Protein AF-A0A956DFW3-F1 (afdb_monomer_lite)

Radius of gyration: 22.95 Å; chains: 1; bounding box: 63×63×54 Å

Foldseek 3Di:
DDDDQDWDADPNDTDRDPFPQDPQFAFWDWADAFQWIKTRQTPQAQWIWIDHVDIDIDGHPFGFQEKYAYNVGFIWTATPQAIDTPPDGDNDHANYWYDQHQWIWGADFQKIWIAHVVRDTQDIAGHPGGFSAWDYYNFWIWTFFWQKIKIAGRNCNPHDMAIDGAPTTFQYWEDDQWIKTFGLAHDDDPDLFFFSLQGGWIFTAHNPNRHTDDIGGQWDDDPPPPAPLQGDGRGRFQEWYDDVFIWTFHFLQQWIATGVGSVDIDHDDVQQAGFNYWDAHNLRWIWTHHQQKIWIDDPDIDIDGDSHQLQSSQQRHHFSSSDHVCNLCVSLAKGFTSPDGSVCSVPDRDIDHRLAQVLPAAQDDFQRPRRAPVSVVVVVCVRNVHGPDDNPRNRVVSNPRHGGFAPVDVVLLVQLVVLCVVLVQCVAQPPDQGGPQDWDAVCQAPNDDGRTTGRHGLPPQQRACADDPVRPARGLLSCQVPQDGSRPGDPVSSVSNRVNSNRD

Secondary structure (DSSP, 8-state):
----PPEEEETTEEEE-----PPP-PPPEEEEETTEEEEESSSSEEEEEEESSSEEEEEEEEEEEEEEE-TT--EEEEETTEEEETTEEES---SEEEEETTEEEEEETTEEEEE-TTS-EEEEEE-SS--SEEEE-SSEEEEEETTEEEEEEGGGTTT-EEEEE-SS-EEEEEESSSEEEEES----TT-----GGGT-EEEEE-TTT--EEEEEE-----TT--STT---S--SEEEEEESSSEEEEETBTTEEEETT-TT-EEEPPGGG-S-SEEEE-TT--EEEEETTEEEEESSSEEEES----HHHHHHHB-BTTS--HHHHSGGGS-EEE--S-GGGTTS--EEEPP-TTGGG-PSBSTT--BSSHHHHHHHHHHHTT-BSS--TTHHHHHHT-------SSHHHHHHHHHHHHHTTGGGTS-TTTT-----EEHHHHHS----EE-----TT-TT-SSBSTTS-BSSHHHHHHH--GGG---GGGHHHHHHHHHH-

pLDDT: mean 82.79, std 15.44, range [29.0, 97.62]

Sequence (504 aa):
LGTQRPRLFVDGAERTVVLDAAPGPRPAEICHGGNVARVLTNPPSRQTWRYERGWASDVRDEVVLACAIDAQGNEAWATSAGVRFGDRRLEVLADQLVFVRNVLVTVAGREVRAWAADGRELGRHTLDFEPAHVVADEQAVFVARGRRLLRLVVSELATESVAVELAGDVVALGVGPTLAVATNAVERPGARLGNHYVEDAVLVLDRETLAPLEVHRTARRSRRQDHPGAVDSGLLPRALVWRGGWRVAFAGSGELGELGGLGRTTRLPRALGAPTAFAILDDGTRLVVSAGQAGAWSEGWSLVGEEGDPGERAFFAATRSGLACASCHVEGGQARHRLGPAEDEARAAHVAPPIANLRETPPYFRDGAYPTLDALVEEGVHLFGGHRTPNGALVPWLRNQTRGASLDDVDATREGWRVFSEEGCPRCHAPPAFTDGVMRTRAELEDEGAVLRDTPSLVGLRERSELGHDLRASDVPEFLRRASGAHRVRSASRPALRRFLEAL

Structure (mmCIF, N/CA/C/O backbone):
data_AF-A0A956DFW3-F1
#
_entry.id   AF-A0A956DFW3-F1
#
loop_
_atom_site.group_PDB
_atom_site.id
_atom_site.type_symbol
_atom_site.label_atom_id
_atom_site.label_alt_id
_atom_site.label_comp_id
_atom_site.label_asym_id
_atom_site.label_entity_id
_atom_site.label_seq_id
_atom_site.pdbx_PDB_ins_code
_atom_site.Cartn_x
_atom_site.Cartn_y
_atom_site.Cartn_z
_atom_site.occupancy
_atom_site.B_iso_or_equiv
_atom_site.auth_seq_id
_atom_site.auth_comp_id
_atom_site.auth_asym_id
_atom_site.auth_atom_id
_atom_site.pdbx_PDB_model_num
ATOM 1 N N . LEU A 1 1 ? 10.704 33.841 -1.839 1.00 33.78 1 LEU A N 1
ATOM 2 C CA . LEU A 1 1 ? 11.602 33.107 -2.758 1.00 33.78 1 LEU A CA 1
ATOM 3 C C . LEU A 1 1 ? 10.711 32.231 -3.625 1.00 33.78 1 LEU A C 1
ATOM 5 O O . LEU A 1 1 ? 10.122 31.294 -3.108 1.00 33.78 1 LEU A O 1
ATOM 9 N N . GLY A 1 2 ? 10.457 32.661 -4.863 1.00 29.00 2 GLY A N 1
ATOM 10 C CA . GLY A 1 2 ? 9.490 32.017 -5.755 1.00 29.00 2 GLY A CA 1
ATOM 11 C C . GLY A 1 2 ? 9.973 30.640 -6.205 1.00 29.00 2 GLY A C 1
ATOM 12 O O . GLY A 1 2 ? 11.153 30.463 -6.495 1.00 29.00 2 GLY A O 1
ATOM 13 N N . THR A 1 3 ? 9.059 29.678 -6.251 1.00 30.08 3 THR A N 1
ATOM 14 C CA . THR A 1 3 ? 9.273 28.300 -6.698 1.00 30.08 3 THR A CA 1
ATOM 15 C C . THR A 1 3 ? 9.576 28.264 -8.200 1.00 30.08 3 THR A C 1
ATOM 17 O O . THR A 1 3 ? 8.691 28.091 -9.036 1.00 30.08 3 THR A O 1
ATOM 20 N N . GLN A 1 4 ? 10.839 28.469 -8.584 1.00 32.06 4 GLN A N 1
ATOM 21 C CA . GLN A 1 4 ? 11.270 28.207 -9.957 1.00 32.06 4 GLN A CA 1
ATOM 22 C C . GLN A 1 4 ? 11.363 26.694 -10.171 1.00 32.06 4 GLN A C 1
ATOM 24 O O . GLN A 1 4 ? 12.168 26.015 -9.538 1.00 32.06 4 GLN A O 1
ATOM 29 N N . ARG A 1 5 ? 10.518 26.169 -11.065 1.00 38.28 5 ARG A N 1
ATOM 30 C CA . ARG A 1 5 ? 10.586 24.777 -11.524 1.00 38.28 5 ARG A CA 1
ATOM 31 C C . ARG A 1 5 ? 11.940 24.533 -12.215 1.00 38.28 5 ARG A C 1
ATOM 33 O O . ARG A 1 5 ? 12.342 25.381 -13.019 1.00 38.28 5 ARG A O 1
ATOM 40 N N . PRO A 1 6 ? 12.640 23.419 -11.939 1.00 39.97 6 PRO A N 1
ATOM 41 C CA . PRO A 1 6 ? 13.898 23.105 -12.608 1.00 39.97 6 PRO A CA 1
ATOM 42 C C . PRO A 1 6 ? 13.686 22.971 -14.125 1.00 39.97 6 PRO A C 1
ATOM 44 O O . PRO A 1 6 ? 12.744 22.328 -14.588 1.00 39.97 6 PRO A O 1
ATOM 47 N N . ARG A 1 7 ? 14.562 23.613 -14.904 1.00 44.00 7 ARG A N 1
ATOM 48 C CA . ARG A 1 7 ? 14.593 23.557 -16.374 1.00 44.00 7 ARG A CA 1
ATOM 49 C C . ARG A 1 7 ? 15.701 22.593 -16.790 1.00 44.00 7 ARG A C 1
ATOM 51 O O . ARG A 1 7 ? 16.842 22.775 -16.369 1.00 44.00 7 ARG A O 1
ATOM 58 N N . LEU A 1 8 ? 15.374 21.580 -17.592 1.00 46.38 8 LEU A N 1
ATOM 59 C CA . LEU A 1 8 ? 16.354 20.648 -18.153 1.00 46.38 8 LEU A CA 1
ATOM 60 C C . LEU A 1 8 ? 16.532 20.961 -19.644 1.00 46.38 8 LEU A C 1
ATOM 62 O O . LEU A 1 8 ? 15.548 21.114 -20.369 1.00 46.38 8 LEU A O 1
ATOM 66 N N . PHE A 1 9 ? 17.779 21.041 -20.104 1.00 45.03 9 PHE A N 1
ATOM 67 C CA . PHE A 1 9 ? 18.102 21.166 -21.524 1.00 45.03 9 PHE A CA 1
ATOM 68 C C . PHE A 1 9 ? 18.541 19.800 -22.049 1.00 45.03 9 PHE A C 1
ATOM 70 O O . PHE A 1 9 ? 19.523 19.241 -21.564 1.00 45.03 9 PHE A O 1
ATOM 77 N N . VAL A 1 10 ? 17.812 19.271 -23.031 1.00 43.44 10 VAL A N 1
ATOM 78 C CA . VAL A 1 10 ? 18.160 18.037 -23.756 1.00 43.44 10 VAL A CA 1
ATOM 79 C C . VAL A 1 10 ? 18.283 18.420 -25.228 1.00 43.44 10 VAL A C 1
ATOM 81 O O . VAL A 1 10 ? 17.366 19.031 -25.776 1.00 43.44 10 VAL A O 1
ATOM 84 N N . ASP A 1 11 ? 19.441 18.149 -25.836 1.00 49.41 11 ASP A N 1
ATOM 85 C CA . ASP A 1 11 ? 19.773 18.497 -27.230 1.00 49.41 11 ASP A CA 1
ATOM 86 C C . ASP A 1 11 ? 19.600 19.986 -27.590 1.00 49.41 11 ASP A C 1
ATOM 88 O O . ASP A 1 11 ? 19.185 20.347 -28.689 1.00 49.41 11 ASP A O 1
ATOM 92 N N . GLY A 1 12 ? 19.898 20.884 -26.646 1.00 61.28 12 GLY A N 1
ATOM 93 C CA . GLY A 1 12 ? 19.798 22.335 -26.851 1.00 61.28 12 GLY A CA 1
ATOM 94 C C . GLY A 1 12 ? 18.372 22.897 -26.814 1.00 61.28 12 GLY A C 1
ATOM 95 O O . GLY A 1 12 ? 18.205 24.113 -26.888 1.00 61.28 12 GLY A O 1
ATOM 96 N N . ALA A 1 13 ? 17.351 22.053 -26.639 1.00 43.59 13 ALA A N 1
ATOM 97 C CA . ALA A 1 13 ? 15.973 22.481 -26.433 1.00 43.59 13 ALA A CA 1
ATOM 98 C C . ALA A 1 13 ? 15.634 22.555 -24.935 1.00 43.59 13 ALA A C 1
ATOM 100 O O . ALA A 1 13 ? 15.894 21.623 -24.169 1.00 43.59 13 ALA A O 1
ATOM 101 N N . GLU A 1 14 ? 15.023 23.666 -24.521 1.00 44.84 14 GLU A N 1
ATOM 102 C CA . GLU A 1 14 ? 14.509 23.850 -23.164 1.00 44.84 14 GLU A CA 1
ATOM 103 C C . GLU A 1 14 ? 13.261 22.981 -22.960 1.00 44.84 14 GLU A C 1
ATOM 105 O O . GLU A 1 14 ? 12.246 23.170 -23.635 1.00 44.84 14 GLU A O 1
ATOM 110 N N . ARG A 1 15 ? 13.311 22.026 -22.024 1.00 51.41 15 ARG A N 1
ATOM 111 C CA . ARG A 1 15 ? 12.139 21.244 -21.615 1.00 51.41 15 ARG A CA 1
ATOM 112 C C . ARG A 1 15 ? 11.793 21.546 -20.161 1.00 51.41 15 ARG A C 1
ATOM 114 O O . ARG A 1 15 ? 12.605 21.386 -19.249 1.00 51.41 15 ARG A O 1
ATOM 121 N N . THR A 1 16 ? 10.552 21.980 -19.942 1.00 37.31 16 THR A N 1
ATOM 122 C CA . THR A 1 16 ? 9.983 22.084 -18.594 1.00 37.31 16 THR A CA 1
ATOM 123 C C . THR A 1 16 ? 9.577 20.684 -18.163 1.00 37.31 16 THR A C 1
ATOM 125 O O . THR A 1 16 ? 8.570 20.161 -18.635 1.00 37.31 16 THR A O 1
ATOM 128 N N . VAL A 1 17 ? 10.369 20.061 -17.295 1.00 42.00 17 VAL A N 1
ATOM 129 C CA . VAL A 1 17 ? 9.983 18.792 -16.682 1.00 42.00 17 VAL A CA 1
ATOM 130 C C . VAL A 1 17 ? 9.111 19.138 -15.479 1.00 42.00 17 VAL A C 1
ATOM 132 O O . VAL A 1 17 ? 9.598 19.638 -14.467 1.00 42.00 17 VAL A O 1
ATOM 135 N N . VAL A 1 18 ? 7.795 18.965 -15.613 1.00 32.78 18 VAL A N 1
ATOM 136 C CA . VAL A 1 18 ? 6.878 19.072 -14.472 1.00 32.78 18 VAL A CA 1
ATOM 137 C C . VAL A 1 18 ? 7.003 17.767 -13.692 1.00 32.78 18 VAL A C 1
ATOM 139 O O . VAL A 1 18 ? 6.414 16.759 -14.063 1.00 32.78 18 VAL A O 1
ATOM 142 N N . LEU A 1 19 ? 7.851 17.780 -12.666 1.00 39.81 19 LEU A N 1
ATOM 143 C CA . LEU A 1 19 ? 8.066 16.662 -11.751 1.00 39.81 19 LEU A CA 1
ATOM 144 C C . LEU A 1 19 ? 7.209 16.870 -10.506 1.00 39.81 19 LEU A C 1
ATOM 146 O O . LEU A 1 19 ? 7.723 17.169 -9.433 1.00 39.81 19 LEU A O 1
ATOM 150 N N . ASP A 1 20 ? 5.894 16.744 -10.656 1.00 32.31 20 ASP A N 1
ATOM 151 C CA . ASP A 1 20 ? 5.067 16.446 -9.493 1.00 32.31 20 ASP A CA 1
ATOM 152 C C . ASP A 1 20 ? 5.152 14.928 -9.318 1.00 32.31 20 ASP A C 1
ATOM 154 O O . ASP A 1 20 ? 4.532 14.161 -10.058 1.00 32.31 20 ASP A O 1
ATOM 158 N N . ALA A 1 21 ? 5.996 14.470 -8.391 1.00 33.56 21 ALA A N 1
ATOM 159 C CA . ALA A 1 21 ? 5.938 13.093 -7.929 1.00 33.56 21 ALA A CA 1
ATOM 160 C C . ALA A 1 21 ? 4.610 12.936 -7.182 1.00 33.56 21 ALA A C 1
ATOM 162 O O . ALA A 1 21 ? 4.531 13.148 -5.973 1.00 33.56 21 ALA A O 1
ATOM 163 N N . ALA A 1 22 ? 3.537 12.628 -7.912 1.00 35.69 22 ALA A N 1
ATOM 164 C CA . ALA A 1 22 ? 2.336 12.132 -7.275 1.00 35.69 22 ALA A CA 1
ATOM 165 C C . ALA A 1 22 ? 2.762 10.867 -6.510 1.00 35.69 22 ALA A C 1
ATOM 167 O O . ALA A 1 22 ? 3.321 9.952 -7.135 1.00 35.69 22 ALA A O 1
ATOM 168 N N . PRO A 1 23 ? 2.584 10.800 -5.176 1.00 46.03 23 PRO A N 1
ATOM 169 C CA . PRO A 1 23 ? 2.707 9.526 -4.489 1.00 46.03 23 PRO A CA 1
ATOM 170 C C . PRO A 1 23 ? 1.816 8.533 -5.239 1.00 46.03 23 PRO A C 1
ATOM 172 O O . PRO A 1 23 ? 0.726 8.895 -5.687 1.00 46.03 23 PRO A O 1
ATOM 175 N N . GLY A 1 24 ? 2.309 7.307 -5.445 1.00 47.47 24 GLY A N 1
ATOM 176 C CA . GLY A 1 24 ? 1.485 6.264 -6.060 1.00 47.47 24 GLY A CA 1
ATOM 177 C C . GLY A 1 24 ? 0.143 6.156 -5.321 1.00 47.47 24 GLY A C 1
ATOM 178 O O . GLY A 1 24 ? 0.089 6.527 -4.143 1.00 47.47 24 GLY A O 1
ATOM 179 N N . PRO A 1 25 ? -0.929 5.695 -5.986 1.00 54.44 25 PRO A N 1
ATOM 180 C CA . PRO A 1 25 ? -2.246 5.604 -5.367 1.00 54.44 25 PRO A CA 1
ATOM 181 C C . PRO A 1 25 ? -2.133 4.835 -4.049 1.00 54.44 25 PRO A C 1
ATOM 183 O O . PRO A 1 25 ? -1.800 3.647 -4.035 1.00 54.44 25 PRO A O 1
ATOM 186 N N . ARG A 1 26 ? -2.345 5.533 -2.929 1.00 68.12 26 ARG A N 1
ATOM 187 C CA . ARG A 1 26 ? -2.349 4.899 -1.614 1.00 68.12 26 ARG A CA 1
ATOM 188 C C . ARG A 1 26 ? -3.642 4.110 -1.462 1.00 68.12 26 ARG A C 1
ATOM 190 O O . ARG A 1 26 ? -4.685 4.549 -1.956 1.00 68.12 26 ARG A O 1
ATOM 197 N N . PRO A 1 27 ? -3.607 2.953 -0.782 1.00 71.38 27 PRO A N 1
ATOM 198 C CA . PRO A 1 27 ? -4.839 2.284 -0.426 1.00 71.38 27 PRO A CA 1
ATOM 199 C C . PRO A 1 27 ? -5.696 3.239 0.406 1.00 71.38 27 PRO A C 1
ATOM 201 O O . PRO A 1 27 ? -5.193 4.035 1.198 1.00 71.38 27 PRO A O 1
ATOM 204 N N . ALA A 1 28 ? -7.004 3.151 0.200 1.00 83.62 28 ALA A N 1
ATOM 205 C CA . ALA A 1 28 ? -7.956 3.832 1.050 1.00 83.62 28 ALA A CA 1
ATOM 206 C C . ALA A 1 28 ? -7.718 3.489 2.527 1.00 83.62 28 ALA A C 1
ATOM 208 O O . ALA A 1 28 ? -7.289 2.382 2.854 1.00 83.62 28 ALA A O 1
ATOM 209 N N . GLU A 1 29 ? -8.051 4.415 3.416 1.00 89.50 29 GLU A N 1
ATOM 210 C CA . GLU A 1 29 ? -7.790 4.282 4.846 1.00 89.50 29 GLU A CA 1
ATOM 211 C C . GLU A 1 29 ? -9.095 4.395 5.635 1.00 89.50 29 GLU A C 1
ATOM 213 O O . GLU A 1 29 ? -9.943 5.249 5.354 1.00 89.50 29 GLU A O 1
ATOM 218 N N . ILE A 1 30 ? -9.255 3.520 6.630 1.00 93.06 30 ILE A N 1
ATOM 219 C CA . ILE A 1 30 ? -10.301 3.630 7.646 1.00 93.06 30 ILE A CA 1
ATOM 220 C C . ILE A 1 30 ? -9.607 3.709 8.999 1.00 93.06 30 ILE A C 1
ATOM 222 O O . ILE A 1 30 ? -9.034 2.719 9.450 1.00 93.06 30 ILE A O 1
ATOM 226 N N . CYS A 1 31 ? -9.707 4.850 9.669 1.00 94.50 31 CYS A N 1
ATOM 227 C CA . CYS A 1 31 ? -9.328 4.959 11.072 1.00 94.50 31 CYS A CA 1
ATOM 228 C C . CYS A 1 31 ? -10.598 4.930 11.926 1.00 94.50 31 CYS A C 1
ATOM 230 O O . CYS A 1 31 ? -11.596 5.572 11.592 1.00 94.50 31 CYS A O 1
ATOM 232 N N . HIS A 1 32 ? -10.603 4.147 13.004 1.00 94.94 32 HIS A N 1
ATOM 233 C CA . HIS A 1 32 ? -11.800 3.960 13.820 1.00 94.94 32 HIS A CA 1
ATOM 234 C C . HIS A 1 32 ? -11.478 3.794 15.303 1.00 94.94 32 HIS A C 1
ATOM 236 O O . HIS A 1 32 ? -10.439 3.256 15.670 1.00 94.94 32 HIS A O 1
ATOM 242 N N . GLY A 1 33 ? -12.417 4.235 16.136 1.00 92.50 33 GLY A N 1
ATOM 243 C CA . GLY A 1 33 ? -12.370 4.156 17.589 1.00 92.50 33 GLY A CA 1
ATOM 244 C C . GLY A 1 33 ? -13.792 4.067 18.133 1.00 92.50 33 GLY A C 1
ATOM 245 O O . GLY A 1 33 ? -14.631 4.930 17.867 1.00 92.50 33 GLY A O 1
ATOM 246 N N . GLY A 1 34 ? -14.098 2.978 18.837 1.00 92.69 34 GLY A N 1
ATOM 247 C CA . GLY A 1 34 ? -15.450 2.690 19.312 1.00 92.69 34 GLY A CA 1
ATOM 248 C C . GLY A 1 34 ? -16.489 2.603 18.183 1.00 92.69 34 GLY A C 1
ATOM 249 O O . GLY A 1 34 ? -16.419 1.728 17.319 1.00 92.69 34 GLY A O 1
ATOM 250 N N . ASN A 1 35 ? -17.462 3.523 18.191 1.00 93.81 35 ASN A N 1
ATOM 251 C CA . ASN A 1 35 ? -18.541 3.629 17.191 1.00 93.81 35 ASN A CA 1
ATOM 252 C C . ASN A 1 35 ? -18.328 4.745 16.156 1.00 93.81 35 ASN A C 1
ATOM 254 O O . ASN A 1 35 ? -19.255 5.094 15.423 1.00 93.81 35 ASN A O 1
ATOM 258 N N . VAL A 1 36 ? -17.128 5.325 16.114 1.00 94.31 36 VAL A N 1
ATOM 259 C CA . VAL A 1 36 ? -16.774 6.394 15.182 1.00 94.31 36 VAL A CA 1
ATOM 260 C C . VAL A 1 36 ? -15.698 5.894 14.234 1.00 94.31 36 VAL A C 1
ATOM 262 O O . VAL A 1 36 ? -14.738 5.243 14.648 1.00 94.31 36 VAL A O 1
ATOM 265 N N . ALA A 1 37 ? -15.838 6.237 12.959 1.00 95.88 37 ALA A N 1
ATOM 266 C CA . ALA A 1 37 ? -14.782 6.057 11.978 1.00 95.88 37 ALA A CA 1
ATOM 267 C C . ALA A 1 37 ? -14.641 7.265 11.065 1.00 95.88 37 ALA A C 1
ATOM 269 O O . ALA A 1 37 ? -15.609 7.986 10.800 1.00 95.88 37 ALA A O 1
ATOM 270 N N . ARG A 1 38 ? -13.436 7.437 10.527 1.00 95.44 38 ARG A N 1
ATOM 271 C CA . ARG A 1 38 ? -13.176 8.287 9.373 1.00 95.44 38 ARG A CA 1
ATOM 272 C C . ARG A 1 38 ? -12.694 7.434 8.219 1.00 95.44 38 ARG A C 1
ATOM 274 O O . ARG A 1 38 ? -11.952 6.474 8.404 1.00 95.44 38 ARG A O 1
ATOM 281 N N . VAL A 1 39 ? -13.129 7.819 7.031 1.00 92.81 39 VAL A N 1
ATOM 282 C CA . VAL A 1 39 ? -12.791 7.162 5.782 1.00 92.81 39 VAL A CA 1
ATOM 283 C C . VAL A 1 39 ? -12.140 8.163 4.841 1.00 92.81 39 VAL A C 1
ATOM 285 O O . VAL A 1 39 ? -12.711 9.217 4.536 1.00 92.81 39 VAL A O 1
ATOM 288 N N . LEU A 1 40 ? -10.956 7.788 4.366 1.00 90.94 40 LEU A N 1
ATOM 289 C CA . LEU A 1 40 ? -10.210 8.445 3.302 1.00 90.94 40 LEU A CA 1
ATOM 290 C C . LEU A 1 40 ? -10.279 7.530 2.081 1.00 90.94 40 LEU A C 1
ATOM 292 O O . LEU A 1 40 ? -9.586 6.518 2.026 1.00 90.94 40 LEU A O 1
ATOM 296 N N . THR A 1 41 ? -11.154 7.840 1.122 1.00 83.44 41 THR A N 1
ATOM 297 C CA . THR A 1 41 ? -11.381 6.943 -0.020 1.00 83.44 41 THR A CA 1
ATOM 298 C C . THR A 1 41 ? -10.206 6.916 -0.991 1.00 83.44 41 THR A C 1
ATOM 300 O O . THR A 1 41 ? -9.927 5.845 -1.511 1.00 83.44 41 THR A O 1
ATOM 303 N N . ASN A 1 42 ? -9.512 8.048 -1.169 1.00 78.06 42 ASN A N 1
ATOM 304 C CA . ASN A 1 42 ? -8.347 8.216 -2.046 1.00 78.06 42 ASN A CA 1
ATOM 305 C C . ASN A 1 42 ? -7.323 9.188 -1.411 1.00 78.06 42 ASN A C 1
ATOM 307 O O . ASN A 1 42 ? -7.300 10.365 -1.774 1.00 78.06 42 ASN A O 1
ATOM 311 N N . PRO A 1 43 ? -6.515 8.777 -0.418 1.00 74.38 43 PRO A N 1
ATOM 312 C CA . PRO A 1 43 ? -5.474 9.647 0.120 1.00 74.38 43 PRO A CA 1
ATOM 313 C C . PRO A 1 43 ? -4.376 9.892 -0.936 1.00 74.38 43 PRO A C 1
ATOM 315 O O . PRO A 1 43 ? -3.951 8.950 -1.606 1.00 74.38 43 PRO A O 1
ATOM 318 N N . PRO A 1 44 ? -3.874 11.130 -1.091 1.00 81.06 44 PRO A N 1
ATOM 319 C CA . PRO A 1 44 ? -4.220 12.331 -0.330 1.00 81.06 44 PRO A CA 1
ATOM 320 C C . PRO A 1 44 ? -5.558 12.973 -0.775 1.00 81.06 44 PRO A C 1
ATOM 322 O O . PRO A 1 44 ? -5.785 13.175 -1.964 1.00 81.06 44 PRO A O 1
ATOM 325 N N . SER A 1 45 ? -6.434 13.352 0.170 1.00 83.06 45 SER A N 1
ATOM 326 C CA . SER A 1 45 ? -7.778 13.900 -0.128 1.00 83.06 45 SER A CA 1
ATOM 327 C C . SER A 1 45 ? -8.157 15.085 0.765 1.00 83.06 45 SER A C 1
ATOM 329 O O . SER A 1 45 ? -7.829 15.116 1.947 1.00 83.06 45 SER A O 1
ATOM 331 N N . ARG A 1 46 ? -8.905 16.057 0.225 1.00 85.88 46 ARG A N 1
ATOM 332 C CA . ARG A 1 46 ? -9.570 17.113 1.025 1.00 85.88 46 ARG A CA 1
ATOM 333 C C . ARG A 1 46 ? -10.926 16.682 1.572 1.00 85.88 46 ARG A C 1
ATOM 335 O O . ARG A 1 46 ? -11.409 17.251 2.546 1.00 85.88 46 ARG A O 1
ATOM 342 N N . GLN A 1 47 ? -11.557 15.706 0.930 1.00 88.19 47 GLN A N 1
ATOM 343 C CA . GLN A 1 47 ? -12.847 15.185 1.347 1.00 88.19 47 GLN A CA 1
ATOM 344 C C . GLN A 1 47 ? -12.639 13.956 2.221 1.00 88.19 47 GLN A C 1
ATOM 346 O O . GLN A 1 47 ? -11.964 13.000 1.831 1.00 88.19 47 GLN A O 1
ATOM 351 N N . THR A 1 48 ? -13.252 13.983 3.397 1.00 91.19 48 THR A N 1
ATOM 352 C CA . THR A 1 48 ? -13.256 12.868 4.341 1.00 91.19 48 THR A CA 1
ATOM 353 C C . THR A 1 48 ? -14.692 12.527 4.704 1.00 91.19 48 THR A C 1
ATOM 355 O O . THR A 1 48 ? -15.575 13.388 4.683 1.00 91.19 48 THR A O 1
ATOM 358 N N . TRP A 1 49 ? -14.940 11.271 5.052 1.00 92.75 49 TRP A N 1
ATOM 359 C CA . TRP A 1 49 ? -16.259 10.825 5.489 1.00 92.75 49 TRP A CA 1
ATOM 360 C C . TRP A 1 49 ? -16.174 10.354 6.930 1.00 92.75 49 TRP A C 1
ATOM 362 O O . TRP A 1 49 ? -15.327 9.533 7.264 1.00 92.75 49 TRP A O 1
ATOM 372 N N . ARG A 1 50 ? -17.038 10.878 7.793 1.00 94.44 50 ARG A N 1
ATOM 373 C CA . ARG A 1 50 ? -17.252 10.384 9.151 1.00 94.44 50 ARG A CA 1
ATOM 374 C C . ARG A 1 50 ? -18.430 9.430 9.138 1.00 94.44 50 ARG A C 1
ATOM 376 O O . ARG A 1 50 ? -19.478 9.765 8.590 1.00 94.44 50 ARG A O 1
ATOM 383 N N . TYR A 1 51 ? -18.268 8.280 9.774 1.00 93.75 51 TYR A N 1
ATOM 384 C CA . TYR A 1 51 ? -19.388 7.421 10.115 1.00 93.75 51 TYR A CA 1
ATOM 385 C C . TYR A 1 51 ? -19.610 7.440 11.625 1.00 93.75 51 TYR A C 1
ATOM 387 O O . TYR A 1 51 ? -18.715 7.081 12.388 1.00 93.75 51 TYR A O 1
ATOM 395 N N . GLU A 1 52 ? -20.805 7.851 12.036 1.00 93.19 52 GLU A N 1
ATOM 396 C CA . GLU A 1 52 ? -21.286 7.802 13.417 1.00 93.19 52 GLU A CA 1
ATOM 397 C C . GLU A 1 52 ? -22.816 7.689 13.374 1.00 93.19 52 GLU A C 1
ATOM 399 O O . GLU A 1 52 ? -23.522 8.685 13.236 1.00 93.19 52 GLU A O 1
ATOM 404 N N . ARG A 1 53 ? -23.337 6.452 13.413 1.00 89.56 53 ARG A N 1
ATOM 405 C CA . ARG A 1 53 ? -24.770 6.143 13.184 1.00 89.56 53 ARG A CA 1
ATOM 406 C C . ARG A 1 53 ? -25.311 6.648 11.837 1.00 89.56 53 ARG A C 1
ATOM 408 O O . ARG A 1 53 ? -26.480 7.007 11.715 1.00 89.56 53 ARG A O 1
ATOM 415 N N . GLY A 1 54 ? -24.451 6.677 10.827 1.00 90.69 54 GLY A N 1
ATOM 416 C CA . GLY A 1 54 ? -24.737 7.242 9.516 1.00 90.69 54 GLY A CA 1
ATOM 417 C C . GLY A 1 54 ? -23.541 8.020 8.989 1.00 90.69 54 GLY A C 1
ATOM 418 O O . GLY A 1 54 ? -22.580 8.275 9.715 1.00 90.69 54 GLY A O 1
ATOM 419 N N . TRP A 1 55 ? -23.596 8.373 7.710 1.00 91.19 55 TRP A N 1
ATOM 420 C CA . TRP A 1 55 ? -22.514 9.086 7.049 1.00 91.19 55 TRP A CA 1
ATOM 421 C C . TRP A 1 55 ? -22.681 10.600 7.136 1.00 91.19 55 TRP A C 1
ATOM 423 O O . TRP A 1 55 ? -23.752 11.134 6.852 1.00 91.19 55 TRP A O 1
ATOM 433 N N . ALA A 1 56 ? -21.584 11.286 7.432 1.00 90.25 56 ALA A N 1
ATOM 434 C CA . ALA A 1 56 ? -21.440 12.726 7.299 1.00 90.25 56 ALA A CA 1
ATOM 435 C C . ALA A 1 56 ? -20.132 13.034 6.560 1.00 90.25 56 ALA A C 1
ATOM 437 O O . ALA A 1 56 ? -19.073 12.530 6.929 1.00 90.25 56 ALA A O 1
ATOM 438 N N . SER A 1 57 ? -20.184 13.853 5.512 1.00 88.38 57 SER A N 1
ATOM 439 C CA . SER A 1 57 ? -18.974 14.344 4.844 1.00 88.38 57 SER A CA 1
ATOM 440 C C . SER A 1 57 ? -18.407 15.560 5.568 1.00 88.38 57 SER A C 1
ATOM 442 O O . SER A 1 57 ? -19.165 16.430 5.993 1.00 88.38 57 SER A O 1
ATOM 444 N N . ASP A 1 58 ? -17.084 15.661 5.617 1.00 87.81 58 ASP A N 1
ATOM 445 C CA . ASP A 1 58 ? -16.355 16.863 6.021 1.00 87.81 58 ASP A CA 1
ATOM 446 C C . ASP A 1 58 ? -15.351 17.218 4.914 1.00 87.81 58 ASP A C 1
ATOM 448 O O . ASP A 1 58 ? -14.560 16.367 4.486 1.00 87.81 58 ASP A O 1
ATOM 452 N N . VAL A 1 59 ? -15.412 18.459 4.427 1.00 85.19 59 VAL A N 1
ATOM 453 C CA . VAL A 1 59 ? -14.448 19.006 3.467 1.00 85.19 59 VAL A CA 1
ATOM 454 C C . VAL A 1 59 ? -13.460 19.839 4.256 1.00 85.19 59 VAL A C 1
ATOM 456 O O . VAL A 1 59 ? -13.832 20.824 4.888 1.00 85.19 59 VAL A O 1
ATOM 459 N N . ARG A 1 60 ? -12.192 19.445 4.210 1.00 84.62 60 ARG A N 1
ATOM 460 C CA . ARG A 1 60 ? -11.131 20.123 4.945 1.00 84.62 60 ARG A CA 1
ATOM 461 C C . ARG A 1 60 ? -10.436 21.132 4.039 1.00 84.62 60 ARG A C 1
ATOM 463 O O . ARG A 1 60 ? -10.250 20.891 2.844 1.00 84.62 60 ARG A O 1
ATOM 470 N N . ASP A 1 61 ? -9.996 22.237 4.632 1.00 84.94 61 ASP A N 1
ATOM 471 C CA . ASP A 1 61 ? -9.193 23.248 3.934 1.00 84.94 61 ASP A CA 1
ATOM 472 C C . ASP A 1 61 ? -7.829 22.688 3.494 1.00 84.94 61 ASP A C 1
ATOM 474 O O . ASP A 1 61 ? -7.260 23.095 2.478 1.00 84.94 61 ASP A O 1
ATOM 478 N N . GLU A 1 62 ? -7.319 21.718 4.254 1.00 87.81 62 GLU A N 1
ATOM 479 C CA . GLU A 1 62 ? -6.037 21.062 4.034 1.00 87.81 62 GLU A CA 1
ATOM 480 C C . GLU A 1 62 ? -6.227 19.648 3.480 1.00 87.81 62 GLU A C 1
ATOM 482 O O . GLU A 1 62 ? -7.204 18.954 3.764 1.00 87.81 62 GLU A O 1
ATOM 487 N N . VAL A 1 63 ? -5.259 19.209 2.680 1.00 89.25 63 VAL A N 1
ATOM 488 C CA . VAL A 1 63 ? -5.229 17.850 2.144 1.00 89.25 63 VAL A CA 1
ATOM 489 C C . VAL A 1 63 ? -4.821 16.890 3.260 1.00 89.25 63 VAL A C 1
ATOM 491 O O . VAL A 1 63 ? -3.741 17.034 3.836 1.00 89.25 63 VAL A O 1
ATOM 494 N N . VAL A 1 64 ? -5.679 15.915 3.549 1.00 92.12 64 VAL A N 1
ATOM 495 C CA . VAL A 1 64 ? -5.439 14.856 4.528 1.00 92.12 64 VAL A CA 1
ATOM 496 C C . VAL A 1 64 ? -4.652 13.722 3.879 1.00 92.12 64 VAL A C 1
ATOM 498 O O . VAL A 1 64 ? -5.015 13.233 2.807 1.00 92.12 64 VAL A O 1
ATOM 501 N N . LEU A 1 65 ? -3.579 13.312 4.551 1.00 92.00 65 LEU A N 1
ATOM 502 C CA . LEU A 1 65 ? -2.666 12.247 4.138 1.00 92.00 65 LEU A CA 1
ATOM 503 C C . LEU A 1 65 ? -2.933 10.928 4.871 1.00 92.00 65 LEU A C 1
ATOM 505 O O . LEU A 1 65 ? -2.785 9.879 4.256 1.00 92.00 65 LEU A O 1
ATOM 509 N N . ALA A 1 66 ? -3.303 11.004 6.154 1.00 94.31 66 ALA A N 1
ATOM 510 C CA . ALA A 1 66 ? -3.601 9.864 7.024 1.00 94.31 66 ALA A CA 1
ATOM 511 C C . ALA A 1 66 ? -4.462 10.293 8.219 1.00 94.31 66 ALA A C 1
ATOM 513 O O . ALA A 1 66 ? -4.525 11.489 8.548 1.00 94.31 66 ALA A O 1
ATOM 514 N N . CYS A 1 67 ? -5.096 9.336 8.898 1.00 96.44 67 CYS A N 1
ATOM 515 C CA . CYS A 1 67 ? -5.873 9.602 10.103 1.00 96.44 67 CYS A CA 1
ATOM 516 C C . CYS A 1 67 ? -5.704 8.515 11.170 1.00 96.44 67 CYS A C 1
ATOM 518 O O . CYS A 1 67 ? -5.413 7.364 10.887 1.00 96.44 67 CYS A O 1
ATOM 520 N N . ALA A 1 68 ? -5.911 8.869 12.435 1.00 96.88 68 ALA A N 1
ATOM 521 C CA . ALA A 1 68 ? -5.992 7.895 13.518 1.00 96.88 68 ALA A CA 1
ATOM 522 C C . ALA A 1 68 ? -7.100 8.292 14.491 1.00 96.88 68 ALA A C 1
ATOM 524 O O . ALA A 1 68 ? -7.353 9.481 14.692 1.00 96.88 68 ALA A O 1
ATOM 525 N N . ILE A 1 69 ? -7.749 7.299 15.098 1.00 95.94 69 ILE A N 1
ATOM 526 C CA . ILE A 1 69 ? -8.723 7.497 16.175 1.00 95.94 69 ILE A CA 1
ATOM 527 C C . ILE A 1 69 ? -8.376 6.512 17.286 1.00 95.94 69 ILE A C 1
ATOM 529 O O . ILE A 1 69 ? -8.187 5.330 17.004 1.00 95.94 69 ILE A O 1
ATOM 533 N N . ASP A 1 70 ? -8.249 6.983 18.524 1.00 94.38 70 ASP A N 1
ATOM 534 C CA . ASP A 1 70 ? -8.029 6.094 19.668 1.00 94.38 70 ASP A CA 1
ATOM 535 C C . ASP A 1 70 ? -9.345 5.508 20.215 1.00 94.38 70 ASP A C 1
ATOM 537 O O . ASP A 1 70 ? -10.448 5.825 19.763 1.00 94.38 70 ASP A O 1
ATOM 541 N N . ALA A 1 71 ? -9.246 4.637 21.221 1.00 90.31 71 ALA A N 1
ATOM 542 C CA . ALA A 1 71 ? -10.410 4.007 21.847 1.00 90.31 71 ALA A CA 1
ATOM 543 C C . ALA A 1 71 ? -11.346 5.006 22.557 1.00 90.31 71 ALA A C 1
ATOM 545 O O . ALA A 1 71 ? -12.505 4.683 22.817 1.00 90.31 71 ALA A O 1
ATOM 546 N N . GLN A 1 72 ? -10.858 6.204 22.883 1.00 90.50 72 GLN A N 1
ATOM 547 C CA . GLN A 1 72 ? -11.619 7.283 23.507 1.00 90.50 72 GLN A CA 1
ATOM 548 C C . GLN A 1 72 ? -12.248 8.229 22.471 1.00 90.50 72 GLN A C 1
ATOM 550 O O . GLN A 1 72 ? -12.989 9.135 22.850 1.00 90.50 72 GLN A O 1
ATOM 555 N N . GLY A 1 73 ? -11.992 8.015 21.177 1.00 90.88 73 GLY A N 1
ATOM 556 C CA . GLY A 1 73 ? -12.495 8.851 20.092 1.00 90.88 73 GLY A CA 1
ATOM 557 C C . GLY A 1 73 ? -11.643 10.093 19.814 1.00 90.88 73 GLY A C 1
ATOM 558 O O . GLY A 1 73 ? -12.096 10.973 19.081 1.00 90.88 73 GLY A O 1
ATOM 559 N N . ASN A 1 74 ? -10.432 10.194 20.373 1.00 93.12 74 ASN A N 1
ATOM 560 C CA . ASN A 1 74 ? -9.520 11.284 20.039 1.00 93.12 74 ASN A CA 1
ATOM 561 C C . ASN A 1 74 ? -8.998 11.090 18.616 1.00 93.12 74 ASN A C 1
ATOM 563 O O . ASN A 1 74 ? -8.465 10.035 18.279 1.00 93.12 74 ASN A O 1
ATOM 567 N N . GLU A 1 75 ? -9.132 12.124 17.788 1.00 95.25 75 GLU A N 1
ATOM 568 C CA . GLU A 1 75 ? -8.716 12.091 16.388 1.00 95.25 75 GLU A CA 1
ATOM 569 C C . GLU A 1 75 ? -7.332 12.732 16.198 1.00 95.25 75 GLU A C 1
ATOM 571 O O . GLU A 1 75 ? -7.021 13.782 16.775 1.00 95.25 75 GLU A O 1
ATOM 576 N N . ALA A 1 76 ? -6.529 12.137 15.318 1.00 96.81 76 ALA A N 1
ATOM 577 C CA . ALA A 1 76 ? -5.328 12.739 14.757 1.00 96.81 76 ALA A CA 1
ATOM 578 C C . ALA A 1 76 ? -5.393 12.746 13.224 1.00 96.81 76 ALA A C 1
ATOM 580 O O . ALA A 1 76 ? -5.937 11.832 12.604 1.00 96.81 76 ALA A O 1
ATOM 581 N N . TRP A 1 77 ? -4.824 13.786 12.621 1.00 96.25 77 TRP A N 1
ATOM 582 C CA . TRP A 1 77 ? -4.860 14.042 11.184 1.00 96.25 77 TRP A CA 1
ATOM 583 C C . TRP A 1 77 ? -3.469 14.402 10.685 1.00 96.25 77 TRP A C 1
ATOM 585 O O . TRP A 1 77 ? -2.876 15.362 11.174 1.00 96.25 77 TRP A O 1
ATOM 595 N N . ALA A 1 78 ? -2.962 13.685 9.690 1.00 96.19 78 ALA A N 1
ATOM 596 C CA . ALA A 1 78 ? -1.758 14.089 8.980 1.00 96.19 78 ALA A CA 1
ATOM 597 C C . ALA A 1 78 ? -2.149 14.908 7.751 1.00 96.19 78 ALA A C 1
ATOM 599 O O . ALA A 1 78 ? -3.052 14.528 7.008 1.00 96.19 78 ALA A O 1
ATOM 600 N N . THR A 1 79 ? -1.473 16.031 7.533 1.00 94.56 79 THR A N 1
ATOM 601 C CA . THR A 1 79 ? -1.687 16.921 6.386 1.00 94.56 79 THR A CA 1
ATOM 602 C C . THR A 1 79 ? -0.348 17.316 5.773 1.00 94.56 79 THR A C 1
ATOM 604 O O . THR A 1 79 ? 0.709 17.097 6.368 1.00 94.56 79 THR A O 1
ATOM 607 N N . SER A 1 80 ? -0.375 17.997 4.626 1.00 89.12 80 SER A N 1
ATOM 608 C CA . SER A 1 80 ? 0.827 18.631 4.059 1.00 89.12 80 SER A CA 1
ATOM 609 C C . SER A 1 80 ? 1.446 19.704 4.967 1.00 89.12 80 SER A C 1
ATOM 611 O O . SER A 1 80 ? 2.563 20.147 4.724 1.00 89.12 80 SER A O 1
ATOM 613 N N . ALA A 1 81 ? 0.711 20.163 5.981 1.00 91.38 81 ALA A N 1
ATOM 614 C CA . ALA A 1 81 ? 1.111 21.231 6.885 1.00 91.38 81 ALA A CA 1
ATOM 615 C C . ALA A 1 81 ? 1.631 20.701 8.241 1.00 91.38 81 ALA A C 1
ATOM 617 O O . ALA A 1 81 ? 2.060 21.490 9.089 1.00 91.38 81 ALA A O 1
ATOM 618 N N . GLY A 1 82 ? 1.580 19.384 8.456 1.00 94.19 82 GLY A N 1
ATOM 619 C CA . GLY A 1 82 ? 1.971 18.715 9.693 1.00 94.19 82 GLY A CA 1
ATOM 620 C C . GLY A 1 82 ? 0.883 17.785 10.234 1.00 94.19 82 GLY A C 1
ATOM 621 O O . GLY A 1 82 ? -0.140 17.551 9.583 1.00 94.19 82 GLY A O 1
ATOM 622 N N . VAL A 1 83 ? 1.086 17.282 11.451 1.00 96.69 83 VAL A N 1
ATOM 623 C CA . VAL A 1 83 ? 0.123 16.419 12.149 1.00 96.69 83 VAL A CA 1
ATOM 624 C C . VAL A 1 83 ? -0.675 17.234 13.162 1.00 96.69 83 VAL A C 1
ATOM 626 O O . VAL A 1 83 ? -0.105 17.940 13.990 1.00 96.69 83 VAL A O 1
ATOM 629 N N . ARG A 1 84 ? -2.003 17.134 13.124 1.00 95.69 84 ARG A N 1
ATOM 630 C CA . ARG A 1 84 ? -2.913 17.712 14.118 1.00 95.69 84 ARG A CA 1
ATOM 631 C C . ARG A 1 84 ? -3.404 16.620 15.054 1.00 95.69 84 ARG A C 1
ATOM 633 O O . ARG A 1 84 ? -3.822 15.567 14.587 1.00 95.69 84 ARG A O 1
ATOM 640 N N . PHE A 1 85 ? -3.380 16.881 16.354 1.00 92.69 85 PHE A N 1
ATOM 641 C CA . PHE A 1 85 ? -3.830 15.945 17.382 1.00 92.69 85 PHE A CA 1
ATOM 642 C C . PHE A 1 85 ? -4.424 16.726 18.557 1.00 92.69 85 PHE A C 1
ATOM 644 O O . PHE A 1 85 ? -3.721 17.486 19.228 1.00 92.69 85 PHE A O 1
ATOM 651 N N . GLY A 1 86 ? -5.739 16.595 18.757 1.00 88.00 86 GLY A N 1
ATOM 652 C CA . GLY A 1 86 ? -6.499 17.524 19.599 1.00 88.00 86 GLY A CA 1
ATOM 653 C C . GLY A 1 86 ? -6.325 18.975 19.125 1.00 88.00 86 GLY A C 1
ATOM 654 O O . GLY A 1 86 ? -6.354 19.253 17.925 1.00 88.00 86 GLY A O 1
ATOM 655 N N . ASP A 1 87 ? -6.065 19.888 20.061 1.00 89.31 87 ASP A N 1
ATOM 656 C CA . ASP A 1 87 ? -5.785 21.303 19.763 1.00 89.31 87 ASP A CA 1
ATOM 657 C C . ASP A 1 87 ? -4.333 21.563 19.327 1.00 89.31 87 ASP A C 1
ATOM 659 O O . ASP A 1 87 ? -3.941 22.705 19.074 1.00 89.31 87 ASP A O 1
ATOM 663 N N . ARG A 1 88 ? -3.501 20.518 19.252 1.00 92.31 88 ARG A N 1
ATOM 664 C CA . ARG A 1 88 ? -2.077 20.652 18.945 1.00 92.31 88 ARG A CA 1
ATOM 665 C C . ARG A 1 88 ? -1.780 20.435 17.475 1.00 92.31 88 ARG A C 1
ATOM 667 O O . ARG A 1 88 ? -2.437 19.662 16.777 1.00 92.31 88 ARG A O 1
ATOM 674 N N . ARG A 1 89 ? -0.702 21.083 17.043 1.00 95.19 89 ARG A N 1
ATOM 675 C CA . ARG A 1 89 ? -0.058 20.878 15.752 1.00 95.19 89 ARG A CA 1
ATOM 676 C C . ARG A 1 89 ? 1.394 20.485 15.987 1.00 95.19 89 ARG A C 1
ATOM 678 O O . ARG A 1 89 ? 2.121 21.194 16.675 1.00 95.19 89 ARG A O 1
ATOM 685 N N . LEU A 1 90 ? 1.788 19.356 15.423 1.00 95.50 90 LEU A N 1
ATOM 686 C CA . LEU A 1 90 ? 3.156 18.872 15.382 1.00 95.50 90 LEU A CA 1
ATOM 687 C C . LEU A 1 90 ? 3.732 19.242 14.012 1.00 95.50 90 LEU A C 1
ATOM 689 O O . LEU A 1 90 ? 3.122 18.953 12.979 1.00 95.50 90 LEU A O 1
ATOM 693 N N . GLU A 1 91 ? 4.906 19.870 13.992 1.00 94.75 91 GLU A N 1
ATOM 694 C CA . GLU A 1 91 ? 5.623 20.246 12.762 1.00 94.75 91 GLU A CA 1
ATOM 695 C C . GLU A 1 91 ? 6.357 19.040 12.160 1.00 94.75 91 GLU A C 1
ATOM 697 O O . GLU A 1 91 ? 7.567 19.037 11.944 1.00 94.75 91 GLU A O 1
ATOM 702 N N . VAL A 1 92 ? 5.608 17.962 11.943 1.00 92.88 92 VAL A N 1
ATOM 703 C CA . VAL A 1 92 ? 6.103 16.696 11.409 1.00 92.88 92 VAL A CA 1
ATOM 704 C C . VAL A 1 92 ? 5.144 16.268 10.324 1.00 92.88 92 VAL A C 1
ATOM 706 O O . VAL A 1 92 ? 3.930 16.322 10.509 1.00 92.88 92 VAL A O 1
ATOM 709 N N . LEU A 1 93 ? 5.686 15.856 9.187 1.00 93.69 93 LEU A N 1
ATOM 710 C CA . LEU A 1 93 ? 4.897 15.165 8.183 1.00 93.69 93 LEU A CA 1
ATOM 711 C C . LEU A 1 93 ? 4.731 13.714 8.626 1.00 93.69 93 LEU A C 1
ATOM 713 O O . LEU A 1 93 ? 5.612 13.165 9.288 1.00 93.69 93 LEU A O 1
ATOM 717 N N . ALA A 1 94 ? 3.593 13.122 8.293 1.00 93.19 94 ALA A N 1
ATOM 718 C CA . ALA A 1 94 ? 3.319 11.719 8.539 1.00 93.19 94 ALA A CA 1
ATOM 719 C C . ALA A 1 94 ? 2.531 11.152 7.364 1.00 93.19 94 ALA A C 1
ATOM 721 O O . ALA A 1 94 ? 1.585 11.765 6.872 1.00 93.19 94 ALA A O 1
ATOM 722 N N . ASP A 1 95 ? 2.944 9.971 6.938 1.00 90.56 95 ASP A N 1
ATOM 723 C CA . ASP A 1 95 ? 2.311 9.191 5.892 1.00 90.56 95 ASP A CA 1
ATOM 724 C C . ASP A 1 95 ? 1.287 8.214 6.454 1.00 90.56 95 ASP A C 1
ATOM 726 O O . ASP A 1 95 ? 0.342 7.870 5.754 1.00 90.56 95 ASP A O 1
ATOM 730 N N . GLN A 1 96 ? 1.487 7.774 7.698 1.00 94.62 96 GLN A N 1
ATOM 731 C CA . GLN A 1 96 ? 0.576 6.908 8.441 1.00 94.62 96 GLN A CA 1
ATOM 732 C C . GLN A 1 96 ? 0.540 7.349 9.907 1.00 94.62 96 GLN A C 1
ATOM 734 O O . GLN A 1 96 ? 1.548 7.819 10.453 1.00 94.62 96 GLN A O 1
ATOM 739 N N . LEU A 1 97 ? -0.619 7.193 10.543 1.00 96.94 97 LEU A N 1
ATOM 740 C CA . LEU A 1 97 ? -0.844 7.500 11.953 1.00 96.94 97 LEU A CA 1
ATOM 741 C C . LEU A 1 97 ? -1.463 6.289 12.647 1.00 96.94 97 LEU A C 1
ATOM 743 O O . LEU A 1 97 ? -2.381 5.676 12.117 1.00 96.94 97 LEU A O 1
ATOM 747 N N . VAL A 1 98 ? -1.010 5.981 13.860 1.00 97.19 98 VAL A N 1
ATOM 748 C CA . VAL A 1 98 ? -1.658 4.989 14.732 1.00 97.19 98 VAL A CA 1
ATOM 749 C C . VAL A 1 98 ? -1.598 5.439 16.187 1.00 97.19 98 VAL A C 1
ATOM 751 O O . VAL A 1 98 ? -0.742 6.240 16.562 1.00 97.19 98 VAL A O 1
ATOM 754 N N . PHE A 1 99 ? -2.492 4.912 17.020 1.00 97.00 99 PHE A N 1
ATOM 755 C CA . PHE A 1 99 ? -2.449 5.112 18.466 1.00 97.00 99 PHE A CA 1
ATOM 756 C C . PHE A 1 99 ? -1.995 3.846 19.183 1.00 97.00 99 PHE A C 1
ATOM 758 O O . PHE A 1 99 ? -2.481 2.755 18.897 1.00 97.00 99 PHE A O 1
ATOM 765 N N . VAL A 1 100 ? -1.112 4.020 20.166 1.00 96.38 100 VAL A N 1
ATOM 766 C CA . VAL A 1 100 ? -0.788 3.016 21.185 1.00 96.38 100 VAL A CA 1
ATOM 767 C C . VAL A 1 100 ? -1.243 3.584 22.519 1.00 96.38 100 VAL A C 1
ATOM 769 O O . VAL A 1 100 ? -0.585 4.447 23.105 1.00 96.38 100 VAL A O 1
ATOM 772 N N . ARG A 1 101 ? -2.420 3.150 22.983 1.00 93.75 101 ARG A N 1
ATOM 773 C CA . ARG A 1 101 ? -3.143 3.792 24.096 1.00 93.75 101 ARG A CA 1
ATOM 774 C C . ARG A 1 101 ? -3.349 5.287 23.806 1.00 93.75 101 ARG A C 1
ATOM 776 O O . ARG A 1 101 ? -4.024 5.630 22.848 1.00 93.75 101 ARG A O 1
ATOM 783 N N . ASN A 1 102 ? -2.752 6.159 24.615 1.00 93.25 102 ASN A N 1
ATOM 784 C CA . ASN A 1 102 ? -2.796 7.616 24.503 1.00 93.25 102 ASN A CA 1
ATOM 785 C C . ASN A 1 102 ? -1.533 8.215 23.852 1.00 93.25 102 ASN A C 1
ATOM 787 O O . ASN A 1 102 ? -1.311 9.425 23.940 1.00 93.25 102 ASN A O 1
ATOM 791 N N . VAL A 1 103 ? -0.675 7.377 23.266 1.00 96.06 103 VAL A N 1
ATOM 792 C CA . VAL A 1 103 ? 0.519 7.796 22.533 1.00 96.06 103 VAL A CA 1
ATOM 793 C C . VAL A 1 103 ? 0.203 7.789 21.047 1.00 96.06 103 VAL A C 1
ATOM 795 O O . VAL A 1 103 ? -0.150 6.751 20.485 1.00 96.06 103 VAL A O 1
ATOM 798 N N . LEU A 1 104 ? 0.351 8.947 20.409 1.00 97.56 104 LEU A N 1
ATOM 799 C CA . LEU A 1 104 ? 0.255 9.060 18.961 1.00 97.56 104 LEU A CA 1
ATOM 800 C C . LEU A 1 104 ? 1.577 8.611 18.346 1.00 97.56 104 LEU A C 1
ATOM 802 O O . LEU A 1 104 ? 2.637 9.105 18.725 1.00 97.56 104 LEU A O 1
ATOM 806 N N . VAL A 1 105 ? 1.521 7.720 17.367 1.00 97.56 105 VAL A N 1
ATOM 807 C CA . VAL A 1 105 ? 2.684 7.313 16.583 1.00 97.56 105 VAL A CA 1
ATOM 808 C C . VAL A 1 105 ? 2.529 7.826 15.160 1.00 97.56 105 VAL A C 1
ATOM 810 O O . VAL A 1 105 ? 1.508 7.608 14.511 1.00 97.56 105 VAL A O 1
ATOM 813 N N . THR A 1 106 ? 3.565 8.505 14.678 1.00 97.31 106 THR A N 1
ATOM 814 C CA . THR A 1 106 ? 3.662 9.021 13.311 1.00 97.31 106 THR A CA 1
ATOM 815 C C . THR A 1 106 ? 4.706 8.232 12.542 1.00 97.31 106 THR A C 1
ATOM 817 O O . THR A 1 106 ? 5.812 8.030 13.054 1.00 97.31 106 THR A O 1
ATOM 820 N N . VAL A 1 107 ? 4.396 7.864 11.305 1.00 96.12 107 VAL A N 1
ATOM 821 C CA . VAL A 1 107 ? 5.342 7.214 10.395 1.00 96.12 107 VAL A CA 1
ATOM 822 C C . VAL A 1 107 ? 5.526 8.086 9.162 1.00 96.12 107 VAL A C 1
ATOM 824 O O . VAL A 1 107 ? 4.538 8.409 8.511 1.00 96.12 107 VAL A O 1
ATOM 827 N N . ALA A 1 108 ? 6.760 8.486 8.855 1.00 93.69 108 ALA A N 1
ATOM 828 C CA . ALA A 1 108 ? 7.104 9.282 7.674 1.00 93.69 108 ALA A CA 1
ATOM 829 C C . ALA A 1 108 ? 8.369 8.751 7.007 1.00 93.69 108 ALA A C 1
ATOM 831 O O . ALA A 1 108 ? 9.447 8.756 7.610 1.00 93.69 108 ALA A O 1
ATOM 832 N N . GLY A 1 109 ? 8.250 8.294 5.761 1.00 89.75 109 GLY A N 1
ATOM 833 C CA . GLY A 1 109 ? 9.333 7.575 5.096 1.00 89.75 109 GLY A CA 1
ATOM 834 C C . GLY A 1 109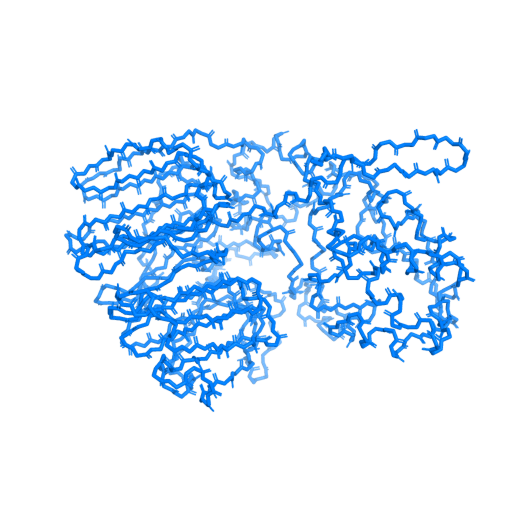 ? 9.840 6.417 5.966 1.00 89.75 109 GLY A C 1
ATOM 835 O O . GLY A 1 109 ? 9.125 5.460 6.225 1.00 89.75 109 GLY A O 1
ATOM 836 N N . ARG A 1 110 ? 11.080 6.501 6.456 1.00 93.19 110 ARG A N 1
ATOM 837 C CA . ARG A 1 110 ? 11.701 5.468 7.314 1.00 93.19 110 ARG A CA 1
ATOM 838 C C . ARG A 1 110 ? 11.630 5.789 8.807 1.00 93.19 110 ARG A C 1
ATOM 840 O O . ARG A 1 110 ? 12.141 5.030 9.618 1.00 93.19 110 ARG A O 1
ATOM 847 N N . GLU A 1 111 ? 11.046 6.913 9.183 1.00 95.94 111 GLU A N 1
ATOM 848 C CA . GLU A 1 111 ? 11.039 7.394 10.560 1.00 95.94 111 GLU A CA 1
ATOM 849 C C . GLU A 1 111 ? 9.731 7.015 11.251 1.00 95.94 111 GLU A C 1
ATOM 851 O O . GLU A 1 111 ? 8.652 7.373 10.782 1.00 95.94 111 GLU A O 1
ATOM 856 N N . VAL A 1 112 ? 9.827 6.351 12.400 1.00 96.69 112 VAL A N 1
ATOM 857 C CA . VAL A 1 112 ? 8.714 6.111 13.325 1.00 96.69 112 VAL A CA 1
ATOM 858 C C . VAL A 1 112 ? 8.954 6.954 14.569 1.00 96.69 112 VAL A C 1
ATOM 860 O O . VAL A 1 112 ? 10.010 6.849 15.189 1.00 96.69 112 VAL A O 1
ATOM 863 N N . ARG A 1 113 ? 8.000 7.805 14.947 1.00 96.62 113 ARG A N 1
ATOM 864 C CA . ARG A 1 113 ? 8.107 8.680 16.129 1.00 96.62 113 ARG A CA 1
ATOM 865 C C . ARG A 1 113 ? 6.880 8.546 17.009 1.00 96.62 113 ARG A C 1
ATOM 867 O O . ARG A 1 113 ? 5.770 8.472 16.491 1.00 96.62 113 ARG A O 1
ATOM 874 N N . ALA A 1 114 ? 7.080 8.549 18.321 1.00 96.75 114 ALA A N 1
ATOM 875 C CA . ALA A 1 114 ? 6.007 8.538 19.308 1.00 96.75 114 ALA A CA 1
ATOM 876 C C . ALA A 1 114 ? 5.873 9.893 19.994 1.00 96.75 114 ALA A C 1
ATOM 878 O O . ALA A 1 114 ? 6.867 10.522 20.358 1.00 96.75 114 ALA A O 1
ATOM 879 N N . TRP A 1 115 ? 4.632 10.294 20.234 1.00 96.31 115 TRP A N 1
ATOM 880 C CA . TRP A 1 115 ? 4.259 11.586 20.784 1.00 96.31 115 TRP A CA 1
ATOM 881 C C . TRP A 1 115 ? 3.300 11.381 21.942 1.00 96.31 115 TRP A C 1
ATOM 883 O O . TRP A 1 115 ? 2.273 10.710 21.820 1.00 96.31 115 TRP A O 1
ATOM 893 N N . ALA A 1 116 ? 3.626 11.976 23.081 1.00 94.88 116 ALA A N 1
ATOM 894 C CA . ALA A 1 116 ? 2.708 12.019 24.200 1.00 94.88 116 ALA A CA 1
ATOM 895 C C . ALA A 1 116 ? 1.470 12.857 23.856 1.00 94.88 116 ALA A C 1
ATOM 897 O O . ALA A 1 116 ? 1.498 13.716 22.971 1.00 94.88 116 ALA A O 1
ATOM 898 N N . ALA A 1 117 ? 0.407 12.664 24.642 1.00 92.25 117 ALA A N 1
ATOM 899 C CA . ALA A 1 117 ? -0.788 13.503 24.617 1.00 92.25 117 ALA A CA 1
ATOM 900 C C . ALA A 1 117 ? -0.450 15.001 24.634 1.00 92.25 117 ALA A C 1
ATOM 902 O O . ALA A 1 117 ? -1.148 15.781 23.997 1.00 92.25 117 ALA A O 1
ATOM 903 N N . ASP A 1 118 ? 0.626 15.394 25.335 1.00 92.94 118 ASP A N 1
ATOM 904 C CA . ASP A 1 118 ? 1.089 16.775 25.479 1.00 92.94 118 ASP A CA 1
ATOM 905 C C . ASP A 1 118 ? 1.893 17.334 24.278 1.00 92.94 118 ASP A C 1
ATOM 907 O O . ASP A 1 118 ? 2.275 18.506 24.291 1.00 92.94 118 ASP A O 1
ATOM 911 N N . GLY A 1 119 ? 2.114 16.530 23.233 1.00 93.62 119 GLY A N 1
ATOM 912 C CA . GLY A 1 119 ? 2.900 16.875 22.046 1.00 93.62 119 GLY A CA 1
ATOM 913 C C . GLY A 1 119 ? 4.411 16.664 22.189 1.00 93.62 119 GLY A C 1
ATOM 914 O O . GLY A 1 119 ? 5.144 16.894 21.230 1.00 93.62 119 GLY A O 1
ATOM 915 N N . ARG A 1 120 ? 4.902 16.216 23.349 1.00 95.19 120 ARG A N 1
ATOM 916 C CA . ARG A 1 120 ? 6.322 15.898 23.549 1.00 95.19 120 ARG A CA 1
ATOM 917 C C . ARG A 1 120 ? 6.708 14.612 22.814 1.00 95.19 120 ARG A C 1
ATOM 919 O O . ARG A 1 120 ? 6.030 13.595 22.962 1.00 95.19 120 ARG A O 1
ATOM 926 N N . GLU A 1 121 ? 7.824 14.636 22.080 1.00 95.75 121 GLU A N 1
ATOM 927 C CA . GLU A 1 121 ? 8.410 13.430 21.473 1.00 95.75 121 GLU A CA 1
ATOM 928 C C . GLU A 1 121 ? 8.881 12.484 22.592 1.00 95.75 121 GLU A C 1
ATOM 930 O O . GLU A 1 121 ? 9.652 12.871 23.474 1.00 95.75 121 GLU A O 1
ATOM 935 N N . LEU A 1 122 ? 8.367 11.255 22.589 1.00 95.00 122 LEU A N 1
ATOM 936 C CA . LEU A 1 122 ? 8.718 10.201 23.542 1.00 95.00 122 LEU A CA 1
ATOM 937 C C . LEU A 1 122 ? 9.882 9.345 23.046 1.00 95.00 122 LEU A C 1
ATOM 939 O O . LEU A 1 122 ? 10.651 8.830 23.851 1.00 95.00 122 LEU A O 1
ATOM 943 N N . GLY A 1 123 ? 10.005 9.192 21.730 1.00 94.75 123 GLY A N 1
ATOM 944 C CA . GLY A 1 123 ? 11.029 8.364 21.118 1.00 94.75 123 GLY A CA 1
ATOM 945 C C . GLY A 1 123 ? 10.922 8.338 19.601 1.00 94.75 123 GLY A C 1
ATOM 946 O O . GLY A 1 123 ? 9.914 8.746 19.018 1.00 94.75 123 GLY A O 1
ATOM 947 N N . ARG A 1 124 ? 11.985 7.833 18.979 1.00 95.81 124 ARG A N 1
ATOM 948 C CA . ARG A 1 124 ? 12.147 7.741 17.531 1.00 95.81 124 ARG A CA 1
ATOM 949 C C . ARG A 1 124 ? 12.908 6.480 17.162 1.00 95.81 124 ARG A C 1
ATOM 951 O O . ARG A 1 124 ? 13.859 6.117 17.848 1.00 95.81 124 ARG A O 1
ATOM 958 N N . HIS A 1 125 ? 12.512 5.882 16.049 1.00 95.56 125 HIS A N 1
ATOM 959 C CA . HIS A 1 125 ? 13.177 4.752 15.426 1.00 95.56 125 HIS A CA 1
ATOM 960 C C . HIS A 1 125 ? 13.328 4.999 13.922 1.00 95.56 125 HIS A C 1
ATOM 962 O O . HIS A 1 125 ? 12.358 5.366 13.257 1.00 95.56 125 HIS A O 1
ATOM 968 N N . THR A 1 126 ? 14.525 4.774 13.379 1.00 94.62 126 THR A N 1
ATOM 969 C CA . THR A 1 126 ? 14.779 4.837 11.934 1.00 94.62 126 THR A CA 1
ATOM 970 C C . THR A 1 126 ? 14.816 3.422 11.374 1.00 94.62 126 THR A C 1
ATOM 972 O O . THR A 1 126 ? 15.744 2.660 11.635 1.00 94.62 126 THR A O 1
ATOM 975 N N . LEU A 1 127 ? 13.807 3.075 10.587 1.00 92.25 127 LEU A N 1
ATOM 976 C CA . LEU A 1 127 ? 13.659 1.784 9.937 1.00 92.25 127 LEU A CA 1
ATOM 977 C C . LEU A 1 127 ? 14.705 1.578 8.843 1.00 92.25 127 LEU A C 1
ATOM 979 O O . LEU A 1 127 ? 15.169 2.519 8.182 1.00 92.25 127 LEU A O 1
ATOM 983 N N . ASP A 1 128 ? 15.021 0.314 8.572 1.00 88.19 128 ASP A N 1
ATOM 984 C CA . ASP A 1 128 ? 15.861 -0.032 7.435 1.00 88.19 128 ASP A CA 1
ATOM 985 C C . ASP A 1 128 ? 15.098 -0.096 6.086 1.00 88.19 128 ASP A C 1
ATOM 987 O O . ASP A 1 128 ? 15.723 -0.170 5.026 1.00 88.19 128 ASP A O 1
ATOM 991 N N . PHE A 1 129 ? 13.767 0.065 6.121 1.00 86.12 129 PHE A N 1
ATOM 992 C CA . PHE A 1 129 ? 12.847 0.185 4.982 1.00 86.12 129 PHE A CA 1
ATOM 993 C C . PHE A 1 129 ? 11.740 1.223 5.251 1.00 86.12 129 PHE A C 1
ATOM 995 O O . PHE A 1 129 ? 11.454 1.562 6.392 1.00 86.12 129 PHE A O 1
ATOM 1002 N N . GLU A 1 130 ? 11.102 1.740 4.203 1.00 88.12 130 GLU A N 1
ATOM 1003 C CA . GLU A 1 130 ? 9.930 2.628 4.310 1.00 88.12 130 GLU A CA 1
ATOM 1004 C C . GLU A 1 130 ? 8.661 1.764 4.381 1.00 88.12 130 GLU A C 1
ATOM 1006 O O . GLU A 1 130 ? 8.406 1.059 3.410 1.00 88.12 130 GLU A O 1
ATOM 1011 N N . PRO A 1 131 ? 7.892 1.724 5.480 1.00 91.00 131 PRO A N 1
ATOM 1012 C CA . PRO A 1 131 ? 6.820 0.754 5.664 1.00 91.00 131 PRO A CA 1
ATOM 1013 C C . PRO A 1 131 ? 5.604 1.071 4.785 1.00 91.00 131 PRO A C 1
ATOM 1015 O O . PRO A 1 131 ? 5.271 2.230 4.552 1.00 91.00 131 PRO A O 1
ATOM 1018 N N . ALA A 1 132 ? 4.931 0.020 4.318 1.00 86.62 132 ALA A N 1
ATOM 1019 C CA . ALA A 1 132 ? 3.676 0.114 3.570 1.00 86.62 132 ALA A CA 1
ATOM 1020 C C . ALA A 1 132 ? 2.463 -0.113 4.483 1.00 86.62 132 ALA A C 1
ATOM 1022 O O . ALA A 1 132 ? 1.421 0.510 4.305 1.00 86.62 132 ALA A O 1
ATOM 1023 N N . HIS A 1 133 ? 2.617 -0.945 5.515 1.00 91.81 133 HIS A N 1
ATOM 1024 C CA . HIS A 1 133 ? 1.549 -1.279 6.453 1.00 91.81 133 HIS A CA 1
ATOM 1025 C C . HIS A 1 133 ? 1.966 -0.953 7.881 1.00 91.81 133 HIS A C 1
ATOM 1027 O O . HIS A 1 133 ? 3.049 -1.360 8.310 1.00 91.81 133 HIS A O 1
ATOM 1033 N N . VAL A 1 134 ? 1.093 -0.265 8.614 1.00 95.19 134 VAL A N 1
ATOM 1034 C CA . VAL A 1 134 ? 1.281 0.070 10.026 1.00 95.19 134 VAL A CA 1
ATOM 1035 C C . VAL A 1 134 ? -0.002 -0.258 10.787 1.00 95.19 134 VAL A C 1
ATOM 1037 O O . VAL A 1 134 ? -1.083 0.199 10.426 1.00 95.19 134 VAL A O 1
ATOM 1040 N N . VAL A 1 135 ? 0.112 -1.055 11.847 1.00 96.69 135 VAL A N 1
ATOM 1041 C CA . VAL A 1 135 ? -0.967 -1.300 12.821 1.00 96.69 135 VAL A CA 1
ATOM 1042 C C . VAL A 1 135 ? -0.400 -1.221 14.233 1.00 96.69 135 VAL A C 1
ATOM 1044 O O . VAL A 1 135 ? 0.811 -1.316 14.425 1.00 96.69 135 VAL A O 1
ATOM 1047 N N . ALA A 1 136 ? -1.253 -1.045 15.235 1.00 96.75 136 ALA A N 1
ATOM 1048 C CA . ALA A 1 136 ? -0.821 -0.874 16.617 1.00 96.75 136 ALA A CA 1
ATOM 1049 C C . ALA A 1 136 ? -1.754 -1.580 17.598 1.00 96.75 136 ALA A C 1
ATOM 1051 O O . ALA A 1 136 ? -2.964 -1.622 17.385 1.00 96.75 136 ALA A O 1
ATOM 1052 N N . ASP A 1 137 ? -1.186 -2.102 18.683 1.00 95.50 137 ASP A N 1
ATOM 1053 C CA . ASP A 1 137 ? -1.952 -2.544 19.847 1.00 95.50 137 ASP A CA 1
ATOM 1054 C C . ASP A 1 137 ? -1.696 -1.643 21.063 1.00 95.50 137 ASP A C 1
ATOM 1056 O O . ASP A 1 137 ? -1.289 -0.489 20.947 1.00 95.50 137 ASP A O 1
ATOM 1060 N N . GLU A 1 138 ? -1.972 -2.150 22.262 1.00 95.00 138 GLU A N 1
ATOM 1061 C CA . GLU A 1 138 ? -1.789 -1.403 23.503 1.00 95.00 138 GLU A CA 1
ATOM 1062 C C . GLU A 1 138 ? -0.326 -1.148 23.896 1.00 95.00 138 GLU A C 1
ATOM 1064 O O . GLU A 1 138 ? -0.086 -0.372 24.823 1.00 95.00 138 GLU A O 1
ATOM 1069 N N . GLN A 1 139 ? 0.646 -1.814 23.273 1.00 95.69 139 GLN A N 1
ATOM 1070 C CA . GLN A 1 139 ? 2.053 -1.766 23.684 1.00 95.69 139 GLN A CA 1
ATOM 1071 C C . GLN A 1 139 ? 3.009 -1.464 22.532 1.00 95.69 139 GLN A C 1
ATOM 1073 O O . GLN A 1 139 ? 4.056 -0.844 22.747 1.00 95.69 139 GLN A O 1
ATOM 1078 N N . ALA A 1 140 ? 2.679 -1.920 21.328 1.00 96.94 140 ALA A N 1
ATOM 1079 C CA . ALA A 1 140 ? 3.599 -1.945 20.212 1.00 96.94 140 ALA A CA 1
ATOM 1080 C C . ALA A 1 140 ? 2.964 -1.455 18.912 1.00 96.94 140 ALA A C 1
ATOM 1082 O O . ALA A 1 140 ? 1.751 -1.492 18.702 1.00 96.94 140 ALA A O 1
ATOM 1083 N N . VAL A 1 141 ? 3.849 -1.029 18.020 1.00 97.12 141 VAL A N 1
ATOM 1084 C CA . VAL A 1 141 ? 3.561 -0.723 16.624 1.00 97.12 141 VAL A CA 1
ATOM 1085 C C . VAL A 1 141 ? 4.163 -1.835 15.781 1.00 97.12 141 VAL A C 1
ATOM 1087 O O . VAL A 1 141 ? 5.319 -2.216 15.972 1.00 97.12 141 VAL A O 1
ATOM 1090 N N . PHE A 1 142 ? 3.386 -2.343 14.838 1.00 97.62 142 PHE A N 1
ATOM 1091 C CA . PHE A 1 142 ? 3.818 -3.329 13.862 1.00 97.62 142 PHE A CA 1
ATOM 1092 C C . PHE A 1 142 ? 3.915 -2.640 12.512 1.00 97.62 142 PHE A C 1
ATOM 1094 O O . PHE A 1 142 ? 2.934 -2.067 12.037 1.00 97.62 142 PHE A O 1
ATOM 1101 N N . VAL A 1 143 ? 5.095 -2.695 11.904 1.00 96.56 143 VAL A N 1
ATOM 1102 C CA . VAL A 1 143 ? 5.358 -2.102 10.595 1.00 96.56 143 VAL A CA 1
ATOM 1103 C C . VAL A 1 143 ? 5.835 -3.173 9.627 1.00 96.56 143 VAL A C 1
ATOM 1105 O O . VAL A 1 143 ? 6.621 -4.048 9.997 1.00 96.56 143 VAL A O 1
ATOM 1108 N N . ALA A 1 144 ? 5.368 -3.122 8.383 1.00 93.69 144 ALA A N 1
ATOM 1109 C CA . ALA A 1 144 ? 5.762 -4.092 7.371 1.00 93.69 144 ALA A CA 1
ATOM 1110 C C . ALA A 1 144 ? 5.887 -3.493 5.971 1.00 93.69 144 ALA A C 1
ATOM 1112 O O . ALA A 1 144 ? 5.194 -2.536 5.615 1.00 93.69 144 ALA A O 1
ATOM 1113 N N . ARG A 1 145 ? 6.758 -4.103 5.163 1.00 88.38 145 ARG A N 1
ATOM 1114 C CA . ARG A 1 145 ? 6.839 -3.917 3.708 1.00 88.38 145 ARG A CA 1
ATOM 1115 C C . ARG A 1 145 ? 7.523 -5.109 3.062 1.00 88.38 145 ARG A C 1
ATOM 1117 O O . ARG A 1 145 ? 8.556 -5.573 3.550 1.00 88.38 145 ARG A O 1
ATOM 1124 N N . GLY A 1 146 ? 6.985 -5.555 1.927 1.00 84.00 146 GLY A N 1
ATOM 1125 C CA . GLY A 1 146 ? 7.467 -6.770 1.277 1.00 84.00 146 GLY A CA 1
ATOM 1126 C C . GLY A 1 146 ? 7.495 -7.900 2.302 1.00 84.00 146 GLY A C 1
ATOM 1127 O O . GLY A 1 146 ? 6.557 -8.052 3.074 1.00 84.00 146 GLY A O 1
ATOM 1128 N N . ARG A 1 147 ? 8.600 -8.632 2.397 1.00 87.12 147 ARG A N 1
ATOM 1129 C CA . ARG A 1 147 ? 8.747 -9.766 3.324 1.00 87.12 147 ARG A CA 1
ATOM 1130 C C . ARG A 1 147 ? 9.108 -9.375 4.759 1.00 87.12 147 ARG A C 1
ATOM 1132 O O . ARG A 1 147 ? 9.236 -10.251 5.608 1.00 87.12 147 ARG A O 1
ATOM 1139 N N . ARG A 1 148 ? 9.333 -8.091 5.041 1.00 90.50 148 ARG A N 1
ATOM 1140 C CA . ARG A 1 148 ? 9.823 -7.638 6.346 1.00 90.50 148 ARG A CA 1
ATOM 1141 C C . ARG A 1 148 ? 8.667 -7.247 7.246 1.00 90.50 148 ARG A C 1
ATOM 1143 O O . ARG A 1 148 ? 7.816 -6.454 6.846 1.00 90.50 148 ARG A O 1
ATOM 1150 N N . LEU A 1 149 ? 8.692 -7.763 8.468 1.00 95.44 149 LEU A N 1
ATOM 1151 C CA . LEU A 1 149 ? 7.788 -7.400 9.548 1.00 95.44 149 LEU A CA 1
ATOM 1152 C C . LEU A 1 149 ? 8.618 -7.055 10.783 1.00 95.44 149 LEU A C 1
ATOM 1154 O O . LEU A 1 149 ? 9.487 -7.827 11.189 1.00 95.44 149 LEU A O 1
ATOM 1158 N N . LEU A 1 150 ? 8.333 -5.901 11.376 1.00 96.38 150 LEU A N 1
ATOM 1159 C CA . LEU A 1 150 ? 9.013 -5.397 12.558 1.00 96.38 150 LEU A CA 1
ATOM 1160 C C . LEU A 1 150 ? 7.991 -5.013 13.624 1.00 96.38 150 LEU A C 1
ATOM 1162 O O . LEU A 1 150 ? 7.000 -4.340 13.337 1.00 96.38 150 LEU A O 1
ATOM 1166 N N . ARG A 1 151 ? 8.265 -5.407 14.864 1.00 96.69 151 ARG A N 1
ATOM 1167 C CA . ARG A 1 151 ? 7.563 -4.960 16.066 1.00 96.69 151 ARG A CA 1
ATOM 1168 C C . ARG A 1 151 ? 8.420 -3.940 16.805 1.00 96.69 151 ARG A C 1
ATOM 1170 O O . ARG A 1 151 ? 9.577 -4.227 17.105 1.00 96.69 151 ARG A O 1
ATOM 1177 N N . LEU A 1 152 ? 7.827 -2.801 17.146 1.00 96.06 152 LEU A N 1
ATOM 1178 C CA . LEU A 1 152 ? 8.442 -1.709 17.897 1.00 96.06 152 LEU A CA 1
ATOM 1179 C C . LEU A 1 152 ? 7.659 -1.456 19.189 1.00 96.06 152 LEU A C 1
ATOM 1181 O O . LEU A 1 152 ? 6.488 -1.078 19.133 1.00 96.06 152 LEU A O 1
ATOM 1185 N N . VAL A 1 153 ? 8.285 -1.640 20.351 1.00 95.75 153 VAL A N 1
ATOM 1186 C CA . VAL A 1 153 ? 7.653 -1.346 21.649 1.00 95.75 153 VAL A CA 1
ATOM 1187 C C . VAL A 1 153 ? 7.693 0.159 21.894 1.00 95.75 153 VAL A C 1
ATOM 1189 O O . VAL A 1 153 ? 8.762 0.762 21.879 1.00 95.75 153 VAL A O 1
ATOM 1192 N N . VAL A 1 154 ? 6.543 0.793 22.137 1.00 91.69 154 VAL A N 1
ATOM 1193 C CA . VAL A 1 154 ? 6.464 2.267 22.171 1.00 91.69 154 VAL A CA 1
ATOM 1194 C C . VAL A 1 154 ? 7.257 2.891 23.318 1.00 91.69 154 VAL A C 1
ATOM 1196 O O . VAL A 1 154 ? 7.887 3.930 23.125 1.00 91.69 154 VAL A O 1
ATOM 1199 N N . SER A 1 155 ? 7.281 2.255 24.491 1.00 88.38 155 SER A N 1
ATOM 1200 C CA . SER A 1 155 ? 8.094 2.711 25.628 1.00 88.38 155 SER A CA 1
ATOM 1201 C C . SER A 1 155 ? 9.602 2.628 25.376 1.00 88.38 155 SER A C 1
ATOM 1203 O O . SER A 1 155 ? 10.375 3.220 26.123 1.00 88.38 155 SER A O 1
ATOM 1205 N N . GLU A 1 156 ? 10.016 1.912 24.330 1.00 85.38 156 GLU A N 1
ATOM 1206 C CA . GLU A 1 156 ? 11.394 1.490 24.071 1.00 85.38 156 GLU A CA 1
ATOM 1207 C C . GLU A 1 156 ? 11.769 1.664 22.593 1.00 85.38 156 GLU A C 1
ATOM 1209 O O . GLU A 1 156 ? 12.656 0.979 22.088 1.00 85.38 156 GLU A O 1
ATOM 1214 N N . LEU A 1 157 ? 11.114 2.589 21.879 1.00 77.06 157 LEU A N 1
ATOM 1215 C CA . LEU A 1 157 ? 11.289 2.784 20.429 1.00 77.06 157 LEU A CA 1
ATOM 1216 C C . LEU A 1 157 ? 12.757 2.915 19.990 1.00 77.06 157 LEU A C 1
ATOM 1218 O O . LEU A 1 157 ? 13.094 2.596 18.853 1.00 77.06 157 LEU A O 1
ATOM 1222 N N . ALA A 1 158 ? 13.638 3.363 20.885 1.00 73.62 158 ALA A N 1
ATOM 1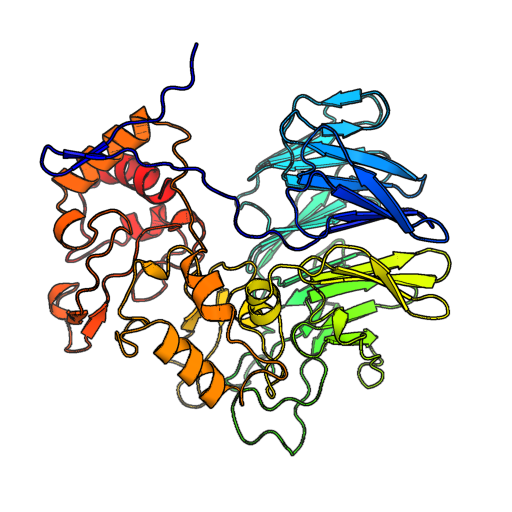223 C CA . ALA A 1 158 ? 15.060 3.521 20.614 1.00 73.62 158 ALA A CA 1
ATOM 1224 C C . ALA A 1 158 ? 15.904 2.242 20.792 1.00 73.62 158 ALA A C 1
ATOM 1226 O O . ALA A 1 158 ? 17.053 2.232 20.354 1.00 73.62 158 ALA A O 1
ATOM 1227 N N . THR A 1 159 ? 15.400 1.196 21.453 1.00 73.50 159 THR A N 1
ATOM 1228 C CA . THR A 1 159 ? 16.247 0.111 21.983 1.00 73.50 159 THR A CA 1
ATOM 1229 C C . THR A 1 159 ? 15.783 -1.294 21.639 1.00 73.50 159 THR A C 1
ATOM 1231 O O . THR A 1 159 ? 16.638 -2.157 21.450 1.00 73.50 159 THR A O 1
ATOM 1234 N N . GLU A 1 160 ? 14.477 -1.542 21.529 1.00 80.25 160 GLU A N 1
ATOM 1235 C CA . GLU A 1 160 ? 13.961 -2.897 21.320 1.00 80.25 160 GLU A CA 1
ATOM 1236 C C . GLU A 1 160 ? 13.137 -3.016 20.041 1.00 80.25 160 GLU A C 1
ATOM 1238 O O . GLU A 1 160 ? 12.211 -2.245 19.777 1.00 80.25 160 GLU A O 1
ATOM 1243 N N . SER A 1 161 ? 13.473 -4.027 19.240 1.00 87.56 161 SER A N 1
ATOM 1244 C CA . SER A 1 161 ? 12.670 -4.411 18.088 1.00 87.56 161 SER A CA 1
ATOM 1245 C C . SER A 1 161 ? 12.787 -5.906 17.819 1.00 87.56 161 SER A C 1
ATOM 1247 O O . SER A 1 161 ? 13.857 -6.494 17.989 1.00 87.56 161 SER A O 1
ATOM 1249 N N . VAL A 1 162 ? 11.682 -6.520 17.399 1.00 91.31 162 VAL A N 1
ATOM 1250 C CA . VAL A 1 162 ? 11.659 -7.914 16.935 1.00 91.31 162 VAL A CA 1
ATOM 1251 C C . VAL A 1 162 ? 11.368 -7.887 15.445 1.00 91.31 162 VAL A C 1
ATOM 1253 O O . VAL A 1 162 ? 10.322 -7.389 15.033 1.00 91.31 162 VAL A O 1
ATOM 1256 N N . ALA A 1 163 ? 12.304 -8.392 14.646 1.00 92.62 163 ALA A N 1
ATOM 1257 C CA . ALA A 1 163 ? 12.197 -8.446 13.195 1.00 92.62 163 ALA A CA 1
ATOM 1258 C C . ALA A 1 163 ? 12.076 -9.896 12.730 1.00 92.62 163 ALA A C 1
ATOM 1260 O O . ALA A 1 163 ? 12.811 -10.764 13.203 1.00 92.62 163 ALA A O 1
ATOM 1261 N N . VAL A 1 164 ? 11.197 -10.146 11.764 1.00 93.00 164 VAL A N 1
ATOM 1262 C CA . VAL A 1 164 ? 11.120 -11.427 11.056 1.00 93.00 164 VAL A CA 1
ATOM 1263 C C . VAL A 1 164 ? 11.042 -11.193 9.552 1.00 93.00 164 VAL A C 1
ATOM 1265 O O . VAL A 1 164 ? 10.465 -10.208 9.081 1.00 93.00 164 VAL A O 1
ATOM 1268 N N . GLU A 1 165 ? 11.628 -12.116 8.795 1.00 90.62 165 GLU A N 1
ATOM 1269 C CA . GLU A 1 165 ? 11.464 -12.190 7.347 1.00 90.62 165 GLU A CA 1
ATOM 1270 C C . GLU A 1 165 ? 10.464 -13.302 7.024 1.00 90.62 165 GLU A C 1
ATOM 1272 O O . GLU A 1 165 ? 10.656 -14.461 7.390 1.00 90.62 165 GLU A O 1
ATOM 1277 N N . LEU A 1 166 ? 9.372 -12.942 6.360 1.00 88.25 166 LEU A N 1
ATOM 1278 C CA . LEU A 1 166 ? 8.303 -13.857 5.988 1.00 88.25 166 LEU A CA 1
ATOM 1279 C C . LEU A 1 166 ? 8.609 -14.559 4.663 1.00 88.25 166 LEU A C 1
ATOM 1281 O O . LEU A 1 166 ? 9.453 -14.136 3.871 1.00 88.25 166 LEU A O 1
ATOM 1285 N N . ALA A 1 167 ? 7.886 -15.641 4.389 1.00 84.19 167 ALA A N 1
ATOM 1286 C CA . ALA A 1 167 ? 7.991 -16.361 3.122 1.00 84.19 167 ALA A CA 1
ATOM 1287 C C . ALA A 1 167 ? 7.513 -15.525 1.920 1.00 84.19 167 ALA A C 1
ATOM 1289 O O . ALA A 1 167 ? 8.091 -15.624 0.838 1.00 84.19 167 ALA A O 1
ATOM 1290 N N . GLY A 1 168 ? 6.478 -14.704 2.117 1.00 82.06 168 GLY A N 1
ATOM 1291 C CA . GLY A 1 168 ? 5.867 -13.858 1.095 1.00 82.06 168 GLY A CA 1
ATOM 1292 C C . GLY A 1 168 ? 5.801 -12.394 1.492 1.00 82.06 168 GLY A C 1
ATOM 1293 O O . GLY A 1 168 ? 6.105 -12.021 2.627 1.00 82.06 168 GLY A O 1
ATOM 1294 N N . ASP A 1 169 ? 5.396 -11.567 0.535 1.00 83.62 169 ASP A N 1
ATOM 1295 C CA . ASP A 1 169 ? 5.151 -10.154 0.769 1.00 83.62 169 ASP A CA 1
ATOM 1296 C C . ASP A 1 169 ? 3.945 -9.992 1.704 1.00 83.62 169 ASP A C 1
ATOM 1298 O O . ASP A 1 169 ? 2.956 -10.726 1.611 1.00 83.62 169 ASP A O 1
ATOM 1302 N N . VAL A 1 170 ? 4.034 -9.042 2.631 1.00 88.06 170 VAL A N 1
ATOM 1303 C CA . VAL A 1 170 ? 2.914 -8.585 3.445 1.00 88.06 170 VAL A CA 1
ATOM 1304 C C . VAL A 1 170 ? 1.998 -7.763 2.558 1.00 88.06 170 VAL A C 1
ATOM 1306 O O . VAL A 1 170 ? 2.430 -6.815 1.911 1.00 88.06 170 VAL A O 1
ATOM 1309 N N . VAL A 1 171 ? 0.729 -8.152 2.544 1.00 87.25 171 VAL A N 1
ATOM 1310 C CA . VAL A 1 171 ? -0.333 -7.537 1.743 1.00 87.25 171 VAL A CA 1
ATOM 1311 C C . VAL A 1 171 ? -1.256 -6.689 2.616 1.00 87.25 171 VAL A C 1
ATOM 1313 O O . VAL A 1 171 ? -1.828 -5.708 2.138 1.00 87.25 171 VAL A O 1
ATOM 1316 N N . ALA A 1 172 ? -1.437 -7.100 3.874 1.00 92.06 172 ALA A N 1
ATOM 1317 C CA . ALA A 1 172 ? -2.184 -6.381 4.897 1.00 92.06 172 ALA A CA 1
ATOM 1318 C C . ALA A 1 172 ? -1.794 -6.872 6.296 1.00 92.06 172 ALA A C 1
ATOM 1320 O O . ALA A 1 172 ? -1.395 -8.026 6.481 1.00 92.06 172 ALA A O 1
ATOM 1321 N N . LEU A 1 173 ? -1.985 -6.007 7.288 1.00 95.88 173 LEU A N 1
ATOM 1322 C CA . LEU A 1 173 ? -1.846 -6.330 8.703 1.00 95.88 173 LEU A CA 1
ATOM 1323 C C . LEU A 1 173 ? -3.184 -6.127 9.412 1.00 95.88 173 LEU A C 1
ATOM 1325 O O . LEU A 1 173 ? -3.968 -5.255 9.045 1.00 95.88 173 LEU A O 1
ATOM 1329 N N . GLY A 1 174 ? -3.426 -6.926 10.442 1.00 96.50 174 GLY A N 1
ATOM 1330 C CA . GLY A 1 174 ? -4.511 -6.723 11.390 1.00 96.50 174 GLY A CA 1
ATOM 1331 C C . GLY A 1 174 ? -4.042 -7.104 12.783 1.00 96.50 174 GLY A C 1
ATOM 1332 O O . GLY A 1 174 ? -3.222 -8.009 12.941 1.00 96.50 174 GLY A O 1
ATOM 1333 N N . VAL A 1 175 ? -4.566 -6.431 13.802 1.00 96.75 175 VAL A N 1
ATOM 1334 C CA . VAL A 1 175 ? -4.147 -6.634 15.191 1.00 96.75 175 VAL A CA 1
ATOM 1335 C C . VAL A 1 175 ? -5.346 -6.899 16.102 1.00 96.75 175 VAL A C 1
ATOM 1337 O O . VAL A 1 175 ? -6.409 -6.300 15.957 1.00 96.75 175 VAL A O 1
ATOM 1340 N N . GLY A 1 176 ? -5.181 -7.869 16.997 1.00 95.56 176 GLY A N 1
ATOM 1341 C CA . GLY A 1 176 ? -6.156 -8.317 17.987 1.00 95.56 176 GLY A CA 1
ATOM 1342 C C . GLY A 1 176 ? -5.417 -8.983 19.155 1.00 95.56 176 GLY A C 1
ATOM 1343 O O . GLY A 1 176 ? -4.321 -8.546 19.499 1.00 95.56 176 GLY A O 1
ATOM 1344 N N . PRO A 1 177 ? -5.946 -10.067 19.755 1.00 97.12 177 PRO A N 1
ATOM 1345 C CA . PRO A 1 177 ? -5.200 -10.875 20.725 1.00 97.12 177 PRO A CA 1
ATOM 1346 C C . PRO A 1 177 ? -3.920 -11.482 20.137 1.00 97.12 177 PRO A C 1
ATOM 1348 O O . PRO A 1 177 ? -2.958 -11.734 20.854 1.00 97.12 177 PRO A O 1
ATOM 1351 N N . THR A 1 178 ? -3.918 -11.700 18.823 1.00 97.56 178 THR A N 1
ATOM 1352 C CA . THR A 1 178 ? -2.773 -12.119 18.013 1.00 97.56 178 THR A CA 1
ATOM 1353 C C . THR A 1 178 ? -2.502 -11.068 16.936 1.00 97.56 178 THR A C 1
ATOM 1355 O O . THR A 1 178 ? -3.327 -10.181 16.696 1.00 97.56 178 THR A O 1
ATOM 1358 N N . LEU A 1 179 ? -1.380 -11.190 16.234 1.00 97.56 179 LEU A N 1
ATOM 1359 C CA . LEU A 1 179 ? -1.135 -10.444 15.002 1.00 97.56 179 LEU A CA 1
ATOM 1360 C C . LEU A 1 179 ? -1.586 -11.300 13.813 1.00 97.56 179 LEU A C 1
ATOM 1362 O O . LEU A 1 179 ? -1.276 -12.486 13.766 1.00 97.56 179 LEU A O 1
ATOM 1366 N N . ALA A 1 180 ? -2.314 -10.732 12.856 1.00 97.19 180 ALA A N 1
ATOM 1367 C CA . ALA A 1 180 ? -2.617 -11.407 11.598 1.00 97.19 180 ALA A CA 1
ATOM 1368 C C . ALA A 1 180 ? -1.931 -10.705 10.430 1.00 97.19 180 ALA A C 1
ATOM 1370 O O . ALA A 1 180 ? -1.981 -9.481 10.301 1.00 97.19 180 ALA A O 1
ATOM 1371 N N . VAL A 1 181 ? -1.317 -11.505 9.562 1.00 95.69 181 VAL A N 1
ATOM 1372 C CA . VAL A 1 181 ? -0.570 -11.044 8.395 1.00 95.69 181 VAL A CA 1
ATOM 1373 C C . VAL A 1 181 ? -1.132 -11.711 7.153 1.00 95.69 181 VAL A C 1
ATOM 1375 O O . VAL A 1 181 ? -1.028 -12.924 6.984 1.00 95.69 181 VAL A O 1
ATOM 1378 N N . ALA A 1 182 ? -1.725 -10.914 6.274 1.00 92.56 182 ALA A N 1
ATOM 1379 C CA . ALA A 1 182 ? -2.104 -11.341 4.939 1.00 92.56 182 ALA A CA 1
ATOM 1380 C C . ALA A 1 182 ? -0.839 -11.395 4.083 1.00 92.56 182 ALA A C 1
ATOM 1382 O O . ALA A 1 182 ? -0.104 -10.409 4.018 1.00 92.56 182 ALA A O 1
ATOM 1383 N N . THR A 1 183 ? -0.581 -12.525 3.433 1.00 89.12 183 THR A N 1
ATOM 1384 C CA . THR A 1 183 ? 0.611 -12.711 2.604 1.00 89.12 183 THR A CA 1
ATOM 1385 C C . THR A 1 183 ? 0.303 -13.498 1.339 1.00 89.12 183 THR A C 1
ATOM 1387 O O . THR A 1 183 ? -0.614 -14.318 1.322 1.00 89.12 183 THR A O 1
ATOM 1390 N N . ASN A 1 184 ? 1.076 -13.236 0.285 1.00 80.19 184 ASN A N 1
ATOM 1391 C CA . ASN A 1 184 ? 0.981 -13.912 -1.009 1.00 80.19 184 ASN A CA 1
ATOM 1392 C C . ASN A 1 184 ? 1.856 -15.176 -1.113 1.00 80.19 184 ASN A C 1
ATOM 1394 O O . ASN A 1 184 ? 1.868 -15.824 -2.160 1.00 80.19 184 ASN A O 1
ATOM 1398 N N . ALA A 1 185 ? 2.612 -15.525 -0.063 1.00 77.06 185 ALA A N 1
ATOM 1399 C CA . ALA A 1 185 ? 3.336 -16.787 -0.020 1.00 77.06 185 ALA A CA 1
ATOM 1400 C C . ALA A 1 185 ? 3.462 -17.351 1.396 1.00 77.06 185 ALA A C 1
ATOM 1402 O O . ALA A 1 185 ? 3.740 -16.641 2.361 1.00 77.06 185 ALA A O 1
ATOM 1403 N N . VAL A 1 186 ? 3.341 -18.673 1.504 1.00 73.38 186 VAL A N 1
ATOM 1404 C CA . VAL A 1 186 ? 3.645 -19.420 2.726 1.00 73.38 186 VAL A CA 1
ATOM 1405 C C . VAL A 1 186 ? 4.585 -20.562 2.396 1.00 73.38 186 VAL A C 1
ATOM 1407 O O . VAL A 1 186 ? 4.305 -21.370 1.507 1.00 73.38 186 VAL A O 1
ATOM 1410 N N . GLU A 1 187 ? 5.708 -20.641 3.109 1.00 65.19 187 GLU A N 1
ATOM 1411 C CA . GLU A 1 187 ? 6.649 -21.739 2.929 1.00 65.19 187 GLU A CA 1
ATOM 1412 C C . GLU A 1 187 ? 5.954 -23.073 3.216 1.00 65.19 187 GLU A C 1
ATOM 1414 O O . GLU A 1 187 ? 5.328 -23.283 4.257 1.00 65.19 187 GLU A O 1
ATOM 1419 N N . ARG A 1 188 ? 6.071 -24.000 2.265 1.00 54.25 188 ARG A N 1
ATOM 1420 C CA . ARG A 1 188 ? 5.883 -25.422 2.527 1.00 54.25 188 ARG A CA 1
ATOM 1421 C C . ARG A 1 188 ? 7.251 -26.087 2.495 1.00 54.25 188 ARG A C 1
ATOM 1423 O O . ARG A 1 188 ? 7.904 -26.036 1.453 1.00 54.25 188 ARG A O 1
ATOM 1430 N N . PRO A 1 189 ? 7.643 -26.820 3.543 1.00 42.38 189 PRO A N 1
ATOM 1431 C CA . PRO A 1 189 ? 8.651 -27.852 3.387 1.00 42.38 189 PRO A CA 1
ATOM 1432 C C . PRO A 1 189 ? 8.162 -28.855 2.323 1.00 42.38 189 PRO A C 1
ATOM 1434 O O . PRO A 1 189 ? 7.200 -29.589 2.542 1.00 42.38 189 PRO A O 1
ATOM 1437 N N . GLY A 1 190 ? 8.780 -28.847 1.138 1.00 45.66 190 GLY A N 1
ATOM 1438 C CA . GLY A 1 190 ? 8.659 -29.920 0.143 1.00 45.66 190 GLY A CA 1
ATOM 1439 C C . GLY A 1 190 ? 7.476 -29.896 -0.836 1.00 45.66 190 GLY A C 1
ATOM 1440 O O . GLY A 1 190 ? 7.322 -30.870 -1.570 1.00 45.66 190 GLY A O 1
ATOM 1441 N N . ALA A 1 191 ? 6.656 -28.841 -0.918 1.00 44.31 191 ALA A N 1
ATOM 1442 C CA . ALA A 1 191 ? 5.561 -28.806 -1.899 1.00 44.31 191 ALA A CA 1
ATOM 1443 C C . ALA A 1 191 ? 5.849 -27.888 -3.092 1.00 44.31 191 ALA A C 1
ATOM 1445 O O . ALA A 1 191 ? 5.913 -26.672 -2.951 1.00 44.31 191 ALA A O 1
ATOM 1446 N N . ARG A 1 192 ? 5.939 -28.518 -4.265 1.00 45.12 192 ARG A N 1
ATOM 1447 C CA . ARG A 1 192 ? 6.098 -27.927 -5.601 1.00 45.12 192 ARG A CA 1
ATOM 1448 C C . ARG A 1 192 ? 4.728 -27.653 -6.222 1.00 45.12 192 ARG A C 1
ATOM 1450 O O . ARG A 1 192 ? 4.250 -28.434 -7.042 1.00 45.12 192 ARG A O 1
ATOM 1457 N N . LEU A 1 193 ? 4.001 -26.661 -5.717 1.00 43.59 193 LEU A N 1
ATOM 1458 C CA . LEU A 1 193 ? 2.698 -26.300 -6.283 1.00 43.59 193 LEU A CA 1
ATOM 1459 C C . LEU A 1 193 ? 2.745 -24.866 -6.800 1.00 43.59 193 LEU A C 1
ATOM 1461 O O . LEU A 1 193 ? 2.259 -23.941 -6.162 1.00 43.59 193 LEU A O 1
ATOM 1465 N N . GLY A 1 194 ? 3.326 -24.731 -7.987 1.00 43.41 194 GLY A N 1
ATOM 1466 C CA . GLY A 1 194 ? 3.592 -23.496 -8.713 1.00 43.41 194 GLY A CA 1
ATOM 1467 C C . GLY A 1 194 ? 2.351 -22.813 -9.230 1.00 43.41 194 GLY A C 1
ATOM 1468 O O . GLY A 1 194 ? 2.023 -22.867 -10.405 1.00 43.41 194 GLY A O 1
ATOM 1469 N N . ASN A 1 195 ? 1.656 -22.135 -8.335 1.00 51.56 195 ASN A N 1
ATOM 1470 C CA . ASN A 1 195 ? 1.218 -20.777 -8.600 1.00 51.56 195 ASN A CA 1
ATOM 1471 C C . ASN A 1 195 ? 0.983 -20.078 -7.259 1.00 51.56 195 ASN A C 1
ATOM 1473 O O . ASN A 1 195 ? 0.558 -20.693 -6.285 1.00 51.56 195 ASN A O 1
ATOM 1477 N N . HIS A 1 196 ? 1.229 -18.774 -7.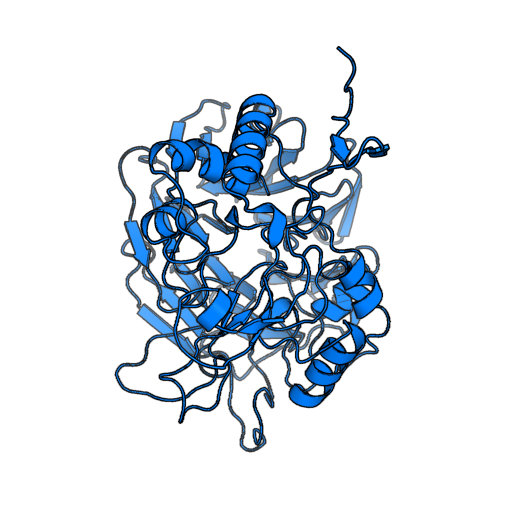209 1.00 53.84 196 HIS A N 1
ATOM 1478 C CA . HIS A 1 196 ? 0.880 -17.943 -6.053 1.00 53.84 196 HIS A CA 1
ATOM 1479 C C . HIS A 1 196 ? -0.622 -18.037 -5.669 1.00 53.84 196 HIS A C 1
ATOM 1481 O O . HIS A 1 196 ? -0.965 -17.834 -4.509 1.00 53.84 196 HIS A O 1
ATOM 1487 N N . TYR A 1 197 ? -1.515 -18.497 -6.566 1.00 56.66 197 TYR A N 1
ATOM 1488 C CA . TYR A 1 197 ? -2.947 -18.714 -6.273 1.00 56.66 197 TYR A CA 1
ATOM 1489 C C . TYR A 1 197 ? -3.254 -19.824 -5.249 1.00 56.66 197 TYR A C 1
ATOM 1491 O O . TYR A 1 197 ? -4.421 -20.036 -4.935 1.00 56.66 197 TYR A O 1
ATOM 1499 N N . VAL A 1 198 ? -2.271 -20.580 -4.743 1.00 58.03 198 VAL A N 1
ATOM 1500 C CA . VAL A 1 198 ? -2.451 -21.535 -3.615 1.00 58.03 198 VAL A CA 1
ATOM 1501 C C . VAL A 1 198 ? -1.682 -21.150 -2.360 1.00 58.03 198 VAL A C 1
ATOM 1503 O O . VAL A 1 198 ? -1.756 -21.872 -1.352 1.00 58.03 198 VAL A O 1
ATOM 1506 N N . GLU A 1 199 ? -0.917 -20.066 -2.431 1.00 70.44 199 GLU A N 1
ATOM 1507 C CA . GLU A 1 199 ? -0.032 -19.625 -1.358 1.00 70.44 199 GLU A CA 1
ATOM 1508 C C . GLU A 1 199 ? -0.551 -18.373 -0.639 1.00 70.44 199 GLU A C 1
ATOM 1510 O O . GLU A 1 199 ? -0.072 -18.108 0.462 1.00 70.44 199 GLU A O 1
ATOM 1515 N N . ASP A 1 200 ? -1.582 -17.699 -1.176 1.00 82.56 200 ASP A N 1
ATOM 1516 C CA . ASP A 1 200 ? -2.330 -16.670 -0.448 1.00 82.56 200 ASP A CA 1
ATOM 1517 C C . ASP A 1 200 ? -2.838 -17.225 0.888 1.00 82.56 200 ASP A C 1
ATOM 1519 O O . ASP A 1 200 ? -3.560 -18.236 0.964 1.00 82.56 200 ASP A O 1
ATOM 1523 N N . ALA A 1 201 ? -2.444 -16.556 1.963 1.00 88.88 201 ALA A N 1
ATOM 1524 C CA . ALA A 1 201 ? -2.769 -16.979 3.306 1.00 88.88 201 ALA A CA 1
ATOM 1525 C C . ALA A 1 201 ? -2.896 -15.800 4.260 1.00 88.88 201 ALA A C 1
ATOM 1527 O O . ALA A 1 201 ? -2.415 -14.694 4.017 1.00 88.88 201 ALA A O 1
ATOM 1528 N N . VAL A 1 202 ? -3.502 -16.091 5.404 1.00 93.19 202 VAL A N 1
ATOM 1529 C CA . VAL A 1 202 ? -3.351 -15.292 6.608 1.00 93.19 202 VAL A CA 1
ATOM 1530 C C . VAL A 1 202 ? -2.529 -16.089 7.612 1.00 93.19 202 VAL A C 1
ATOM 1532 O O . VAL A 1 202 ? -2.935 -17.171 8.043 1.00 93.19 202 VAL A O 1
ATOM 1535 N N . LEU A 1 203 ? -1.367 -15.553 7.969 1.00 94.31 203 LEU A N 1
ATOM 1536 C CA . LEU A 1 203 ? -0.559 -16.030 9.082 1.00 94.31 203 LEU A CA 1
ATOM 1537 C C . LEU A 1 203 ? -1.103 -15.409 10.362 1.00 94.31 203 LEU A C 1
ATOM 1539 O O . LEU A 1 203 ? -1.227 -14.189 10.445 1.00 94.31 203 LEU A O 1
ATOM 1543 N N . VAL A 1 204 ? -1.415 -16.232 11.355 1.00 96.12 204 VAL A N 1
ATOM 1544 C CA . VAL A 1 204 ? -1.691 -15.760 12.711 1.00 96.12 204 VAL A CA 1
ATOM 1545 C C . VAL A 1 204 ? -0.412 -15.949 13.505 1.00 96.12 204 VAL A C 1
ATOM 1547 O O . VAL A 1 204 ? 0.085 -17.069 13.616 1.00 96.12 204 VAL A O 1
ATOM 1550 N N . LEU A 1 205 ? 0.139 -14.853 14.006 1.00 96.75 205 LEU A N 1
ATOM 1551 C CA . LEU A 1 205 ? 1.409 -14.795 14.710 1.00 96.75 205 LEU A CA 1
ATOM 1552 C C . LEU A 1 205 ? 1.181 -14.412 16.172 1.00 96.75 205 LEU A C 1
ATOM 1554 O O . LEU A 1 205 ? 0.279 -13.635 16.505 1.00 96.75 205 LEU A O 1
ATOM 1558 N N . ASP A 1 206 ? 2.046 -14.922 17.036 1.00 97.31 206 ASP A N 1
ATOM 1559 C CA . ASP A 1 206 ? 2.204 -14.399 18.381 1.00 97.31 206 ASP A CA 1
ATOM 1560 C C . ASP A 1 206 ? 2.718 -12.960 18.293 1.00 97.31 206 ASP A C 1
ATOM 1562 O O . ASP A 1 206 ? 3.690 -12.668 17.601 1.00 97.31 206 ASP A O 1
ATOM 1566 N N . ARG A 1 207 ? 2.042 -12.029 18.960 1.00 96.06 207 ARG A N 1
ATOM 1567 C CA . ARG A 1 207 ? 2.320 -10.598 18.788 1.00 96.06 207 ARG A CA 1
ATOM 1568 C C . ARG A 1 207 ? 3.583 -10.126 19.506 1.00 96.06 207 ARG A C 1
ATOM 1570 O O . ARG A 1 207 ? 4.023 -9.014 19.244 1.00 96.06 207 ARG A O 1
ATOM 1577 N N . GLU A 1 208 ? 4.133 -10.909 20.432 1.00 95.62 208 GLU A N 1
ATOM 1578 C CA . GLU A 1 208 ? 5.337 -10.538 21.183 1.00 95.62 208 GLU A CA 1
ATOM 1579 C C . GLU A 1 208 ? 6.587 -11.070 20.486 1.00 95.62 208 GLU A C 1
ATOM 1581 O O . GLU A 1 208 ? 7.537 -10.326 20.246 1.00 95.62 208 GLU A O 1
ATOM 1586 N N . THR A 1 209 ? 6.549 -12.344 20.104 1.00 96.19 209 THR A N 1
ATOM 1587 C CA . THR A 1 209 ? 7.670 -13.077 19.503 1.00 96.19 209 THR A CA 1
ATOM 1588 C C . THR A 1 209 ? 7.653 -13.088 17.976 1.00 96.19 209 THR A C 1
ATOM 1590 O O . THR A 1 209 ? 8.651 -13.457 17.362 1.00 96.19 209 THR A O 1
ATOM 1593 N N . LEU A 1 210 ? 6.526 -12.712 17.356 1.00 95.69 210 LEU A N 1
ATOM 1594 C CA . LEU A 1 210 ? 6.246 -12.863 15.921 1.00 95.69 210 LEU A CA 1
ATOM 1595 C C . LEU A 1 210 ? 6.301 -14.320 15.426 1.00 95.69 210 LEU A C 1
ATOM 1597 O O . LEU A 1 210 ? 6.342 -14.566 14.218 1.00 95.69 210 LEU A O 1
ATOM 1601 N N . ALA A 1 211 ? 6.271 -15.297 16.337 1.00 94.88 211 ALA A N 1
ATOM 1602 C CA . ALA A 1 211 ? 6.277 -16.709 15.987 1.00 94.88 211 ALA A CA 1
ATOM 1603 C C . ALA A 1 211 ? 4.940 -17.124 15.343 1.00 94.88 211 ALA A C 1
ATOM 1605 O O . ALA A 1 211 ? 3.876 -16.707 15.811 1.00 94.88 211 ALA A O 1
ATOM 1606 N N . PRO A 1 212 ? 4.950 -17.960 14.290 1.00 93.94 212 PRO A N 1
ATOM 1607 C CA . PRO A 1 212 ? 3.721 -18.430 13.667 1.00 93.94 212 PRO A CA 1
ATOM 1608 C C . PRO A 1 212 ? 2.941 -19.356 14.603 1.00 93.94 212 PRO A C 1
ATOM 1610 O O . PRO A 1 212 ? 3.468 -20.357 15.084 1.00 93.94 212 PRO A O 1
ATOM 1613 N N . LEU A 1 213 ? 1.667 -19.032 14.816 1.00 94.81 213 LEU A N 1
ATOM 1614 C CA . LEU A 1 213 ? 0.708 -19.839 15.573 1.00 94.81 213 LEU A CA 1
ATOM 1615 C C . LEU A 1 213 ? -0.165 -20.668 14.631 1.00 94.81 213 LEU A C 1
ATOM 1617 O O . LEU A 1 213 ? -0.337 -21.868 14.828 1.00 94.81 213 LEU A O 1
ATOM 1621 N N . GLU A 1 214 ? -0.703 -20.035 13.585 1.00 93.94 214 GLU A N 1
ATOM 1622 C CA . GLU A 1 214 ? -1.596 -20.683 12.624 1.00 93.94 214 GLU A CA 1
ATOM 1623 C C . GLU A 1 214 ? -1.355 -20.171 11.201 1.00 93.94 214 GLU A C 1
ATOM 1625 O O . GLU A 1 214 ? -0.922 -19.038 10.983 1.00 93.94 214 GLU A O 1
ATOM 1630 N N . VAL A 1 215 ? -1.690 -21.003 10.212 1.00 91.50 215 VAL A N 1
ATOM 1631 C CA . VAL A 1 215 ? -1.633 -20.649 8.789 1.00 91.50 215 VAL A CA 1
ATOM 1632 C C . VAL A 1 215 ? -2.977 -20.958 8.142 1.00 91.50 215 VAL A C 1
ATOM 1634 O O . VAL A 1 215 ? -3.333 -22.121 7.942 1.00 91.50 215 VAL A O 1
ATOM 1637 N N . HIS A 1 216 ? -3.711 -19.914 7.764 1.00 90.19 216 HIS A N 1
ATOM 1638 C CA . HIS A 1 216 ? -5.004 -20.021 7.091 1.00 90.19 216 HIS A CA 1
ATOM 1639 C C . HIS A 1 216 ? -4.834 -19.748 5.605 1.00 90.19 216 HIS A C 1
ATOM 1641 O O . HIS A 1 216 ? -4.792 -18.596 5.187 1.00 90.19 216 HIS A O 1
ATOM 1647 N N . ARG A 1 217 ? -4.765 -20.798 4.786 1.00 86.62 217 ARG A N 1
ATOM 1648 C CA . ARG A 1 217 ? -4.801 -20.629 3.325 1.00 86.62 217 ARG A CA 1
ATOM 1649 C C . ARG A 1 217 ? -6.160 -20.095 2.921 1.00 86.62 217 ARG A C 1
ATOM 1651 O O . ARG A 1 217 ? -7.181 -20.714 3.232 1.00 86.62 217 ARG A O 1
ATOM 1658 N N . THR A 1 218 ? -6.168 -18.960 2.244 1.00 83.00 218 THR A N 1
ATOM 1659 C CA . THR A 1 218 ? -7.417 -18.315 1.859 1.00 83.00 218 THR A CA 1
ATOM 1660 C C . THR A 1 218 ? -7.882 -18.844 0.517 1.00 83.00 218 THR A C 1
ATOM 1662 O O . THR A 1 218 ? -9.048 -19.232 0.394 1.00 83.00 218 THR A O 1
ATOM 1665 N N . ALA A 1 219 ? -6.971 -18.944 -0.455 1.00 75.12 219 ALA A N 1
ATOM 1666 C CA . ALA A 1 219 ? -7.326 -19.314 -1.814 1.00 75.12 219 ALA A CA 1
ATOM 1667 C C . ALA A 1 219 ? -7.788 -20.775 -1.902 1.00 75.12 219 ALA A C 1
ATOM 1669 O O . ALA A 1 219 ? -7.095 -21.715 -1.496 1.00 75.12 219 ALA A O 1
ATOM 1670 N N . ARG A 1 220 ? -8.995 -20.976 -2.443 1.00 67.31 220 ARG A N 1
ATOM 1671 C CA . ARG A 1 220 ? -9.625 -22.297 -2.546 1.00 67.31 220 ARG A CA 1
ATOM 1672 C C . ARG A 1 220 ? -9.564 -22.824 -3.966 1.00 67.31 220 ARG A C 1
ATOM 1674 O O . ARG A 1 220 ? -10.138 -22.235 -4.881 1.00 67.31 220 ARG A O 1
ATOM 1681 N N . ARG A 1 221 ? -8.957 -24.003 -4.116 1.00 64.44 221 ARG A N 1
ATOM 1682 C CA . ARG A 1 221 ? -9.070 -24.786 -5.344 1.00 64.44 221 ARG A CA 1
ATOM 1683 C C . ARG A 1 221 ? -10.386 -25.553 -5.355 1.00 64.44 221 ARG A C 1
ATOM 1685 O O . ARG A 1 221 ? -10.625 -26.377 -4.474 1.00 64.44 221 ARG A O 1
ATOM 1692 N N . SER A 1 222 ? -11.232 -25.309 -6.348 1.00 59.66 222 SER A N 1
ATOM 1693 C CA . SER A 1 222 ? -12.359 -26.193 -6.644 1.00 59.66 222 SER A CA 1
ATOM 1694 C C . SER A 1 222 ? -12.011 -27.164 -7.771 1.00 59.66 222 SER A C 1
ATOM 1696 O O . SER A 1 222 ? -10.981 -27.050 -8.429 1.00 59.66 222 SER A O 1
ATOM 1698 N N . ARG A 1 223 ? -12.886 -28.135 -8.042 1.00 61.31 223 ARG A N 1
ATOM 1699 C CA . ARG A 1 223 ? -12.718 -29.039 -9.194 1.00 61.31 223 ARG A CA 1
ATOM 1700 C C . ARG A 1 223 ? -12.839 -28.329 -10.552 1.00 61.31 223 ARG A C 1
ATOM 1702 O O . ARG A 1 223 ? -12.611 -28.968 -11.567 1.00 61.31 223 ARG A O 1
ATOM 1709 N N . ARG A 1 224 ? -13.235 -27.050 -10.573 1.00 58.41 224 ARG A N 1
ATOM 1710 C CA . ARG A 1 224 ? -13.388 -26.242 -11.792 1.00 58.41 224 ARG A CA 1
ATOM 1711 C C . ARG A 1 224 ? -12.110 -25.499 -12.188 1.00 58.41 224 ARG A C 1
ATOM 1713 O O . ARG A 1 224 ? -12.128 -24.822 -13.206 1.00 58.41 224 ARG A O 1
ATOM 1720 N N . GLN A 1 225 ? -11.034 -25.593 -11.402 1.00 63.19 225 GLN A N 1
ATOM 1721 C CA . GLN A 1 225 ? -9.770 -24.956 -11.765 1.00 63.19 225 GLN A CA 1
ATOM 1722 C C . GLN A 1 225 ? -9.005 -25.813 -12.777 1.00 63.19 225 GLN A C 1
ATOM 1724 O O . GLN A 1 225 ? -8.325 -26.764 -12.394 1.00 63.19 225 GLN A O 1
ATOM 1729 N N . ASP A 1 226 ? -9.107 -25.481 -14.056 1.00 66.56 226 ASP A N 1
ATOM 1730 C CA . ASP A 1 226 ? -8.367 -26.132 -15.145 1.00 66.56 226 ASP A CA 1
ATOM 1731 C C . ASP A 1 226 ? -7.261 -25.242 -15.748 1.00 66.56 226 ASP A C 1
ATOM 1733 O O . ASP A 1 226 ? -6.469 -25.720 -16.555 1.00 66.56 226 ASP A O 1
ATOM 1737 N N . HIS A 1 227 ? -7.143 -23.981 -15.314 1.00 63.56 227 HIS A N 1
ATOM 1738 C CA . HIS A 1 227 ? -6.084 -23.048 -15.720 1.00 63.56 227 HIS A CA 1
ATOM 1739 C C . HIS A 1 227 ? -5.676 -22.089 -14.579 1.00 63.56 227 HIS A C 1
ATOM 1741 O O . HIS A 1 227 ? -6.408 -21.951 -13.588 1.00 63.56 227 HIS A O 1
ATOM 1747 N N . PRO A 1 228 ? -4.496 -21.435 -14.672 1.00 55.69 228 PRO A N 1
ATOM 1748 C CA . PRO A 1 228 ? -4.033 -20.463 -13.684 1.00 55.69 228 PRO A CA 1
ATOM 1749 C C . PRO A 1 228 ? -5.079 -19.366 -13.436 1.00 55.69 228 PRO A C 1
ATOM 1751 O O . PRO A 1 228 ? -5.540 -18.701 -14.354 1.00 55.69 228 PRO A O 1
ATOM 1754 N N . GLY A 1 229 ? -5.472 -19.202 -12.173 1.00 56.47 229 GLY A N 1
ATOM 1755 C CA . GLY A 1 229 ? -6.425 -18.186 -11.744 1.00 56.47 229 GLY A CA 1
ATOM 1756 C C . GLY A 1 229 ? -7.887 -18.631 -11.711 1.00 56.47 229 GLY A C 1
ATOM 1757 O O . GLY A 1 229 ? -8.666 -17.954 -11.066 1.00 56.47 229 GLY A O 1
ATOM 1758 N N . ALA A 1 230 ? -8.326 -19.726 -12.333 1.00 65.56 230 ALA A N 1
ATOM 1759 C CA . ALA A 1 230 ? -9.732 -20.137 -12.226 1.00 65.56 230 ALA A CA 1
ATOM 1760 C C . ALA A 1 230 ? -10.076 -20.459 -10.764 1.00 65.56 230 ALA A C 1
ATOM 1762 O O . ALA A 1 230 ? -9.761 -21.537 -10.313 1.00 65.56 230 ALA A O 1
ATOM 1763 N N . VAL A 1 231 ? -10.660 -19.555 -9.982 1.00 64.88 231 VAL A N 1
ATOM 1764 C CA . VAL A 1 231 ? -10.857 -19.660 -8.520 1.00 64.88 231 VAL A CA 1
ATOM 1765 C C . VAL A 1 231 ? -12.275 -19.222 -8.162 1.00 64.88 231 VAL A C 1
ATOM 1767 O O . VAL A 1 231 ? -12.792 -18.243 -8.698 1.00 64.88 231 VAL A O 1
ATOM 1770 N N . ASP A 1 232 ? -12.915 -19.940 -7.239 1.00 63.81 232 ASP A N 1
ATOM 1771 C CA . ASP A 1 232 ? -14.326 -19.689 -6.919 1.00 63.81 232 ASP A CA 1
ATOM 1772 C C . ASP A 1 232 ? -14.518 -18.644 -5.800 1.00 63.81 232 ASP A C 1
ATOM 1774 O O . ASP A 1 232 ? -15.510 -17.911 -5.819 1.00 63.81 232 ASP A O 1
ATOM 1778 N N . SER A 1 233 ? -13.595 -18.569 -4.828 1.00 66.19 233 SER A N 1
ATOM 1779 C CA . SER A 1 233 ? -13.703 -17.716 -3.626 1.00 66.19 233 SER A CA 1
ATOM 1780 C C . SER A 1 233 ? -12.399 -17.660 -2.812 1.00 66.19 233 SER A C 1
ATOM 1782 O O . SER A 1 233 ? -11.581 -18.580 -2.904 1.00 66.19 233 SER A O 1
ATOM 1784 N N . GLY A 1 234 ? -12.285 -16.668 -1.924 1.00 57.78 234 GLY A N 1
ATOM 1785 C CA . GLY A 1 234 ? -11.307 -16.595 -0.836 1.00 57.78 234 GLY A CA 1
ATOM 1786 C C . GLY A 1 234 ? -9.923 -16.139 -1.275 1.00 57.78 234 GLY A C 1
ATOM 1787 O O . GLY A 1 234 ? -8.939 -16.727 -0.869 1.00 57.78 234 GLY A O 1
ATOM 1788 N N . LEU A 1 235 ? -9.822 -15.152 -2.156 1.00 74.69 235 LEU A N 1
ATOM 1789 C CA . LEU A 1 235 ? -8.559 -14.850 -2.841 1.00 74.69 235 LEU A CA 1
ATOM 1790 C C . LEU A 1 235 ? -7.570 -14.060 -1.986 1.00 74.69 235 LEU A C 1
ATOM 1792 O O . LEU A 1 235 ? -7.468 -14.297 -0.785 1.00 74.69 235 LEU A O 1
ATOM 1796 N N . LEU A 1 236 ? -6.824 -13.152 -2.609 1.00 80.00 236 LEU A N 1
ATOM 1797 C CA . LEU A 1 236 ? -5.818 -12.328 -1.967 1.00 80.00 236 LEU A CA 1
ATOM 1798 C C . LEU A 1 236 ? -6.444 -11.542 -0.797 1.00 80.00 236 LEU A C 1
ATOM 1800 O O . LEU A 1 236 ? -7.267 -10.647 -1.037 1.00 80.00 236 LEU A O 1
ATOM 1804 N N . PRO A 1 237 ? -6.099 -11.857 0.464 1.00 87.62 237 PRO A N 1
ATOM 1805 C CA . PRO A 1 237 ? -6.582 -11.102 1.612 1.00 87.62 237 PRO A CA 1
ATOM 1806 C C . PRO A 1 237 ? -5.994 -9.682 1.574 1.00 87.62 237 PRO A C 1
ATOM 1808 O O . PRO A 1 237 ? -4.782 -9.519 1.495 1.00 87.62 237 PRO A O 1
ATOM 1811 N N . ARG A 1 238 ? -6.844 -8.646 1.602 1.00 87.62 238 ARG A N 1
ATOM 1812 C CA . ARG A 1 238 ? -6.433 -7.226 1.489 1.00 87.62 238 ARG A CA 1
ATOM 1813 C C . ARG A 1 238 ? -6.679 -6.385 2.721 1.00 87.62 238 ARG A C 1
ATOM 1815 O O . ARG A 1 238 ? -6.052 -5.348 2.869 1.00 87.62 238 ARG A O 1
ATOM 1822 N N . ALA A 1 239 ? -7.585 -6.812 3.585 1.00 92.19 239 ALA A N 1
ATOM 1823 C CA . ALA A 1 239 ? -7.801 -6.155 4.859 1.00 92.19 239 ALA A CA 1
ATOM 1824 C C . ALA A 1 239 ? -8.155 -7.200 5.909 1.00 92.19 239 ALA A C 1
ATOM 1826 O O . ALA A 1 239 ? -8.880 -8.159 5.623 1.00 92.19 239 ALA A O 1
ATOM 1827 N N . LEU A 1 240 ? -7.625 -7.006 7.112 1.00 95.12 240 LEU A N 1
ATOM 1828 C CA . LEU A 1 240 ? -7.775 -7.903 8.246 1.00 95.12 240 LEU A CA 1
ATOM 1829 C C . LEU A 1 240 ? -8.295 -7.104 9.432 1.00 95.12 240 LEU A C 1
ATOM 1831 O O . LEU A 1 240 ? -7.724 -6.080 9.789 1.00 95.12 240 LEU A O 1
ATOM 1835 N N . VAL A 1 241 ? -9.357 -7.591 10.064 1.00 96.06 241 VAL A N 1
ATOM 1836 C CA . VAL A 1 241 ? -9.922 -6.960 11.259 1.00 96.06 241 VAL A CA 1
ATOM 1837 C C . VAL A 1 241 ? -10.301 -8.020 12.279 1.00 96.06 241 VAL A C 1
ATOM 1839 O O . VAL A 1 241 ? -10.787 -9.099 11.928 1.00 96.06 241 VAL A O 1
ATOM 1842 N N . TRP A 1 242 ? -10.070 -7.721 13.553 1.00 96.06 242 TRP A N 1
ATOM 1843 C CA . TRP A 1 242 ? -10.450 -8.585 14.660 1.00 96.06 242 TRP A CA 1
ATOM 1844 C C . TRP A 1 242 ? -11.724 -8.075 15.342 1.00 96.06 242 TRP A C 1
ATOM 1846 O O . TRP A 1 242 ? -11.757 -6.962 15.862 1.00 96.06 242 TRP A O 1
ATOM 1856 N N . ARG A 1 243 ? -12.765 -8.914 15.412 1.00 93.88 243 ARG A N 1
ATOM 1857 C CA . ARG A 1 243 ? -13.955 -8.673 16.250 1.00 93.88 243 ARG A CA 1
ATOM 1858 C C . ARG A 1 243 ? -14.537 -10.000 16.730 1.00 93.88 243 ARG A C 1
ATOM 1860 O O . ARG A 1 243 ? -15.364 -10.605 16.056 1.00 93.88 243 ARG A O 1
ATOM 1867 N N . GLY A 1 244 ? -14.051 -10.486 17.874 1.00 93.69 244 GLY A N 1
ATOM 1868 C CA . GLY A 1 244 ? -14.404 -11.826 18.374 1.00 93.69 244 GLY A CA 1
ATOM 1869 C C . GLY A 1 244 ? -13.948 -12.961 17.444 1.00 93.69 244 GLY A C 1
ATOM 1870 O O . GLY A 1 244 ? -14.486 -14.063 17.492 1.00 93.69 244 GLY A O 1
ATOM 1871 N N . GLY A 1 245 ? -12.993 -12.670 16.561 1.00 94.88 245 GLY A N 1
ATOM 1872 C CA . GLY A 1 245 ? -12.518 -13.537 15.493 1.00 94.88 245 GLY A CA 1
ATOM 1873 C C . GLY A 1 245 ? -11.992 -12.708 14.325 1.00 94.88 245 GLY A C 1
ATOM 1874 O O . GLY A 1 245 ? -12.412 -11.565 14.119 1.00 94.88 245 GLY A O 1
ATOM 1875 N N . TRP A 1 246 ? -11.084 -13.284 13.543 1.00 95.75 246 TRP A N 1
ATOM 1876 C CA . TRP A 1 246 ? -10.558 -12.624 12.355 1.00 95.75 246 TRP A CA 1
ATOM 1877 C C . TRP A 1 246 ? -11.602 -12.583 11.246 1.00 95.75 246 TRP A C 1
ATOM 1879 O O . TRP A 1 246 ? -12.278 -13.575 10.941 1.00 95.75 246 TRP A O 1
ATOM 1889 N N . ARG A 1 247 ? -11.720 -11.416 10.629 1.00 95.25 247 ARG A N 1
ATOM 1890 C CA . ARG A 1 247 ? -12.500 -11.178 9.426 1.00 95.25 247 ARG A CA 1
ATOM 1891 C C . ARG A 1 247 ? -11.578 -10.635 8.349 1.00 95.25 247 ARG A C 1
ATOM 1893 O O . ARG A 1 247 ? -10.622 -9.920 8.642 1.00 95.25 247 ARG A O 1
ATOM 1900 N N . VAL A 1 248 ? -11.868 -11.010 7.114 1.00 93.50 248 VAL A N 1
ATOM 1901 C CA . VAL A 1 248 ? -10.992 -10.762 5.972 1.00 93.50 248 VAL A CA 1
ATOM 1902 C C . VAL A 1 248 ? -11.803 -10.170 4.842 1.00 93.50 248 VAL A C 1
ATOM 1904 O O . VAL A 1 248 ? -12.869 -10.692 4.523 1.00 93.50 248 VAL A O 1
ATOM 1907 N N . ALA A 1 249 ? -11.288 -9.117 4.223 1.00 91.06 249 ALA A N 1
ATOM 1908 C CA . ALA A 1 249 ? -11.789 -8.626 2.951 1.00 91.06 249 ALA A CA 1
ATOM 1909 C C . ALA A 1 249 ? -10.866 -9.110 1.828 1.00 91.06 249 ALA A C 1
ATOM 1911 O O . ALA A 1 249 ? -9.643 -8.985 1.931 1.00 91.06 249 ALA A O 1
ATOM 1912 N N . PHE A 1 250 ? -11.439 -9.680 0.773 1.00 86.12 250 PHE A N 1
ATOM 1913 C CA . PHE A 1 250 ? -10.677 -10.308 -0.304 1.00 86.12 250 PHE A CA 1
ATOM 1914 C C . PHE A 1 250 ? -10.670 -9.445 -1.565 1.00 86.12 250 PHE A C 1
ATOM 1916 O O . PHE A 1 250 ? -11.736 -9.130 -2.108 1.00 86.12 250 PHE A O 1
ATOM 1923 N N . ALA A 1 251 ? -9.475 -9.120 -2.075 1.00 74.81 251 ALA A N 1
ATOM 1924 C CA . ALA A 1 251 ? -9.342 -8.518 -3.400 1.00 74.81 251 ALA A CA 1
ATOM 1925 C C . ALA A 1 251 ? -9.938 -9.434 -4.469 1.00 74.81 251 ALA A C 1
ATOM 1927 O O . ALA A 1 251 ? -9.936 -10.663 -4.356 1.00 74.81 251 ALA A O 1
ATOM 1928 N N . GLY A 1 252 ? -10.449 -8.802 -5.523 1.00 69.69 252 GLY A N 1
ATOM 1929 C CA . GLY A 1 252 ? -11.029 -9.469 -6.674 1.00 69.69 252 GLY A CA 1
ATOM 1930 C C . GLY A 1 252 ? -12.399 -10.083 -6.387 1.00 69.69 252 GLY A C 1
ATOM 1931 O O . GLY A 1 252 ? -13.401 -9.650 -6.943 1.00 69.69 252 GLY A O 1
ATOM 1932 N N . SER A 1 253 ? -12.506 -11.066 -5.499 1.00 71.88 253 SER A N 1
ATOM 1933 C CA . SER A 1 253 ? -13.793 -11.738 -5.239 1.00 71.88 253 SER A CA 1
ATOM 1934 C C . SER A 1 253 ? -14.897 -10.814 -4.693 1.00 71.88 253 SER A C 1
ATOM 1936 O O . SER A 1 253 ? -16.077 -11.142 -4.853 1.00 71.88 253 SER A O 1
ATOM 1938 N N . GLY A 1 254 ? -14.532 -9.653 -4.130 1.00 80.00 254 GLY A N 1
ATOM 1939 C CA . GLY A 1 254 ? -15.484 -8.662 -3.629 1.00 80.00 254 GLY A CA 1
ATOM 1940 C C . GLY A 1 254 ? -16.296 -9.227 -2.471 1.00 80.00 254 GLY A C 1
ATOM 1941 O O . GLY A 1 254 ? -17.517 -9.091 -2.441 1.00 80.00 254 GLY A O 1
ATOM 1942 N N . GLU A 1 255 ? -15.644 -9.950 -1.560 1.00 87.06 255 GLU A N 1
ATOM 1943 C CA . GLU A 1 255 ? -16.309 -10.636 -0.458 1.00 87.06 255 GLU A CA 1
ATOM 1944 C C . GLU A 1 255 ? -15.601 -10.419 0.881 1.00 87.06 255 GLU A C 1
ATOM 1946 O O . GLU A 1 255 ? -14.399 -10.149 0.946 1.00 87.06 255 GLU A O 1
ATOM 1951 N N . LEU A 1 256 ? -16.381 -10.546 1.953 1.00 90.56 256 LEU A N 1
ATOM 1952 C CA . LEU A 1 256 ? -15.921 -10.577 3.337 1.00 90.56 256 LEU A CA 1
ATOM 1953 C C . LEU A 1 256 ? -16.027 -12.010 3.857 1.00 90.56 256 LEU A C 1
ATOM 1955 O O . LEU A 1 256 ? -17.066 -12.639 3.666 1.00 90.56 256 LEU A O 1
ATOM 1959 N N . GLY A 1 257 ? -15.012 -12.525 4.542 1.00 90.25 257 GLY A N 1
ATOM 1960 C CA . GLY A 1 257 ? -15.032 -13.857 5.154 1.00 90.25 257 GLY A CA 1
ATOM 1961 C C . GLY A 1 257 ? -14.557 -13.867 6.603 1.00 90.25 257 GLY A C 1
ATOM 1962 O O . GLY A 1 257 ? -14.084 -12.862 7.131 1.00 90.25 257 GLY A O 1
ATOM 1963 N N . GLU A 1 258 ? -14.681 -15.027 7.246 1.00 91.88 258 GLU A N 1
ATOM 1964 C CA . GLU A 1 258 ? -14.210 -15.281 8.613 1.00 91.88 258 GLU A CA 1
ATOM 1965 C C . GLU A 1 258 ? -13.073 -16.317 8.593 1.00 91.88 258 GLU A C 1
ATOM 1967 O O . GLU A 1 258 ? -13.226 -17.377 7.974 1.00 91.88 258 GLU A O 1
ATOM 1972 N N . LEU A 1 259 ? -11.944 -16.058 9.271 1.00 86.81 259 LEU A N 1
ATOM 1973 C CA . LEU A 1 259 ? -10.907 -17.093 9.433 1.00 86.81 259 LEU A CA 1
ATOM 1974 C C . LEU A 1 259 ? -11.417 -18.184 10.382 1.00 86.81 259 LEU A C 1
ATOM 1976 O O . LEU A 1 259 ? -12.136 -17.898 11.335 1.00 86.81 259 LEU A O 1
ATOM 1980 N N . GLY A 1 260 ? -11.112 -19.449 10.084 1.00 78.94 260 GLY A N 1
ATOM 1981 C CA . GLY A 1 260 ? -11.699 -20.617 10.764 1.00 78.94 260 GLY A CA 1
ATOM 1982 C C . GLY A 1 260 ? -13.107 -21.003 10.281 1.00 78.94 260 GLY A C 1
ATOM 1983 O O . GLY A 1 260 ? -13.550 -22.129 10.491 1.00 78.94 260 GLY A O 1
ATOM 1984 N N . GLY A 1 261 ? -13.783 -20.110 9.552 1.00 72.38 261 GLY A N 1
ATOM 1985 C CA . GLY A 1 261 ? -15.105 -20.317 8.960 1.00 72.38 261 GLY A CA 1
ATOM 1986 C C . GLY A 1 261 ? -15.138 -20.035 7.461 1.00 72.38 261 GLY A C 1
ATOM 1987 O O . GLY A 1 261 ? -16.209 -19.750 6.937 1.00 72.38 261 GLY A O 1
ATOM 1988 N N . LEU A 1 262 ? -13.992 -20.120 6.770 1.00 65.00 262 LEU A N 1
ATOM 1989 C CA . LEU A 1 262 ? -13.746 -19.651 5.392 1.00 65.00 262 LEU A CA 1
ATOM 1990 C C . LEU A 1 262 ? -14.732 -20.166 4.308 1.00 65.00 262 LEU A C 1
ATOM 1992 O O . LEU A 1 262 ? -14.612 -19.798 3.146 1.00 65.00 262 LEU A O 1
ATOM 1996 N N . GLY A 1 263 ? -15.687 -21.045 4.640 1.00 61.50 263 GLY A N 1
ATOM 1997 C CA . GLY A 1 263 ? -16.832 -21.386 3.783 1.00 61.50 263 GLY A CA 1
ATOM 1998 C C . GLY A 1 263 ? -18.011 -20.407 3.862 1.00 61.50 263 GLY A C 1
ATOM 1999 O O . GLY A 1 263 ? -18.960 -20.553 3.098 1.00 61.50 263 GLY A O 1
ATOM 2000 N N . ARG A 1 264 ? -17.979 -19.431 4.775 1.00 80.56 264 ARG A N 1
ATOM 2001 C CA . ARG A 1 264 ? -18.995 -18.389 4.936 1.00 80.56 264 ARG A CA 1
ATOM 2002 C C . ARG A 1 264 ? -18.412 -17.062 4.476 1.00 80.56 264 ARG A C 1
ATOM 2004 O O . ARG A 1 264 ? -17.707 -16.397 5.231 1.00 80.56 264 ARG A O 1
ATOM 2011 N N . THR A 1 265 ? -18.704 -16.694 3.236 1.00 85.56 265 THR A N 1
ATOM 2012 C CA . THR A 1 265 ? -18.384 -15.367 2.713 1.00 85.56 265 THR A CA 1
ATOM 2013 C C . THR A 1 265 ? -19.659 -14.563 2.482 1.00 85.56 265 THR A C 1
ATOM 2015 O O . THR A 1 265 ? -20.729 -15.109 2.212 1.00 85.56 265 THR A O 1
ATOM 2018 N N . THR A 1 266 ? -19.565 -13.245 2.634 1.00 87.62 266 THR A N 1
ATOM 2019 C CA . THR A 1 266 ? -20.616 -12.297 2.266 1.00 87.62 266 THR A CA 1
ATOM 2020 C C . THR A 1 266 ? -20.129 -11.489 1.080 1.00 87.62 266 THR A C 1
ATOM 2022 O O . THR A 1 266 ? -19.106 -10.815 1.179 1.00 87.62 266 THR A O 1
ATOM 2025 N N . ARG A 1 267 ? -20.859 -11.531 -0.036 1.00 87.56 267 ARG A N 1
ATOM 2026 C CA . ARG A 1 267 ? -20.535 -10.706 -1.203 1.00 87.56 267 ARG A CA 1
ATOM 2027 C C . ARG A 1 267 ? -20.880 -9.246 -0.941 1.00 87.56 267 ARG A C 1
ATOM 2029 O O . ARG A 1 267 ? -21.958 -8.937 -0.436 1.00 87.56 267 ARG A O 1
ATOM 2036 N N . LEU A 1 268 ? -19.969 -8.367 -1.327 1.00 87.94 268 LEU A N 1
ATOM 2037 C CA . LEU A 1 268 ? -20.168 -6.930 -1.325 1.00 87.94 268 LEU A CA 1
ATOM 2038 C C . LEU A 1 268 ? -21.101 -6.520 -2.480 1.00 87.94 268 LEU A C 1
ATOM 2040 O O . LEU A 1 268 ? -21.173 -7.208 -3.507 1.00 87.94 268 LEU A O 1
ATOM 2044 N N . PRO A 1 269 ? -21.817 -5.391 -2.346 1.00 85.62 269 PRO A N 1
ATOM 2045 C CA . PRO A 1 269 ? -22.478 -4.734 -3.461 1.00 85.62 269 PRO A CA 1
ATOM 2046 C C . PRO A 1 269 ? -21.502 -4.510 -4.610 1.00 85.62 269 PRO A C 1
ATOM 2048 O O . PRO A 1 269 ? -20.359 -4.121 -4.389 1.00 85.62 269 PRO A O 1
ATOM 2051 N N . ARG A 1 270 ? -21.978 -4.668 -5.850 1.00 78.50 270 ARG A N 1
ATOM 2052 C CA . ARG A 1 270 ? -21.150 -4.445 -7.049 1.00 78.50 270 ARG A CA 1
ATOM 2053 C C . ARG A 1 270 ? -20.506 -3.059 -7.089 1.00 78.50 270 ARG A C 1
ATOM 2055 O O . ARG A 1 270 ? -19.412 -2.941 -7.621 1.00 78.50 270 ARG A O 1
ATOM 2062 N N . ALA A 1 271 ? -21.182 -2.049 -6.539 1.00 76.56 271 ALA A N 1
ATOM 2063 C CA . ALA A 1 271 ? -20.673 -0.683 -6.463 1.00 76.56 271 ALA A CA 1
ATOM 2064 C C . ALA A 1 271 ? -19.326 -0.615 -5.719 1.00 76.56 271 ALA A C 1
ATOM 2066 O O . ALA A 1 271 ? -18.380 -0.036 -6.230 1.00 76.56 271 ALA A O 1
ATOM 2067 N N . LEU A 1 272 ? -19.192 -1.337 -4.600 1.00 80.12 272 LEU A N 1
ATOM 2068 C CA . LEU A 1 272 ? -17.967 -1.367 -3.798 1.00 80.12 272 LEU A CA 1
ATOM 2069 C C . LEU A 1 272 ? -16.828 -2.191 -4.406 1.00 80.12 272 LEU A C 1
ATOM 2071 O O . LEU A 1 272 ? -15.818 -2.338 -3.743 1.00 80.12 272 LEU A O 1
ATOM 2075 N N . GLY A 1 273 ? -16.960 -2.782 -5.596 1.00 79.50 273 GLY A N 1
ATOM 2076 C CA . GLY A 1 273 ? -15.836 -3.444 -6.269 1.00 79.50 273 GLY A CA 1
ATOM 2077 C C . GLY A 1 273 ? -15.002 -4.390 -5.381 1.00 79.50 273 GLY A C 1
ATOM 2078 O O . GLY A 1 273 ? -15.538 -5.272 -4.704 1.00 79.50 273 GLY A O 1
ATOM 2079 N N . ALA A 1 274 ? -13.674 -4.227 -5.424 1.00 80.88 274 ALA A N 1
ATOM 2080 C CA . ALA A 1 274 ? -12.729 -4.998 -4.617 1.00 80.88 274 ALA A CA 1
ATOM 2081 C C . ALA A 1 274 ? -12.249 -4.193 -3.397 1.00 80.88 274 ALA A C 1
ATOM 2083 O O . ALA A 1 274 ? -11.678 -3.113 -3.569 1.00 80.88 274 ALA A O 1
ATOM 2084 N N . PRO A 1 275 ? -12.425 -4.710 -2.174 1.00 87.50 275 PRO A N 1
ATOM 2085 C CA . PRO A 1 275 ? -12.113 -3.977 -0.959 1.00 87.50 275 PRO A CA 1
ATOM 2086 C C . PRO A 1 275 ? -10.607 -3.722 -0.820 1.00 87.50 275 PRO A C 1
ATOM 2088 O O . PRO A 1 275 ? -9.787 -4.619 -1.030 1.00 87.50 275 PRO A O 1
ATOM 2091 N N . THR A 1 276 ? -10.260 -2.503 -0.423 1.00 85.69 276 THR A N 1
ATOM 2092 C CA . THR A 1 276 ? -8.895 -2.067 -0.092 1.00 85.69 276 THR A CA 1
ATOM 2093 C C . THR A 1 276 ? -8.726 -1.761 1.394 1.00 85.69 276 THR A C 1
ATOM 2095 O O . THR A 1 276 ? -7.611 -1.864 1.891 1.00 85.69 276 THR A O 1
ATOM 2098 N N . ALA A 1 277 ? -9.817 -1.476 2.115 1.00 90.75 277 ALA A N 1
ATOM 2099 C CA . ALA A 1 277 ? -9.829 -1.327 3.569 1.00 90.75 277 ALA A CA 1
ATOM 2100 C C . ALA A 1 277 ? -11.117 -1.887 4.186 1.00 90.75 277 ALA A C 1
ATOM 2102 O O . ALA A 1 277 ? -12.168 -1.930 3.536 1.00 90.75 277 ALA A O 1
ATOM 2103 N N . PHE A 1 278 ? -11.029 -2.325 5.445 1.00 94.31 278 PHE A N 1
ATOM 2104 C CA . PHE A 1 278 ? -12.141 -2.932 6.172 1.00 94.31 278 PHE A CA 1
ATOM 2105 C C . PHE A 1 278 ? -12.038 -2.676 7.679 1.00 94.31 278 PHE A C 1
ATOM 2107 O O . PHE A 1 278 ? -10.987 -2.905 8.270 1.00 94.31 278 PHE A O 1
ATOM 2114 N N . ALA A 1 279 ? -13.140 -2.252 8.296 1.00 95.50 279 ALA A N 1
ATOM 2115 C CA . ALA A 1 279 ? -13.258 -2.056 9.738 1.00 95.50 279 ALA A CA 1
ATOM 2116 C C . ALA A 1 279 ? -14.597 -2.589 10.268 1.00 95.50 279 ALA A C 1
ATOM 2118 O O . ALA A 1 279 ? -15.580 -2.701 9.528 1.00 95.50 279 ALA A O 1
ATOM 2119 N N . ILE A 1 280 ? -14.640 -2.897 11.566 1.00 95.56 280 ILE A N 1
ATOM 2120 C CA . ILE A 1 280 ? -15.863 -3.274 12.283 1.00 95.56 280 ILE A CA 1
ATOM 2121 C C . ILE A 1 280 ? -15.956 -2.418 13.543 1.00 95.56 280 ILE A C 1
ATOM 2123 O O . ILE A 1 280 ? -15.060 -2.463 14.385 1.00 95.56 280 ILE A O 1
ATOM 2127 N N . LEU A 1 281 ? -17.037 -1.651 13.656 1.00 95.31 281 LEU A N 1
ATOM 2128 C CA . LEU A 1 281 ? -17.303 -0.768 14.790 1.00 95.31 281 LEU A CA 1
ATOM 2129 C C . LEU A 1 281 ? -17.850 -1.535 15.994 1.00 95.31 281 LEU A C 1
ATOM 2131 O O . LEU A 1 281 ? -18.192 -2.720 15.904 1.00 95.31 281 LEU A O 1
ATOM 2135 N N . ASP A 1 282 ? -17.951 -0.848 17.133 1.00 94.44 282 ASP A N 1
ATOM 2136 C CA . ASP A 1 282 ? -18.385 -1.475 18.376 1.00 94.44 282 ASP A CA 1
ATOM 2137 C C . ASP A 1 282 ? -19.809 -2.045 18.321 1.00 94.44 282 ASP A C 1
ATOM 2139 O O . ASP A 1 282 ? -20.062 -3.132 18.849 1.00 94.44 282 ASP A O 1
ATOM 2143 N N . ASP A 1 283 ? -20.703 -1.353 17.620 1.00 93.94 283 ASP A N 1
ATOM 2144 C CA . ASP A 1 283 ? -22.083 -1.754 17.346 1.00 93.94 283 ASP A CA 1
ATOM 2145 C C . ASP A 1 283 ? -22.219 -2.868 16.288 1.00 93.94 283 ASP A C 1
ATOM 2147 O O . ASP A 1 283 ? -23.326 -3.313 15.988 1.00 93.94 283 ASP A O 1
ATOM 2151 N N . GLY A 1 284 ? -21.100 -3.348 15.736 1.00 94.38 284 GLY A N 1
ATOM 2152 C CA . GLY A 1 284 ? -21.061 -4.387 14.711 1.00 94.38 284 GLY A CA 1
ATOM 2153 C C . GLY A 1 284 ? -21.210 -3.875 13.277 1.00 94.38 284 GLY A C 1
ATOM 2154 O O . GLY A 1 284 ? -21.163 -4.692 12.351 1.00 94.38 284 GLY A O 1
ATOM 2155 N N . THR A 1 285 ? -21.337 -2.559 13.068 1.00 95.12 285 THR A N 1
ATOM 2156 C CA . THR A 1 285 ? -21.331 -1.960 11.730 1.00 95.12 285 THR A CA 1
ATOM 2157 C C . THR A 1 285 ? -20.025 -2.281 11.015 1.00 95.12 285 THR A C 1
ATOM 2159 O O . THR A 1 285 ? -18.933 -2.091 11.546 1.00 95.12 285 THR A O 1
ATOM 2162 N N . ARG A 1 286 ? -20.138 -2.738 9.770 1.00 95.31 286 ARG A N 1
ATOM 2163 C CA . ARG A 1 286 ? -19.016 -3.098 8.902 1.00 95.31 286 ARG A CA 1
ATOM 2164 C C . ARG A 1 286 ? -18.758 -1.975 7.914 1.00 95.31 286 ARG A C 1
ATOM 2166 O O . ARG A 1 286 ? -19.665 -1.630 7.166 1.00 95.31 286 ARG A O 1
ATOM 2173 N N . LEU A 1 287 ? -17.545 -1.439 7.878 1.00 95.75 287 LEU A N 1
ATOM 2174 C CA . LEU A 1 287 ? -17.148 -0.382 6.947 1.00 95.75 287 LEU A CA 1
ATOM 2175 C C . LEU A 1 287 ? -16.156 -0.931 5.936 1.00 95.75 287 LEU A C 1
ATOM 2177 O O . LEU A 1 287 ? -15.134 -1.478 6.331 1.00 95.75 287 LEU A O 1
ATOM 2181 N N . VAL A 1 288 ? -16.437 -0.772 4.650 1.00 94.00 288 VAL A N 1
ATOM 2182 C CA . VAL A 1 288 ? -15.592 -1.256 3.555 1.00 94.00 288 VAL A CA 1
ATOM 2183 C C . VAL A 1 288 ? -15.301 -0.109 2.607 1.00 94.00 288 VAL A C 1
ATOM 2185 O O . VAL A 1 288 ? -16.199 0.673 2.303 1.00 94.00 288 VAL A O 1
ATOM 2188 N N . VAL A 1 289 ? -14.070 -0.029 2.112 1.00 91.31 289 VAL A N 1
ATOM 2189 C CA . VAL A 1 289 ? -13.671 0.972 1.117 1.00 91.31 289 VAL A CA 1
ATOM 2190 C C . VAL A 1 289 ? -13.076 0.287 -0.100 1.00 91.31 289 VAL A C 1
ATOM 2192 O O . VAL A 1 289 ? -12.404 -0.737 0.031 1.00 91.31 289 VAL A O 1
ATOM 2195 N N . SER A 1 290 ? -13.349 0.836 -1.278 1.00 87.00 290 SER A N 1
ATOM 2196 C CA . SER A 1 290 ? -12.819 0.387 -2.559 1.00 87.00 290 SER A CA 1
ATOM 2197 C C . SER A 1 290 ? -12.815 1.523 -3.573 1.00 87.00 290 SER A C 1
ATOM 2199 O O . SER A 1 290 ? -13.865 2.110 -3.822 1.00 87.00 290 SER A O 1
ATOM 2201 N N . ALA A 1 291 ? -11.651 1.791 -4.174 1.00 78.81 291 ALA A N 1
ATOM 2202 C CA . ALA A 1 291 ? -11.475 2.630 -5.366 1.00 78.81 291 ALA A CA 1
ATOM 2203 C C . ALA A 1 291 ? -12.421 3.855 -5.425 1.00 78.81 291 ALA A C 1
ATOM 2205 O O . ALA A 1 291 ? -13.303 3.939 -6.283 1.00 78.81 291 ALA A O 1
ATOM 2206 N N . GLY A 1 292 ? -12.281 4.775 -4.465 1.00 79.06 292 GLY A N 1
ATOM 2207 C CA . GLY A 1 292 ? -13.083 6.003 -4.383 1.00 79.06 292 GLY A CA 1
ATOM 2208 C C . GLY A 1 292 ? -14.437 5.895 -3.664 1.00 79.06 292 GLY A C 1
ATOM 2209 O O . GLY A 1 292 ? -14.961 6.922 -3.235 1.00 79.06 292 GLY A O 1
ATOM 2210 N N . GLN A 1 293 ? -14.970 4.690 -3.441 1.00 88.12 293 GLN A N 1
ATOM 2211 C CA . GLN A 1 293 ? -16.245 4.462 -2.753 1.00 88.12 293 GLN A CA 1
ATOM 2212 C C . GLN A 1 293 ? -16.075 3.812 -1.385 1.00 88.12 293 GLN A C 1
ATOM 2214 O O . GLN A 1 293 ? -15.220 2.952 -1.180 1.00 88.12 293 GLN A O 1
ATOM 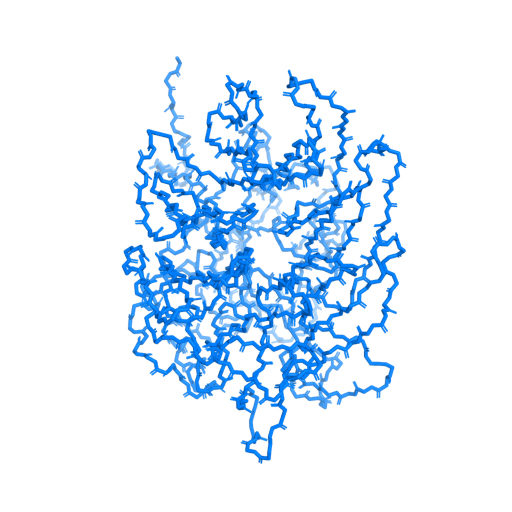2219 N N . ALA A 1 294 ? -16.954 4.170 -0.455 1.00 91.75 294 ALA A N 1
ATOM 2220 C CA . ALA A 1 294 ? -17.070 3.531 0.845 1.00 91.75 294 ALA A CA 1
ATOM 2221 C C . ALA A 1 294 ? -18.497 3.049 1.085 1.00 91.75 294 ALA A C 1
ATOM 2223 O O . ALA A 1 294 ? -19.463 3.606 0.564 1.00 91.75 294 ALA A O 1
ATOM 2224 N N . GLY A 1 295 ? -18.641 2.004 1.890 1.00 93.25 295 GLY A N 1
ATOM 2225 C CA . GLY A 1 295 ? -19.941 1.490 2.274 1.00 93.25 295 GLY A CA 1
ATOM 2226 C C . GLY A 1 295 ? -19.965 0.998 3.706 1.00 93.25 295 GLY A C 1
ATOM 2227 O O . GLY A 1 295 ? -19.001 0.406 4.186 1.00 93.25 295 GLY A O 1
ATOM 2228 N N . ALA A 1 296 ? -21.084 1.247 4.376 1.00 94.44 296 ALA A N 1
ATOM 2229 C CA . ALA A 1 296 ? -21.363 0.764 5.716 1.00 94.44 296 ALA A CA 1
ATOM 2230 C C . ALA A 1 296 ? -22.500 -0.252 5.667 1.00 94.44 296 ALA A C 1
ATOM 2232 O O . ALA A 1 296 ? -23.509 -0.021 4.996 1.00 94.44 296 ALA A O 1
ATOM 2233 N N . TRP A 1 297 ? -22.342 -1.352 6.398 1.00 93.75 297 TRP A N 1
ATOM 2234 C CA . TRP A 1 297 ? -23.351 -2.388 6.546 1.00 93.75 297 TRP A CA 1
ATOM 2235 C C . TRP A 1 297 ? -23.655 -2.658 8.020 1.00 93.75 297 TRP A C 1
ATOM 2237 O O . TRP A 1 297 ? -22.813 -3.181 8.751 1.00 93.75 297 TRP A O 1
ATOM 2247 N N . SER A 1 298 ? -24.877 -2.314 8.425 1.00 89.94 298 SER A N 1
ATOM 2248 C CA . SER A 1 298 ? -25.488 -2.673 9.712 1.00 89.94 298 SER A CA 1
ATOM 2249 C C . SER A 1 298 ? -26.728 -3.548 9.479 1.00 89.94 298 SER A C 1
ATOM 2251 O O . SER A 1 298 ? -26.688 -4.753 9.709 1.00 89.94 298 SER A O 1
ATOM 2253 N N . GLU A 1 299 ? -27.787 -2.972 8.903 1.00 88.69 299 GLU A N 1
ATOM 2254 C CA . GLU A 1 299 ? -29.022 -3.666 8.476 1.00 88.69 299 GLU A CA 1
ATOM 2255 C C . GLU A 1 299 ? -29.173 -3.716 6.944 1.00 88.69 299 GLU A C 1
ATOM 2257 O O . GLU A 1 299 ? -29.954 -4.486 6.391 1.00 88.69 299 GLU A O 1
ATOM 2262 N N . GLY A 1 300 ? -28.370 -2.920 6.242 1.00 89.69 300 GLY A N 1
ATOM 2263 C CA . GLY A 1 300 ? -28.297 -2.820 4.789 1.00 89.69 300 GLY A CA 1
ATOM 2264 C C . GLY A 1 300 ? -27.094 -1.971 4.388 1.00 89.69 300 GLY A C 1
ATOM 2265 O O . GLY A 1 300 ? -26.430 -1.394 5.250 1.00 89.69 300 GLY A O 1
ATOM 2266 N N . TRP A 1 301 ? -26.783 -1.924 3.094 1.00 91.12 301 TRP A N 1
ATOM 2267 C CA . TRP A 1 301 ? -25.662 -1.125 2.603 1.00 91.12 301 TRP A CA 1
ATOM 2268 C C . TRP A 1 301 ? -26.056 0.340 2.447 1.00 91.12 301 TRP A C 1
ATOM 2270 O O . TRP A 1 301 ? -27.012 0.660 1.744 1.00 91.12 301 TRP A O 1
ATOM 2280 N N . SER A 1 302 ? -25.269 1.221 3.056 1.00 92.25 302 SER A N 1
ATOM 2281 C CA . SER A 1 302 ? -25.270 2.659 2.789 1.00 92.25 302 SER A CA 1
ATOM 2282 C C . SER A 1 302 ? -23.934 3.031 2.157 1.00 92.25 302 SER A C 1
ATOM 2284 O O . SER A 1 302 ? -22.886 2.703 2.709 1.00 92.25 302 SER A O 1
ATOM 2286 N N . LEU A 1 303 ? -23.967 3.655 0.981 1.00 91.31 303 LEU A N 1
ATOM 2287 C CA . LEU A 1 303 ? -22.773 3.993 0.203 1.00 91.31 303 LEU A CA 1
ATOM 2288 C C . LEU A 1 303 ? -22.494 5.495 0.276 1.00 91.31 303 LEU A C 1
ATOM 2290 O O . LEU A 1 303 ? -23.433 6.289 0.270 1.00 91.31 303 LEU A O 1
ATOM 2294 N N . VAL A 1 304 ? -21.215 5.864 0.301 1.00 88.81 304 VAL A N 1
ATOM 2295 C CA . VAL A 1 304 ? -20.728 7.243 0.161 1.00 88.81 304 VAL A CA 1
ATOM 2296 C C . VAL A 1 304 ? -19.447 7.299 -0.660 1.00 88.81 304 VAL A C 1
ATOM 2298 O O . VAL A 1 304 ? -18.845 6.273 -0.978 1.00 88.81 304 VAL A O 1
ATOM 2301 N N . GLY A 1 305 ? -19.020 8.518 -0.971 1.00 82.69 305 GLY A N 1
ATOM 2302 C CA . GLY A 1 305 ? -17.941 8.774 -1.910 1.00 82.69 305 GLY A CA 1
ATOM 2303 C C . GLY A 1 305 ? -18.476 8.983 -3.318 1.00 82.69 305 GLY A C 1
ATOM 2304 O O . GLY A 1 305 ? -19.630 8.685 -3.634 1.00 82.69 305 GLY A O 1
ATOM 2305 N N . GLU A 1 306 ? -17.620 9.542 -4.156 1.00 78.12 306 GLU A N 1
ATOM 2306 C CA . GLU A 1 306 ? -17.884 9.632 -5.583 1.00 78.12 306 GLU A CA 1
ATOM 2307 C C . GLU A 1 306 ? -17.602 8.274 -6.230 1.00 78.12 306 GLU A C 1
ATOM 2309 O O . GLU A 1 306 ? -16.841 7.453 -5.711 1.00 78.12 306 GLU A O 1
ATOM 2314 N N . GLU A 1 307 ? -18.230 7.998 -7.371 1.00 76.81 307 GLU A N 1
ATOM 2315 C CA . GLU A 1 307 ? -17.757 6.900 -8.210 1.00 76.81 307 GLU A CA 1
ATOM 2316 C C . GLU A 1 307 ? -16.299 7.208 -8.584 1.00 76.81 307 GLU A C 1
ATOM 2318 O O . GLU A 1 307 ? -16.047 8.214 -9.243 1.00 76.81 307 GLU A O 1
ATOM 2323 N N . GLY A 1 308 ? -15.344 6.385 -8.128 1.00 76.44 308 GLY A N 1
ATOM 2324 C CA . GLY A 1 308 ? -13.917 6.611 -8.394 1.00 76.44 308 GLY A CA 1
ATOM 2325 C C . GLY A 1 308 ? -13.588 6.593 -9.888 1.00 76.44 308 GLY A C 1
ATOM 2326 O O . GLY A 1 308 ? -14.462 6.330 -10.712 1.00 76.44 308 GLY A O 1
ATOM 2327 N N . ASP A 1 309 ? -12.334 6.814 -10.278 1.00 83.88 309 ASP A N 1
ATOM 2328 C CA . ASP A 1 309 ? -11.971 6.743 -11.697 1.00 83.88 309 ASP A CA 1
ATOM 2329 C C . ASP A 1 309 ? -12.329 5.350 -12.273 1.00 83.88 309 ASP A C 1
ATOM 2331 O O . ASP A 1 309 ? -11.940 4.326 -11.702 1.00 83.88 309 ASP A O 1
ATOM 2335 N N . PRO A 1 310 ? -13.095 5.250 -13.378 1.00 86.69 310 PRO A N 1
ATOM 2336 C CA . PRO A 1 310 ? -13.511 3.955 -13.913 1.00 86.69 310 PRO A CA 1
ATOM 2337 C C . PRO A 1 310 ? -12.347 3.022 -14.278 1.00 86.69 310 PRO A C 1
ATOM 2339 O O . PRO A 1 310 ? -12.505 1.801 -14.213 1.00 86.69 310 PRO A O 1
ATOM 2342 N N . GLY A 1 311 ? -11.191 3.569 -14.660 1.00 88.12 311 GLY A N 1
ATOM 2343 C CA . GLY A 1 311 ? -9.978 2.809 -14.937 1.00 88.12 311 GLY A CA 1
ATOM 2344 C C . GLY A 1 311 ? -9.281 2.327 -13.668 1.00 88.12 311 GLY A C 1
ATOM 2345 O O . GLY A 1 311 ? -8.884 1.164 -13.615 1.00 88.12 311 GLY A O 1
ATOM 2346 N N . GLU A 1 312 ? -9.239 3.145 -12.614 1.00 85.00 312 GLU A N 1
ATOM 2347 C CA . GLU A 1 312 ? -8.791 2.707 -11.283 1.00 85.00 312 GLU A CA 1
ATOM 2348 C C . GLU A 1 312 ? -9.671 1.568 -10.755 1.00 85.00 312 GLU A C 1
ATOM 2350 O O . GLU A 1 312 ? -9.180 0.517 -10.340 1.00 85.00 312 GLU A O 1
ATOM 2355 N N . ARG A 1 313 ? -10.997 1.712 -10.848 1.00 83.25 313 ARG A N 1
ATOM 2356 C CA . ARG A 1 313 ? -11.916 0.631 -10.468 1.00 83.25 313 ARG A CA 1
ATOM 2357 C C . ARG A 1 313 ? -11.650 -0.636 -11.269 1.00 83.25 313 ARG A C 1
ATOM 2359 O O . ARG A 1 313 ? -11.675 -1.719 -10.694 1.00 83.25 313 ARG A O 1
ATOM 2366 N N . ALA A 1 314 ? -11.379 -0.522 -12.570 1.00 85.25 314 ALA A N 1
ATOM 2367 C CA . ALA A 1 314 ? -11.033 -1.669 -13.405 1.00 85.25 314 ALA A CA 1
ATOM 2368 C C . ALA A 1 314 ? -9.704 -2.324 -12.985 1.00 85.25 314 ALA A C 1
ATOM 2370 O O . ALA A 1 314 ? -9.600 -3.549 -13.030 1.00 85.25 314 ALA A O 1
ATOM 2371 N N . PHE A 1 315 ? -8.727 -1.539 -12.524 1.00 85.88 315 PHE A N 1
ATOM 2372 C CA . PHE A 1 315 ? -7.445 -2.035 -12.015 1.00 85.88 315 PHE A CA 1
ATOM 2373 C C . PHE A 1 315 ? -7.609 -2.885 -10.744 1.00 85.88 315 PHE A C 1
ATOM 2375 O O . PHE A 1 315 ? -6.931 -3.905 -10.583 1.00 85.88 315 PHE A O 1
ATOM 2382 N N . PHE A 1 316 ? -8.545 -2.509 -9.869 1.00 80.94 316 PHE A N 1
ATOM 2383 C CA . PHE A 1 316 ? -8.901 -3.279 -8.673 1.00 80.94 316 PHE A CA 1
ATOM 2384 C C . PHE A 1 316 ? -9.979 -4.347 -8.926 1.00 80.94 316 PHE A C 1
ATOM 2386 O O . PHE A 1 316 ? -10.148 -5.253 -8.108 1.00 80.94 316 PHE A O 1
ATOM 2393 N N . ALA A 1 317 ? -10.709 -4.284 -10.040 1.00 79.38 317 ALA A N 1
ATOM 2394 C CA . ALA A 1 317 ? -11.801 -5.204 -10.331 1.00 79.38 317 ALA A CA 1
ATOM 2395 C C . ALA A 1 317 ? -11.303 -6.622 -10.622 1.00 79.38 317 ALA A C 1
ATOM 2397 O O . ALA A 1 317 ? -10.378 -6.836 -11.405 1.00 79.38 317 ALA A O 1
ATOM 2398 N N . ALA A 1 318 ? -12.013 -7.608 -10.071 1.00 76.06 318 ALA A N 1
ATOM 2399 C CA . ALA A 1 318 ? -11.784 -9.002 -10.417 1.00 76.06 318 ALA A CA 1
ATOM 2400 C C . ALA A 1 318 ? -12.008 -9.306 -11.894 1.00 76.06 318 ALA A C 1
ATOM 2402 O O . ALA A 1 318 ? -13.033 -8.965 -12.502 1.00 76.06 318 ALA A O 1
ATOM 2403 N N . THR A 1 319 ? -11.130 -10.158 -12.385 1.00 75.94 319 THR A N 1
ATOM 2404 C CA . THR A 1 319 ? -11.349 -11.028 -13.518 1.00 75.94 319 THR A CA 1
ATOM 2405 C C . THR A 1 319 ? -12.303 -12.174 -13.162 1.00 75.94 319 THR A C 1
ATOM 2407 O O . THR A 1 319 ? -12.740 -12.364 -12.019 1.00 75.94 319 THR A O 1
ATOM 2410 N N . ARG A 1 320 ? -12.682 -12.988 -14.147 1.00 70.75 320 ARG A N 1
ATOM 2411 C CA . ARG A 1 320 ? -13.428 -14.230 -13.898 1.00 70.75 320 ARG A CA 1
ATOM 2412 C C . ARG A 1 320 ? -12.594 -15.230 -13.112 1.00 70.75 320 ARG A C 1
ATOM 2414 O O . ARG A 1 320 ? -13.160 -15.943 -12.290 1.00 70.75 320 ARG A O 1
ATOM 2421 N N . SER A 1 321 ? -11.277 -15.165 -13.278 1.00 66.00 321 SER A N 1
ATOM 2422 C CA . SER A 1 321 ? -10.279 -15.823 -12.444 1.00 66.00 321 SER A CA 1
ATOM 2423 C C . SER A 1 321 ? -10.118 -15.162 -11.057 1.00 66.00 321 SER A C 1
ATOM 2425 O O . SER A 1 321 ? -9.188 -15.453 -10.320 1.00 66.00 321 SER A O 1
ATOM 2427 N N . GLY A 1 322 ? -10.962 -14.190 -10.701 1.00 67.44 322 GLY A N 1
ATOM 2428 C CA . GLY A 1 322 ? -10.959 -13.537 -9.395 1.00 67.44 322 GLY A CA 1
ATOM 2429 C C . GLY A 1 322 ? -9.703 -12.717 -9.066 1.00 67.44 322 GLY A C 1
ATOM 2430 O O . GLY A 1 322 ? -9.607 -12.190 -7.963 1.00 67.44 322 GLY A O 1
ATOM 2431 N N . LEU A 1 323 ? -8.769 -12.561 -9.998 1.00 74.81 323 LEU A N 1
ATOM 2432 C CA . LEU A 1 323 ? -7.582 -11.728 -9.830 1.00 74.81 323 LEU A CA 1
ATOM 2433 C C . LEU A 1 323 ? -7.881 -10.307 -10.255 1.00 74.81 323 LEU A C 1
ATOM 2435 O O . LEU A 1 323 ? -8.735 -10.081 -11.099 1.00 74.81 323 LEU A O 1
ATOM 2439 N N . ALA A 1 324 ? -7.153 -9.351 -9.712 1.00 79.94 324 ALA A N 1
ATOM 2440 C CA . ALA A 1 324 ? -7.142 -7.992 -10.223 1.00 79.94 324 ALA A CA 1
ATOM 2441 C C . ALA A 1 324 ? -5.733 -7.655 -10.712 1.00 79.94 324 ALA A C 1
ATOM 2443 O O . ALA A 1 324 ? -4.762 -8.294 -10.302 1.00 79.94 324 ALA A O 1
ATOM 2444 N N . CYS A 1 325 ? -5.587 -6.608 -11.522 1.00 84.31 325 CYS A N 1
ATOM 2445 C CA . CYS A 1 325 ? -4.263 -6.066 -11.830 1.00 84.31 325 CYS A CA 1
ATOM 2446 C C . CYS A 1 325 ? -3.530 -5.705 -10.521 1.00 84.31 325 CYS A C 1
ATOM 2448 O O . CYS A 1 325 ? -2.363 -6.049 -10.343 1.00 84.31 325 CYS A O 1
ATOM 2450 N N . ALA A 1 326 ? -4.261 -5.150 -9.548 1.00 80.44 326 ALA A N 1
ATOM 2451 C CA . ALA A 1 326 ? -3.778 -4.856 -8.199 1.00 80.44 326 ALA A CA 1
ATOM 2452 C C . ALA A 1 326 ? -3.296 -6.080 -7.394 1.00 80.44 326 ALA A C 1
ATOM 2454 O O . ALA A 1 326 ? -2.579 -5.912 -6.410 1.00 80.44 326 ALA A O 1
ATOM 2455 N N . SER A 1 327 ? -3.685 -7.305 -7.774 1.00 76.44 327 SER A N 1
ATOM 2456 C CA . SER A 1 327 ? -3.194 -8.525 -7.121 1.00 76.44 327 SER A CA 1
ATOM 2457 C C . SER A 1 327 ? -1.719 -8.760 -7.424 1.00 76.44 327 SER A C 1
ATOM 2459 O O . SER A 1 327 ? -0.970 -9.175 -6.543 1.00 76.44 327 SER A O 1
ATOM 2461 N N . CYS A 1 328 ? -1.304 -8.471 -8.661 1.00 78.44 328 CYS A N 1
ATOM 2462 C CA . CYS A 1 328 ? 0.085 -8.616 -9.079 1.00 78.44 328 CYS A CA 1
ATOM 2463 C C . CYS A 1 328 ? 0.887 -7.315 -8.951 1.00 78.44 328 CYS A C 1
ATOM 2465 O O . CYS A 1 328 ? 2.091 -7.366 -8.736 1.00 78.44 328 CYS A O 1
ATOM 2467 N N . HIS A 1 329 ? 0.222 -6.165 -9.026 1.00 82.25 329 HIS A N 1
ATOM 2468 C CA . HIS A 1 329 ? 0.817 -4.835 -8.919 1.00 82.25 329 HIS A CA 1
ATOM 2469 C C . HIS A 1 329 ? 0.342 -4.157 -7.629 1.00 82.25 329 HIS A C 1
ATOM 2471 O O . HIS A 1 329 ? -0.470 -3.228 -7.661 1.00 82.25 329 HIS A O 1
ATOM 2477 N N . VAL A 1 330 ? 0.793 -4.675 -6.483 1.00 74.81 330 VAL A N 1
ATOM 2478 C CA . VAL A 1 330 ? 0.376 -4.194 -5.155 1.00 74.81 330 VAL A CA 1
ATOM 2479 C C . VAL A 1 330 ? 0.707 -2.704 -5.039 1.00 74.81 330 VAL A C 1
ATOM 2481 O O . VAL A 1 330 ? 1.858 -2.314 -5.213 1.00 74.81 330 VAL A O 1
ATOM 2484 N N . GLU A 1 331 ? -0.317 -1.870 -4.816 1.00 71.94 331 GLU A N 1
ATOM 2485 C CA . GLU A 1 331 ? -0.199 -0.395 -4.755 1.00 71.94 331 GLU A CA 1
ATOM 2486 C C . GLU A 1 331 ? 0.369 0.236 -6.045 1.00 71.94 331 GLU A C 1
ATOM 2488 O O . GLU A 1 331 ? 0.987 1.299 -6.033 1.00 71.94 331 GLU A O 1
ATOM 2493 N N . GLY A 1 332 ? 0.207 -0.448 -7.184 1.00 74.44 332 GLY A N 1
ATOM 2494 C CA . GLY A 1 332 ? 0.826 -0.070 -8.459 1.00 74.44 332 GLY A CA 1
ATOM 2495 C C . GLY A 1 332 ? 2.346 -0.289 -8.506 1.00 74.44 332 GLY A C 1
ATOM 2496 O O . GLY A 1 332 ? 2.999 0.058 -9.494 1.00 74.44 332 GLY A O 1
ATOM 2497 N N . GLY A 1 333 ? 2.917 -0.861 -7.447 1.00 75.56 333 GLY A N 1
ATOM 2498 C CA . GLY A 1 333 ? 4.334 -1.145 -7.305 1.00 75.56 333 GLY A CA 1
ATOM 2499 C C . GLY A 1 333 ? 4.755 -2.502 -7.857 1.00 75.56 333 GLY A C 1
ATOM 2500 O O . GLY A 1 333 ? 3.984 -3.249 -8.466 1.00 75.56 333 GLY A O 1
ATOM 2501 N N . GLN A 1 334 ? 6.031 -2.795 -7.623 1.00 74.19 334 GLN A N 1
ATOM 2502 C CA . GLN A 1 334 ? 6.634 -4.086 -7.898 1.00 74.19 334 GLN A CA 1
ATOM 2503 C C . GLN A 1 334 ? 6.205 -5.098 -6.834 1.00 74.19 334 GLN A C 1
ATOM 2505 O O . GLN A 1 334 ? 6.314 -4.813 -5.643 1.00 74.19 334 GLN A O 1
ATOM 2510 N N . ALA A 1 335 ? 5.791 -6.292 -7.246 1.00 70.75 335 ALA A N 1
ATOM 2511 C CA . ALA A 1 335 ? 5.568 -7.396 -6.318 1.00 70.75 335 ALA A CA 1
ATOM 2512 C C . ALA A 1 335 ? 6.096 -8.706 -6.900 1.00 70.75 335 ALA A C 1
ATOM 2514 O O . ALA A 1 335 ? 6.078 -8.933 -8.119 1.00 70.75 335 ALA A O 1
ATOM 2515 N N . ARG A 1 336 ? 6.624 -9.557 -6.019 1.00 69.44 336 ARG A N 1
ATOM 2516 C CA . ARG A 1 336 ? 7.184 -10.841 -6.423 1.00 69.44 336 ARG A CA 1
ATOM 2517 C C . ARG A 1 336 ? 6.061 -11.859 -6.510 1.00 69.44 336 ARG A C 1
ATOM 2519 O O . ARG A 1 336 ? 5.365 -12.108 -5.532 1.00 69.44 336 ARG A O 1
ATOM 2526 N N . HIS A 1 337 ? 5.936 -12.494 -7.671 1.00 65.38 337 HIS A N 1
ATOM 2527 C CA . HIS A 1 337 ? 4.945 -13.536 -7.894 1.00 65.38 337 HIS A CA 1
ATOM 2528 C C . HIS A 1 337 ? 5.595 -14.771 -8.501 1.00 65.38 337 HIS A C 1
ATOM 2530 O O . HIS A 1 337 ? 6.437 -14.717 -9.397 1.00 65.38 337 HIS A O 1
ATOM 2536 N N . ARG A 1 338 ? 5.177 -15.943 -8.035 1.00 58.22 338 ARG A N 1
ATOM 2537 C CA . ARG A 1 338 ? 5.466 -17.193 -8.740 1.00 58.22 338 ARG A CA 1
ATOM 2538 C C . ARG A 1 338 ? 4.401 -17.360 -9.822 1.00 58.22 338 ARG A C 1
ATOM 2540 O O . ARG A 1 338 ? 3.330 -17.926 -9.580 1.00 58.22 338 ARG A O 1
ATOM 2547 N N . LEU A 1 339 ? 4.670 -16.755 -10.981 1.00 54.97 339 LEU A N 1
ATOM 2548 C CA . LEU A 1 339 ? 3.872 -16.871 -12.204 1.00 54.97 339 LEU A CA 1
ATOM 2549 C C . LEU A 1 339 ? 4.505 -17.939 -13.098 1.00 54.97 339 LEU A C 1
ATOM 2551 O O . LEU A 1 339 ? 5.417 -17.643 -13.851 1.00 54.97 339 LEU A O 1
ATOM 2555 N N . GLY A 1 340 ? 4.070 -19.190 -13.003 1.00 50.03 340 GLY A N 1
ATOM 2556 C CA . GLY A 1 340 ? 4.568 -20.241 -13.891 1.00 50.03 340 GLY A CA 1
ATOM 2557 C C . GLY A 1 340 ? 4.081 -21.625 -13.475 1.00 50.03 340 GLY A C 1
ATOM 2558 O O . GLY A 1 340 ? 3.718 -21.793 -12.313 1.00 50.03 340 GLY A O 1
ATOM 2559 N N . PRO A 1 341 ? 4.032 -22.603 -14.396 1.00 43.44 341 PRO A N 1
ATOM 2560 C CA . PRO A 1 341 ? 3.683 -23.980 -14.066 1.00 43.44 341 PRO A CA 1
ATOM 2561 C C . PRO A 1 341 ? 4.690 -24.588 -13.078 1.00 43.44 341 PRO A C 1
ATOM 2563 O O . PRO A 1 341 ? 5.890 -24.326 -13.152 1.00 43.44 341 PRO A O 1
ATOM 2566 N N . ALA A 1 342 ? 4.193 -25.443 -12.179 1.00 46.62 342 ALA A N 1
ATOM 2567 C CA . ALA A 1 342 ? 4.965 -26.052 -11.088 1.00 46.62 342 ALA A CA 1
ATOM 2568 C C . ALA A 1 342 ? 6.219 -26.831 -11.531 1.00 46.62 342 ALA A C 1
ATOM 2570 O O . ALA A 1 342 ? 7.144 -27.056 -10.753 1.00 46.62 342 ALA A O 1
ATOM 2571 N N . GLU A 1 343 ? 6.242 -27.267 -12.787 1.00 44.69 343 GLU A N 1
ATOM 2572 C CA . GLU A 1 343 ? 7.268 -28.156 -13.327 1.00 44.69 343 GLU A CA 1
ATOM 2573 C C . GLU A 1 343 ? 8.543 -27.409 -13.768 1.00 44.69 343 GLU A C 1
ATOM 2575 O O . GLU A 1 343 ? 9.591 -28.040 -13.879 1.00 44.69 343 GLU A O 1
ATOM 2580 N N . ASP A 1 344 ? 8.493 -26.075 -13.913 1.00 49.94 344 ASP A N 1
ATOM 2581 C CA . ASP A 1 344 ? 9.619 -25.219 -14.349 1.00 49.94 344 ASP A CA 1
ATOM 2582 C C . ASP A 1 344 ? 10.022 -24.160 -13.286 1.00 49.94 344 ASP A C 1
ATOM 2584 O O . ASP A 1 344 ? 10.717 -23.178 -13.557 1.00 49.94 344 ASP A O 1
ATOM 2588 N N . GLU A 1 345 ? 9.606 -24.366 -12.027 1.00 42.06 345 GLU A N 1
ATOM 2589 C CA . GLU A 1 345 ? 9.779 -23.445 -10.882 1.00 42.06 345 GLU A CA 1
ATOM 2590 C C . GLU A 1 345 ? 11.230 -23.058 -10.568 1.00 42.06 345 GLU A C 1
ATOM 2592 O O . GLU A 1 345 ? 11.478 -22.014 -9.961 1.00 42.06 345 GLU A O 1
ATOM 2597 N N . ALA A 1 346 ? 12.207 -23.860 -10.997 1.00 44.81 346 ALA A N 1
ATOM 2598 C CA . ALA A 1 346 ? 13.617 -23.518 -10.846 1.00 44.81 346 ALA A CA 1
ATOM 2599 C C . ALA A 1 346 ? 14.027 -22.295 -11.695 1.00 44.81 346 ALA A C 1
ATOM 2601 O O . ALA A 1 346 ? 15.140 -21.794 -11.515 1.00 44.81 346 ALA A O 1
ATOM 2602 N N . ARG A 1 347 ? 13.173 -21.819 -12.622 1.00 44.78 347 ARG A N 1
ATOM 2603 C CA . ARG A 1 347 ? 13.567 -20.845 -13.649 1.00 44.78 347 ARG A CA 1
ATOM 2604 C C . ARG A 1 347 ? 12.946 -19.451 -13.633 1.00 44.78 347 ARG A C 1
ATOM 2606 O O . ARG A 1 347 ? 13.582 -18.596 -14.240 1.00 44.78 347 ARG A O 1
ATOM 2613 N N . ALA A 1 348 ? 11.861 -19.131 -12.922 1.00 51.28 348 ALA A N 1
ATOM 2614 C CA . ALA A 1 348 ? 11.528 -17.711 -12.708 1.00 51.28 348 ALA A CA 1
ATOM 2615 C C . ALA A 1 348 ? 10.456 -17.471 -11.634 1.00 51.28 348 ALA A C 1
ATOM 2617 O O . ALA A 1 348 ? 9.259 -17.608 -11.875 1.00 51.28 348 ALA A O 1
ATOM 2618 N N . ALA A 1 349 ? 10.864 -16.961 -10.469 1.00 57.53 349 ALA A N 1
ATOM 2619 C CA . ALA A 1 349 ? 10.003 -15.982 -9.818 1.00 57.53 349 ALA A CA 1
ATOM 2620 C C . ALA A 1 349 ? 9.911 -14.787 -10.777 1.00 57.53 349 ALA A C 1
ATOM 2622 O O . ALA A 1 349 ? 10.935 -14.189 -11.115 1.00 57.53 349 ALA A O 1
ATOM 2623 N N . HIS A 1 350 ? 8.712 -14.484 -11.262 1.00 67.56 350 HIS A N 1
ATOM 2624 C CA . HIS A 1 350 ? 8.498 -13.301 -12.074 1.00 67.56 350 HIS A CA 1
ATOM 2625 C C . HIS A 1 350 ? 8.167 -12.152 -11.145 1.00 67.56 350 HIS A C 1
ATOM 2627 O O . HIS A 1 350 ? 7.319 -12.233 -10.258 1.00 67.56 350 HIS A O 1
ATOM 2633 N N . VAL A 1 351 ? 8.865 -11.056 -11.353 1.00 75.06 351 VAL A N 1
ATOM 2634 C CA . VAL A 1 351 ? 8.602 -9.845 -10.611 1.00 75.06 351 VAL A CA 1
ATOM 2635 C C . VAL A 1 351 ? 7.746 -8.968 -11.500 1.00 75.06 351 VAL A C 1
ATOM 2637 O O . VAL A 1 351 ? 8.183 -8.577 -12.585 1.00 75.06 351 VAL A O 1
ATOM 2640 N N . ALA A 1 352 ? 6.506 -8.735 -11.070 1.00 79.25 352 ALA A N 1
ATOM 2641 C CA . ALA A 1 352 ? 5.605 -7.837 -11.769 1.00 79.25 352 ALA A CA 1
ATOM 2642 C C . ALA A 1 352 ? 6.222 -6.432 -11.708 1.00 79.25 352 ALA A C 1
ATOM 2644 O O . ALA A 1 352 ? 6.504 -5.961 -10.604 1.00 79.25 352 ALA A O 1
ATOM 2645 N N . PRO A 1 353 ? 6.505 -5.778 -12.848 1.00 80.00 353 PRO A N 1
ATOM 2646 C CA . PRO A 1 353 ? 7.082 -4.440 -12.835 1.00 80.00 353 PRO A CA 1
ATOM 2647 C C . PRO A 1 353 ? 6.075 -3.425 -12.264 1.00 80.00 353 PRO A C 1
ATOM 2649 O O . PRO A 1 353 ? 4.868 -3.686 -12.277 1.00 80.00 353 PRO A O 1
ATOM 2652 N N . PRO A 1 354 ? 6.535 -2.262 -11.773 1.00 82.38 354 PRO A N 1
ATOM 2653 C CA . PRO A 1 354 ? 5.626 -1.180 -11.408 1.00 82.38 354 PRO A CA 1
ATOM 2654 C C . PRO A 1 354 ? 4.801 -0.725 -12.624 1.00 82.38 354 PRO A C 1
ATOM 2656 O O . PRO A 1 354 ? 5.264 -0.808 -13.760 1.00 82.38 354 PRO A O 1
ATOM 2659 N N . ILE A 1 355 ? 3.590 -0.211 -12.385 1.00 86.62 355 ILE A N 1
ATOM 2660 C CA . ILE A 1 355 ? 2.701 0.299 -13.452 1.00 86.62 355 ILE A CA 1
ATOM 2661 C C . ILE A 1 355 ? 2.921 1.785 -13.763 1.00 86.62 355 ILE A C 1
ATOM 2663 O O . ILE A 1 355 ? 2.233 2.360 -14.606 1.00 86.62 355 ILE A O 1
ATOM 2667 N N . ALA A 1 356 ? 3.847 2.431 -13.059 1.00 83.06 356 ALA A N 1
ATOM 2668 C CA . ALA A 1 356 ? 4.181 3.822 -13.304 1.00 83.06 356 ALA A CA 1
ATOM 2669 C C . ALA A 1 356 ? 4.925 3.977 -14.638 1.00 83.06 356 ALA A C 1
ATOM 2671 O O . ALA A 1 356 ? 5.812 3.195 -14.969 1.00 83.06 356 ALA A O 1
ATOM 2672 N N . ASN A 1 357 ? 4.582 5.032 -15.372 1.00 85.12 357 ASN A N 1
ATOM 2673 C CA . ASN A 1 357 ? 5.161 5.445 -16.647 1.00 85.12 357 ASN A CA 1
ATOM 2674 C C . ASN A 1 357 ? 5.045 4.410 -17.778 1.00 85.12 357 ASN A C 1
ATOM 2676 O O . ASN A 1 357 ? 5.774 4.508 -18.761 1.00 85.12 357 ASN A O 1
ATOM 2680 N N . LEU A 1 358 ? 4.085 3.477 -17.703 1.00 88.69 358 LEU A N 1
ATOM 2681 C CA . LEU A 1 358 ? 3.875 2.444 -18.732 1.00 88.69 358 LEU A CA 1
ATOM 2682 C C . LEU A 1 358 ? 3.703 3.011 -20.144 1.00 88.69 358 LEU A C 1
ATOM 2684 O O . LEU A 1 358 ? 4.044 2.353 -21.122 1.00 88.69 358 LEU A O 1
ATOM 2688 N N . ARG A 1 359 ? 3.173 4.230 -20.280 1.00 89.69 359 ARG A N 1
ATOM 2689 C CA . ARG A 1 359 ? 3.045 4.909 -21.577 1.00 89.69 359 ARG A CA 1
ATOM 2690 C C . ARG A 1 359 ? 4.381 5.019 -22.326 1.00 89.69 359 ARG A C 1
ATOM 2692 O O . ARG A 1 359 ? 4.381 4.965 -23.551 1.00 89.69 359 ARG A O 1
ATOM 2699 N N . GLU A 1 360 ? 5.481 5.167 -21.597 1.00 87.00 360 GLU A N 1
ATOM 2700 C CA . GLU A 1 360 ? 6.806 5.481 -22.135 1.00 87.00 360 GLU A CA 1
ATOM 2701 C C . GLU A 1 360 ? 7.721 4.247 -22.233 1.00 87.00 360 GLU A C 1
ATOM 2703 O O . GLU A 1 360 ? 8.888 4.381 -22.588 1.00 87.00 360 GLU A O 1
ATOM 2708 N N . THR A 1 361 ? 7.219 3.049 -21.909 1.00 88.44 361 THR A N 1
ATOM 2709 C CA . THR A 1 361 ? 8.019 1.811 -21.857 1.00 88.44 361 THR A CA 1
ATOM 2710 C C . THR A 1 361 ? 7.526 0.664 -22.763 1.00 88.44 361 THR A C 1
ATOM 2712 O O . THR A 1 361 ? 7.531 -0.483 -22.311 1.00 88.44 361 THR A O 1
ATOM 2715 N N . PRO A 1 362 ? 7.030 0.894 -23.995 1.00 90.12 362 PRO A N 1
ATOM 2716 C CA . PRO A 1 362 ? 6.896 -0.196 -24.956 1.00 90.12 362 PRO A CA 1
ATOM 2717 C C . PRO A 1 362 ? 8.280 -0.610 -25.521 1.00 90.12 362 PRO A C 1
ATOM 2719 O O . PRO A 1 362 ? 9.153 0.251 -25.651 1.00 90.12 362 PRO A O 1
ATOM 2722 N N . PRO A 1 363 ? 8.466 -1.878 -25.938 1.00 91.00 363 PRO A N 1
ATOM 2723 C CA . PRO A 1 363 ? 7.521 -2.984 -25.793 1.00 91.00 363 PRO A CA 1
ATOM 2724 C C . PRO A 1 363 ? 7.458 -3.494 -24.343 1.00 91.00 363 PRO A C 1
ATOM 2726 O O . PRO A 1 363 ? 8.394 -3.348 -23.568 1.00 91.00 363 PRO A O 1
ATOM 2729 N N . TYR A 1 364 ? 6.335 -4.103 -23.967 1.00 87.81 364 TYR A N 1
ATOM 2730 C CA . TYR A 1 364 ? 6.118 -4.611 -22.616 1.00 87.81 364 TYR A CA 1
ATOM 2731 C C . TYR A 1 364 ? 6.588 -6.058 -22.465 1.00 87.81 364 TYR A C 1
ATOM 2733 O O . TYR A 1 364 ? 6.610 -6.826 -23.428 1.00 87.81 364 TYR A O 1
ATOM 2741 N N . PHE A 1 365 ? 6.862 -6.416 -21.206 1.00 83.31 365 PHE A N 1
ATOM 2742 C CA . PHE A 1 365 ? 7.584 -7.611 -20.755 1.00 83.31 365 PHE A CA 1
ATOM 2743 C C . PHE A 1 365 ? 9.073 -7.595 -21.087 1.00 83.31 365 PHE A C 1
ATOM 2745 O O . PHE A 1 365 ? 9.551 -6.874 -21.951 1.00 83.31 365 PHE A O 1
ATOM 2752 N N . ARG A 1 366 ? 9.832 -8.411 -20.346 1.00 79.88 366 ARG A N 1
ATOM 2753 C CA . ARG A 1 366 ? 11.290 -8.490 -20.500 1.00 79.88 366 ARG A CA 1
ATOM 2754 C C . ARG A 1 366 ? 11.704 -8.979 -21.880 1.00 79.88 366 ARG A C 1
ATOM 2756 O O . ARG A 1 366 ? 12.811 -8.677 -22.287 1.00 79.88 366 ARG A O 1
ATOM 2763 N N . ASP A 1 367 ? 10.861 -9.749 -22.549 1.00 82.44 367 ASP A N 1
ATOM 2764 C CA . ASP A 1 367 ? 11.065 -10.267 -23.901 1.00 82.44 367 ASP A CA 1
ATOM 2765 C C . ASP A 1 367 ? 10.429 -9.381 -24.986 1.00 82.44 367 ASP A C 1
ATOM 2767 O O . ASP A 1 367 ? 10.521 -9.717 -26.165 1.00 82.44 367 ASP A O 1
ATOM 2771 N N . GLY A 1 368 ? 9.806 -8.258 -24.610 1.00 86.06 368 GLY A N 1
ATOM 2772 C CA . GLY A 1 368 ? 9.158 -7.341 -25.542 1.00 86.06 368 GLY A CA 1
ATOM 2773 C C . GLY A 1 368 ? 7.971 -7.951 -26.290 1.00 86.06 368 GLY A C 1
ATOM 2774 O O . GLY A 1 368 ? 7.636 -7.482 -27.378 1.00 86.06 368 GLY A O 1
ATOM 2775 N N . ALA A 1 369 ? 7.345 -9.003 -25.749 1.00 87.12 369 ALA A N 1
ATOM 2776 C CA . ALA A 1 369 ? 6.291 -9.752 -26.433 1.00 87.12 369 ALA A CA 1
ATOM 2777 C C . ALA A 1 369 ? 5.064 -8.901 -26.805 1.00 87.12 369 ALA A C 1
ATOM 2779 O O . ALA A 1 369 ? 4.353 -9.230 -27.756 1.00 87.12 369 ALA A O 1
ATOM 2780 N N . TYR A 1 370 ? 4.820 -7.795 -26.094 1.00 91.06 370 TYR A N 1
ATOM 2781 C CA . TYR A 1 370 ? 3.637 -6.961 -26.302 1.00 91.06 370 TYR A CA 1
ATOM 2782 C C . TYR A 1 370 ? 4.038 -5.564 -26.783 1.00 91.06 370 TYR A C 1
ATOM 2784 O O . TYR A 1 370 ? 4.541 -4.764 -25.997 1.00 91.06 370 TYR A O 1
ATOM 2792 N N . PRO A 1 371 ? 3.781 -5.202 -28.051 1.00 90.88 371 PRO A N 1
ATOM 2793 C CA . PRO A 1 371 ? 4.181 -3.900 -28.586 1.00 90.88 371 PRO A CA 1
ATOM 2794 C C . PRO A 1 371 ? 3.338 -2.735 -28.045 1.00 90.88 371 PRO A C 1
ATOM 2796 O O . PRO A 1 371 ? 3.729 -1.579 -28.177 1.00 90.88 371 PRO A O 1
ATOM 2799 N N . THR A 1 372 ? 2.165 -3.012 -27.466 1.00 93.00 372 THR A N 1
ATOM 2800 C CA . THR A 1 372 ? 1.245 -1.992 -26.947 1.00 93.00 372 THR A CA 1
ATOM 2801 C C . THR A 1 372 ? 0.625 -2.427 -25.626 1.00 93.00 372 THR A C 1
ATOM 2803 O O . THR A 1 372 ? 0.526 -3.619 -25.331 1.00 93.00 372 THR A O 1
ATOM 2806 N N . LEU A 1 373 ? 0.181 -1.446 -24.835 1.00 91.81 373 LEU A N 1
ATOM 2807 C CA . LEU A 1 373 ? -0.468 -1.712 -23.555 1.00 91.81 373 LEU A CA 1
ATOM 2808 C C . LEU A 1 373 ? -1.828 -2.386 -23.751 1.00 91.81 373 LEU A C 1
ATOM 2810 O O . LEU A 1 373 ? -2.211 -3.226 -22.947 1.00 91.81 373 LEU A O 1
ATOM 2814 N N . ASP A 1 374 ? -2.534 -2.049 -24.832 1.00 92.56 374 ASP A N 1
ATOM 2815 C CA . ASP A 1 374 ? -3.779 -2.707 -25.223 1.00 92.56 374 ASP A CA 1
ATOM 2816 C C . ASP A 1 374 ? -3.553 -4.208 -25.456 1.00 92.56 374 ASP A C 1
ATOM 2818 O O . ASP A 1 374 ? -4.275 -5.015 -24.879 1.00 92.56 374 ASP A O 1
ATOM 2822 N N . ALA A 1 375 ? -2.499 -4.583 -26.195 1.00 91.25 375 ALA A N 1
ATOM 2823 C CA . ALA A 1 375 ? -2.144 -5.987 -26.420 1.00 91.25 375 ALA A CA 1
ATOM 2824 C C . ALA A 1 375 ? -1.785 -6.717 -25.113 1.00 91.25 375 ALA A C 1
ATOM 2826 O O . ALA A 1 375 ? -2.203 -7.853 -24.904 1.00 91.25 375 ALA A O 1
ATOM 2827 N N . LEU A 1 376 ? -1.052 -6.058 -24.206 1.00 89.44 376 LEU A N 1
ATOM 2828 C CA . LEU A 1 376 ? -0.736 -6.625 -22.890 1.00 89.44 376 LEU A CA 1
ATOM 2829 C C . LEU A 1 376 ? -2.000 -6.843 -22.038 1.00 89.44 376 LEU A C 1
ATOM 2831 O O . LEU A 1 376 ? -2.149 -7.878 -21.388 1.00 89.44 376 LEU A O 1
ATOM 2835 N N . VAL A 1 377 ? -2.913 -5.868 -22.016 1.00 89.06 377 VAL A N 1
ATOM 2836 C CA . VAL A 1 377 ? -4.167 -5.968 -21.254 1.00 89.06 377 VAL A CA 1
ATOM 2837 C C . VAL A 1 377 ? -5.093 -7.026 -21.857 1.00 89.06 377 VAL A C 1
ATOM 2839 O O . VAL A 1 377 ? -5.738 -7.758 -21.106 1.00 89.06 377 VAL A O 1
ATOM 2842 N N . GLU A 1 378 ? -5.145 -7.144 -23.185 1.00 86.94 378 GLU A N 1
ATOM 2843 C CA . GLU A 1 378 ? -5.903 -8.188 -23.881 1.00 86.94 378 GLU A CA 1
ATOM 2844 C C . GLU A 1 378 ? -5.388 -9.591 -23.537 1.00 86.94 378 GLU A C 1
ATOM 2846 O O . GLU A 1 378 ? -6.191 -10.477 -23.240 1.00 86.94 378 GLU A O 1
ATOM 2851 N N . GLU A 1 379 ? -4.070 -9.782 -23.457 1.00 84.12 379 GLU A N 1
ATOM 2852 C CA . GLU A 1 379 ? -3.504 -11.051 -22.996 1.00 84.12 379 GLU A CA 1
ATOM 2853 C C . GLU A 1 379 ? -3.887 -11.345 -21.542 1.00 84.12 379 GLU A C 1
ATOM 2855 O O . GLU A 1 379 ? -4.301 -12.455 -21.216 1.00 84.12 379 GLU A O 1
ATOM 2860 N N . GLY A 1 380 ? -3.823 -10.349 -20.653 1.00 77.25 380 GLY A N 1
ATOM 2861 C CA . GLY A 1 380 ? -4.296 -10.512 -19.277 1.00 77.25 380 GLY A CA 1
ATOM 2862 C C . GLY A 1 380 ? -5.770 -10.934 -19.225 1.00 77.25 380 GLY A C 1
ATOM 2863 O O . GLY A 1 380 ? -6.150 -11.810 -18.448 1.00 77.25 380 GLY A O 1
ATOM 2864 N N . VAL A 1 381 ? -6.610 -10.370 -20.095 1.00 76.00 381 VAL A N 1
ATOM 2865 C CA . VAL A 1 381 ? -8.005 -10.797 -20.264 1.00 76.00 381 VAL A CA 1
ATOM 2866 C C . VAL A 1 381 ? -8.080 -12.250 -20.739 1.00 76.00 381 VAL A C 1
ATOM 2868 O O . VAL A 1 381 ? -8.892 -13.003 -20.204 1.00 76.00 381 VAL A O 1
ATOM 2871 N N . HIS A 1 382 ? -7.242 -12.674 -21.683 1.00 77.75 382 HIS A N 1
ATOM 2872 C CA . HIS A 1 382 ? -7.208 -14.056 -22.157 1.00 77.75 382 HIS A CA 1
ATOM 2873 C C . HIS A 1 382 ? -6.792 -15.038 -21.050 1.00 77.75 382 HIS A C 1
ATOM 2875 O O . HIS A 1 382 ? -7.527 -15.983 -20.753 1.00 77.75 382 HIS A O 1
ATOM 2881 N N . LEU A 1 383 ? -5.674 -14.767 -20.372 1.00 75.19 383 LEU A N 1
ATOM 2882 C CA . LEU A 1 383 ? -5.104 -15.619 -19.325 1.00 75.19 383 LEU A CA 1
ATOM 2883 C C . LEU A 1 383 ? -5.995 -15.719 -18.082 1.00 75.19 383 LEU A C 1
ATOM 2885 O O . LEU A 1 383 ? -6.051 -16.767 -17.442 1.00 75.19 383 LEU A O 1
ATOM 2889 N N . PHE A 1 384 ? -6.704 -14.641 -17.738 1.00 75.12 384 PHE A N 1
ATOM 2890 C CA . PHE A 1 384 ? -7.496 -14.542 -16.507 1.00 75.12 384 PHE A CA 1
ATOM 2891 C C . PHE A 1 384 ? -9.016 -14.588 -16.752 1.00 75.12 384 PHE A C 1
ATOM 2893 O O . PHE A 1 384 ? -9.820 -14.267 -15.868 1.00 75.12 384 PHE A O 1
ATOM 2900 N N . GLY A 1 385 ? -9.446 -14.980 -17.955 1.00 73.50 385 GLY A N 1
ATOM 2901 C CA . GLY A 1 385 ? -10.862 -15.110 -18.318 1.00 73.50 385 GLY A CA 1
ATOM 2902 C C . GLY A 1 385 ? -11.636 -13.783 -18.364 1.00 73.50 385 GLY A C 1
ATOM 2903 O O . GLY A 1 385 ? -12.869 -13.781 -18.334 1.00 73.50 385 GLY A O 1
ATOM 2904 N N . GLY A 1 386 ? -10.928 -12.656 -18.420 1.00 76.75 386 GLY A N 1
ATOM 2905 C CA . GLY A 1 386 ? -11.461 -11.309 -18.584 1.00 76.75 386 GLY A CA 1
ATOM 2906 C C . GLY A 1 386 ? -12.112 -10.710 -17.348 1.00 76.75 386 GLY A C 1
ATOM 2907 O O . GLY A 1 386 ? -12.411 -11.398 -16.375 1.00 76.75 386 GLY A O 1
ATOM 2908 N N . HIS A 1 387 ? -12.354 -9.400 -17.379 1.00 74.69 387 HIS A N 1
ATOM 2909 C CA . HIS A 1 387 ? -13.015 -8.690 -16.284 1.00 74.69 387 HIS A CA 1
ATOM 2910 C C . HIS A 1 387 ? -14.501 -9.051 -16.186 1.00 74.69 387 HIS A C 1
ATOM 2912 O O . HIS A 1 387 ? -15.179 -9.315 -17.182 1.00 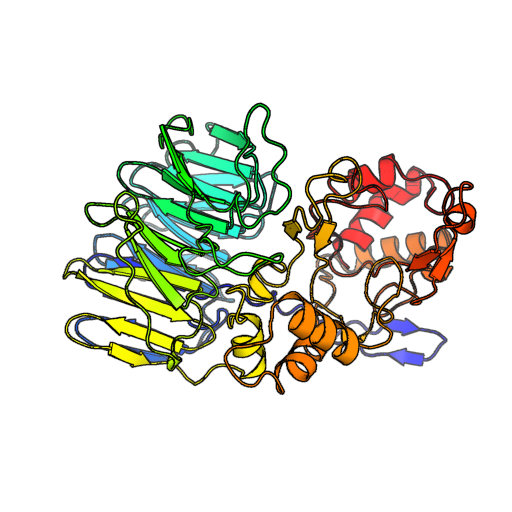74.69 387 HIS A O 1
ATOM 2918 N N . ARG A 1 388 ? -15.037 -9.044 -14.959 1.00 69.44 388 ARG A N 1
ATOM 2919 C CA . ARG A 1 388 ? -16.487 -9.203 -14.733 1.00 69.44 388 ARG A CA 1
ATOM 2920 C C . ARG A 1 388 ? -17.288 -7.975 -15.182 1.00 69.44 388 ARG A C 1
ATOM 2922 O O . ARG A 1 388 ? -18.489 -8.086 -15.416 1.00 69.44 388 ARG A O 1
ATOM 2929 N N . THR A 1 389 ? -16.626 -6.827 -15.297 1.00 66.38 389 THR A N 1
ATOM 2930 C CA . THR A 1 389 ? -17.171 -5.536 -15.733 1.00 66.38 389 THR A CA 1
ATOM 2931 C C . THR A 1 389 ? -16.368 -4.993 -16.920 1.00 66.38 389 THR A C 1
ATOM 2933 O O . THR A 1 389 ? -15.191 -5.331 -17.037 1.00 66.38 389 THR A O 1
ATOM 2936 N N . PRO A 1 390 ? -16.956 -4.154 -17.795 1.00 68.88 390 PRO A N 1
ATOM 2937 C CA . PRO A 1 390 ? -16.222 -3.528 -18.898 1.00 68.88 390 PRO A CA 1
ATOM 2938 C C . PRO A 1 390 ? -14.968 -2.787 -18.407 1.00 68.88 390 PRO A C 1
ATOM 2940 O O . PRO A 1 390 ? -15.030 -2.068 -17.413 1.00 68.88 390 PRO A O 1
ATOM 2943 N N . ASN A 1 391 ? -13.844 -2.952 -19.109 1.00 74.69 391 ASN A N 1
ATOM 2944 C CA . ASN A 1 391 ? -12.523 -2.435 -18.725 1.00 74.69 391 ASN A CA 1
ATOM 2945 C C . ASN A 1 391 ? -11.976 -1.368 -19.695 1.00 74.69 391 ASN A C 1
ATOM 2947 O O . ASN A 1 391 ? -10.784 -1.079 -19.671 1.00 74.69 391 ASN A O 1
ATOM 2951 N N . GLY A 1 392 ? -12.822 -0.762 -20.539 1.00 85.06 392 GLY A N 1
ATOM 2952 C CA . GLY A 1 392 ? -12.379 0.191 -21.571 1.00 85.06 392 GLY A CA 1
ATOM 2953 C C . GLY A 1 392 ? -11.658 1.438 -21.033 1.00 85.06 392 GLY A C 1
ATOM 2954 O O . GLY A 1 392 ? -10.917 2.083 -21.767 1.00 85.06 392 GLY A O 1
ATOM 2955 N N . ALA A 1 393 ? -11.831 1.757 -19.747 1.00 91.50 393 ALA A N 1
ATOM 2956 C CA . ALA A 1 393 ? -11.135 2.852 -19.074 1.00 91.50 393 ALA A CA 1
ATOM 2957 C C . ALA A 1 393 ? -9.766 2.456 -18.482 1.00 91.50 393 ALA A C 1
ATOM 2959 O O . ALA A 1 393 ? -8.985 3.340 -18.134 1.00 91.50 393 ALA A O 1
ATOM 2960 N N . LEU A 1 394 ? -9.443 1.157 -18.395 1.00 91.00 394 LEU A N 1
ATOM 2961 C CA . LEU A 1 394 ? -8.216 0.671 -17.754 1.00 91.00 394 LEU A CA 1
ATOM 2962 C C . LEU A 1 394 ? -6.956 1.142 -18.486 1.00 91.00 394 LEU A C 1
ATOM 2964 O O . LEU A 1 394 ? -6.058 1.692 -17.861 1.00 91.00 394 LEU A O 1
ATOM 2968 N N . VAL A 1 395 ? -6.882 0.959 -19.807 1.00 93.06 395 VAL A N 1
ATOM 2969 C CA . VAL A 1 395 ? -5.695 1.347 -20.587 1.00 93.06 395 VAL A CA 1
ATOM 2970 C C . VAL A 1 395 ? -5.459 2.866 -20.555 1.00 93.06 395 VAL A C 1
ATOM 2972 O O . VAL A 1 395 ? -4.326 3.266 -20.274 1.00 93.06 395 VAL A O 1
ATOM 2975 N N . PRO A 1 396 ? -6.466 3.738 -20.792 1.00 93.62 396 PRO A N 1
ATOM 2976 C CA . PRO A 1 396 ? -6.302 5.180 -20.598 1.00 93.62 396 PRO A CA 1
ATOM 2977 C C . PRO A 1 396 ? -5.801 5.548 -19.199 1.00 93.62 396 PRO A C 1
ATOM 2979 O O . PRO A 1 396 ? -4.891 6.364 -19.076 1.00 93.62 396 PRO A O 1
ATOM 2982 N N . TRP A 1 397 ? -6.341 4.914 -18.155 1.00 91.44 397 TRP A N 1
ATOM 2983 C CA . TRP A 1 397 ? -5.908 5.154 -16.782 1.00 91.44 397 TRP A CA 1
ATOM 2984 C C . TRP A 1 397 ? -4.461 4.712 -16.543 1.00 91.44 397 TRP A C 1
ATOM 2986 O O . TRP A 1 397 ? -3.674 5.501 -16.024 1.00 91.44 397 TRP A O 1
ATOM 2996 N N . LEU A 1 398 ? -4.071 3.515 -16.995 1.00 91.19 398 LEU A N 1
ATOM 2997 C CA . LEU A 1 398 ? -2.696 3.008 -16.895 1.00 91.19 398 LEU A CA 1
ATOM 2998 C C . LEU A 1 398 ? -1.690 3.915 -17.623 1.00 91.19 398 LEU A C 1
ATOM 3000 O O . LEU A 1 398 ? -0.608 4.176 -17.105 1.00 91.19 398 LEU A O 1
ATOM 3004 N N . ARG A 1 399 ? -2.050 4.454 -18.796 1.00 90.88 399 ARG A N 1
ATOM 3005 C CA . ARG A 1 399 ? -1.212 5.419 -19.538 1.00 90.88 399 ARG A CA 1
ATOM 3006 C C . ARG A 1 399 ? -0.981 6.726 -18.782 1.00 90.88 399 ARG A C 1
ATOM 3008 O O . ARG A 1 399 ? 0.024 7.389 -19.026 1.00 90.88 399 ARG A O 1
ATOM 3015 N N . ASN A 1 400 ? -1.907 7.089 -17.901 1.00 89.25 400 ASN A N 1
ATOM 3016 C CA . ASN A 1 400 ? -1.841 8.304 -17.097 1.00 89.25 400 ASN A CA 1
ATOM 3017 C C . ASN A 1 400 ? -1.186 8.078 -15.729 1.00 89.25 400 ASN A C 1
ATOM 3019 O O . ASN A 1 400 ? -1.027 9.037 -14.979 1.00 89.25 400 ASN A O 1
ATOM 3023 N N . GLN A 1 401 ? -0.782 6.846 -15.400 1.00 86.50 401 GLN A N 1
ATOM 3024 C CA . GLN A 1 401 ? -0.019 6.585 -14.184 1.00 86.50 401 GLN A CA 1
ATOM 3025 C C . GLN A 1 401 ? 1.402 7.089 -14.385 1.00 86.50 401 GLN A C 1
ATOM 3027 O O . GLN A 1 401 ? 2.256 6.379 -14.907 1.00 86.50 401 GLN A O 1
ATOM 3032 N N . THR A 1 402 ? 1.660 8.334 -14.004 1.00 79.62 402 THR A N 1
ATOM 3033 C CA . THR A 1 402 ? 2.991 8.934 -14.078 1.00 79.62 402 THR A CA 1
ATOM 3034 C C . THR A 1 402 ? 3.623 8.993 -12.700 1.00 79.62 402 THR A C 1
ATOM 3036 O O . THR A 1 402 ? 2.986 9.446 -11.750 1.00 79.62 402 THR A O 1
ATOM 3039 N N . ARG A 1 403 ? 4.895 8.602 -12.596 1.00 73.12 403 ARG A N 1
ATOM 3040 C CA . ARG A 1 403 ? 5.720 8.875 -11.412 1.00 73.12 403 ARG A CA 1
ATOM 3041 C C . ARG A 1 403 ? 6.824 9.842 -11.811 1.00 73.12 403 ARG A C 1
ATOM 3043 O O . ARG A 1 403 ? 7.599 9.539 -12.718 1.00 73.12 403 ARG A O 1
ATOM 3050 N N . GLY A 1 404 ? 6.849 11.001 -11.159 1.00 67.56 404 GLY A N 1
ATOM 3051 C CA . GLY A 1 404 ? 7.947 11.955 -11.269 1.00 67.56 404 GLY A CA 1
ATOM 3052 C C . GLY A 1 404 ? 9.152 11.513 -10.440 1.00 67.56 404 GLY A C 1
ATOM 3053 O O . GLY A 1 404 ? 8.991 10.824 -9.435 1.00 67.56 404 GLY A O 1
ATOM 3054 N N . ALA A 1 405 ? 10.341 11.947 -10.851 1.00 68.94 405 ALA A N 1
ATOM 3055 C CA . ALA A 1 405 ? 11.548 11.861 -10.039 1.00 68.94 405 ALA A CA 1
ATOM 3056 C C . ALA A 1 405 ? 11.409 12.732 -8.776 1.00 68.94 405 ALA A C 1
ATOM 3058 O O . ALA A 1 405 ? 10.898 13.856 -8.842 1.00 68.94 405 ALA A O 1
ATOM 3059 N N . SER A 1 406 ? 11.892 12.233 -7.640 1.00 69.12 406 SER A N 1
ATOM 3060 C CA . SER A 1 406 ? 12.024 13.004 -6.401 1.00 69.12 406 SER A CA 1
ATOM 3061 C C . SER A 1 406 ? 13.396 13.676 -6.399 1.00 69.12 406 SER A C 1
ATOM 3063 O O . SER A 1 406 ? 14.433 13.022 -6.350 1.00 69.12 406 SER A O 1
ATOM 3065 N N . LEU A 1 407 ? 13.407 15.007 -6.494 1.00 68.62 407 LEU A N 1
ATOM 3066 C CA . LEU A 1 407 ? 14.628 15.818 -6.517 1.00 68.62 407 LEU A CA 1
ATOM 3067 C C . LEU A 1 407 ? 14.888 16.474 -5.158 1.00 68.62 407 LEU A C 1
ATOM 3069 O O . LEU A 1 407 ? 15.080 17.687 -5.081 1.00 68.62 407 LEU A O 1
ATOM 3073 N N . ASP A 1 408 ? 14.879 15.676 -4.091 1.00 71.81 408 ASP A N 1
ATOM 3074 C CA . ASP A 1 408 ? 15.047 16.175 -2.719 1.00 71.81 408 ASP A CA 1
ATOM 3075 C C . ASP A 1 408 ? 16.392 16.911 -2.531 1.00 71.81 408 ASP A C 1
ATOM 3077 O O . ASP A 1 408 ? 16.482 17.868 -1.763 1.00 71.81 408 ASP A O 1
ATOM 3081 N N . ASP A 1 409 ? 17.424 16.516 -3.289 1.00 80.44 409 ASP A N 1
ATOM 3082 C CA . ASP A 1 409 ? 18.721 17.194 -3.382 1.00 80.44 409 ASP A CA 1
ATOM 3083 C C . ASP A 1 409 ? 19.087 17.437 -4.857 1.00 80.44 409 ASP A C 1
ATOM 3085 O O . ASP A 1 409 ? 19.620 16.570 -5.562 1.00 80.44 409 ASP A O 1
ATOM 3089 N N . VAL A 1 410 ? 18.765 18.637 -5.346 1.00 84.25 410 VAL A N 1
ATOM 3090 C CA . VAL A 1 410 ? 18.977 19.042 -6.745 1.00 84.25 410 VAL A CA 1
ATOM 3091 C C . VAL A 1 410 ? 20.457 19.004 -7.135 1.00 84.25 410 VAL A C 1
ATOM 3093 O O . VAL A 1 410 ? 20.778 18.613 -8.261 1.00 84.25 410 VAL A O 1
ATOM 3096 N N . ASP A 1 411 ? 21.365 19.389 -6.238 1.00 84.88 411 ASP A N 1
ATOM 3097 C CA . ASP A 1 411 ? 22.794 19.440 -6.546 1.00 84.88 411 ASP A CA 1
ATOM 3098 C C . ASP A 1 411 ? 23.398 18.034 -6.580 1.00 84.88 411 ASP A C 1
ATOM 3100 O O . ASP A 1 411 ? 24.116 17.699 -7.529 1.00 84.88 411 ASP A O 1
ATOM 3104 N N . ALA A 1 412 ? 23.038 17.168 -5.628 1.00 84.56 412 ALA A N 1
ATOM 3105 C CA . ALA A 1 412 ? 23.422 15.760 -5.679 1.00 84.56 412 ALA A CA 1
ATOM 3106 C C . ALA A 1 412 ? 22.843 15.046 -6.907 1.00 84.56 412 ALA A C 1
ATOM 3108 O O . ALA A 1 412 ? 23.534 14.218 -7.507 1.00 84.56 412 ALA A O 1
ATOM 3109 N N . THR A 1 413 ? 21.613 15.383 -7.309 1.00 87.06 413 THR A N 1
ATOM 3110 C CA . THR A 1 413 ? 20.992 14.849 -8.529 1.00 87.06 413 THR A CA 1
ATOM 3111 C C . THR A 1 413 ? 21.749 15.315 -9.773 1.00 87.06 413 THR A C 1
ATOM 3113 O O . THR A 1 413 ? 22.056 14.498 -10.641 1.00 87.06 413 THR A O 1
ATOM 3116 N N . ARG A 1 414 ? 22.108 16.604 -9.865 1.00 90.81 414 ARG A N 1
ATOM 3117 C CA . ARG A 1 414 ? 22.868 17.149 -11.003 1.00 90.81 414 ARG A CA 1
ATOM 3118 C C . ARG A 1 414 ? 24.225 16.466 -11.147 1.00 90.81 414 ARG A C 1
ATOM 3120 O O . ARG A 1 414 ? 24.608 16.088 -12.253 1.00 90.81 414 ARG A O 1
ATOM 3127 N N . GLU A 1 415 ? 24.931 16.290 -10.035 1.00 93.81 415 GLU A N 1
ATOM 3128 C CA . GLU A 1 415 ? 26.207 15.580 -10.015 1.00 93.81 415 GLU A CA 1
ATOM 3129 C C . GLU A 1 415 ? 26.044 14.113 -10.432 1.00 93.81 415 GLU A C 1
ATOM 3131 O O . GLU A 1 415 ? 26.799 13.606 -11.260 1.00 93.81 415 GLU A O 1
ATOM 3136 N N . GLY A 1 416 ? 25.022 13.427 -9.920 1.00 94.88 416 GLY A N 1
ATOM 3137 C CA . GLY A 1 416 ? 24.751 12.049 -10.308 1.00 94.88 416 GLY A CA 1
ATOM 3138 C C . GLY A 1 416 ? 24.349 11.892 -11.781 1.00 94.88 416 GLY A C 1
ATOM 3139 O O . GLY A 1 416 ? 24.806 10.945 -12.415 1.00 94.88 416 GLY A O 1
ATOM 3140 N N . TRP A 1 417 ? 23.611 12.842 -12.369 1.00 95.12 417 TRP A N 1
ATOM 3141 C CA . TRP A 1 417 ? 23.330 12.879 -13.814 1.00 95.12 417 TRP A CA 1
ATOM 3142 C C . TRP A 1 417 ? 24.598 13.066 -14.657 1.00 95.12 417 TRP A C 1
ATOM 3144 O O . TRP A 1 417 ? 24.765 12.405 -15.687 1.00 95.12 417 TRP A O 1
ATOM 3154 N N . ARG A 1 418 ? 25.513 13.945 -14.225 1.00 96.94 418 ARG A N 1
ATOM 3155 C CA . ARG A 1 418 ? 26.812 14.133 -14.888 1.00 96.94 418 ARG A CA 1
ATOM 3156 C C . ARG A 1 418 ? 27.576 12.813 -14.929 1.00 96.94 418 ARG A C 1
ATOM 3158 O O . ARG A 1 418 ? 27.991 12.381 -16.000 1.00 96.94 418 ARG A O 1
ATOM 3165 N N . VAL A 1 419 ? 27.682 12.139 -13.784 1.00 97.31 419 VAL A N 1
ATOM 3166 C CA . VAL A 1 419 ? 28.340 10.831 -13.684 1.00 97.31 419 VAL A CA 1
ATOM 3167 C C . VAL A 1 419 ? 27.617 9.773 -14.527 1.00 97.31 419 VAL A C 1
ATOM 3169 O O . VAL A 1 419 ? 28.270 9.033 -15.253 1.00 97.31 419 VAL A O 1
ATOM 3172 N N . PHE A 1 420 ? 26.283 9.726 -14.500 1.00 96.50 420 PHE A N 1
ATOM 3173 C CA . PHE A 1 420 ? 25.473 8.827 -15.333 1.00 96.50 420 PHE A CA 1
ATOM 3174 C C . PHE A 1 420 ? 25.779 9.000 -16.826 1.00 96.50 420 PHE A C 1
ATOM 3176 O O . PHE A 1 420 ? 25.973 8.023 -17.548 1.00 96.50 420 PHE A O 1
ATOM 3183 N N . SER A 1 421 ? 25.904 10.248 -17.273 1.00 96.62 421 SER A N 1
ATOM 3184 C CA . SER A 1 421 ? 26.260 10.585 -18.652 1.00 96.62 421 SER A CA 1
ATOM 3185 C C . SER A 1 421 ? 27.704 10.201 -18.997 1.00 96.62 421 SER A C 1
ATOM 3187 O O . SER A 1 421 ? 27.944 9.610 -20.048 1.00 96.62 421 SER A O 1
ATOM 3189 N N . GLU A 1 422 ? 28.663 10.483 -18.111 1.00 97.06 422 GLU A N 1
ATOM 3190 C CA . GLU A 1 422 ? 30.091 10.175 -18.302 1.00 97.06 422 GLU A CA 1
ATOM 3191 C C . GLU A 1 422 ? 30.404 8.674 -18.302 1.00 97.06 422 GLU A C 1
ATOM 3193 O O . GLU A 1 422 ? 31.339 8.240 -18.975 1.00 97.06 422 GLU A O 1
ATOM 3198 N N . GLU A 1 423 ? 29.632 7.874 -17.565 1.00 96.44 423 GLU A N 1
ATOM 3199 C CA . GLU A 1 423 ? 29.709 6.407 -17.594 1.00 96.44 423 GLU A CA 1
ATOM 3200 C C . GLU A 1 423 ? 28.967 5.818 -18.816 1.00 96.44 423 GLU A C 1
ATOM 3202 O O . GLU A 1 423 ? 28.964 4.607 -19.020 1.00 96.44 423 GLU A O 1
ATOM 3207 N N . GLY A 1 424 ? 28.360 6.660 -19.665 1.00 95.50 424 GLY A N 1
ATOM 3208 C CA . GLY A 1 424 ? 27.719 6.255 -20.918 1.00 95.50 424 GLY A CA 1
ATOM 3209 C C . GLY A 1 424 ? 26.343 5.607 -20.753 1.00 95.50 424 GLY A C 1
ATOM 3210 O O . GLY A 1 424 ? 25.814 5.062 -21.723 1.00 95.50 424 GLY A O 1
ATOM 3211 N N . CYS A 1 425 ? 25.738 5.683 -19.565 1.00 95.94 425 CYS A N 1
ATOM 3212 C CA . CYS A 1 425 ? 24.446 5.065 -19.267 1.00 95.94 425 CYS A CA 1
ATOM 3213 C C . CYS A 1 425 ? 23.290 5.538 -20.183 1.00 95.94 425 CYS A C 1
ATOM 3215 O O . CYS A 1 425 ? 22.487 4.687 -20.579 1.00 95.94 425 CYS A O 1
ATOM 3217 N N . PRO A 1 426 ? 23.206 6.820 -20.617 1.00 96.00 426 PRO A N 1
ATOM 3218 C CA . PRO A 1 426 ? 22.153 7.284 -21.527 1.00 96.00 426 PRO A CA 1
ATOM 3219 C C . PRO A 1 426 ? 22.112 6.593 -22.893 1.00 96.00 426 PRO A C 1
ATOM 3221 O O . PRO A 1 426 ? 21.121 6.734 -23.598 1.00 96.00 426 PRO A O 1
ATOM 3224 N N . ARG A 1 427 ? 23.156 5.843 -23.279 1.00 93.88 427 ARG A N 1
ATOM 3225 C CA . ARG A 1 427 ? 23.161 5.073 -24.535 1.00 93.88 427 ARG A CA 1
ATOM 3226 C C . ARG A 1 427 ? 22.080 3.995 -24.586 1.00 93.88 427 ARG A C 1
ATOM 3228 O O . ARG A 1 427 ? 21.675 3.633 -25.682 1.00 93.88 427 ARG A O 1
ATOM 3235 N N . CYS A 1 428 ? 21.675 3.483 -23.426 1.00 93.19 428 CYS A N 1
ATOM 3236 C CA . CYS A 1 428 ? 20.580 2.520 -23.297 1.00 93.19 428 CYS A CA 1
ATOM 3237 C C . CYS A 1 428 ? 19.451 3.082 -22.416 1.00 93.19 428 CYS A C 1
ATOM 3239 O O . CYS A 1 428 ? 18.280 2.799 -22.628 1.00 93.19 428 CYS A O 1
ATOM 3241 N N . HIS A 1 429 ? 19.786 3.916 -21.431 1.00 94.19 429 HIS A N 1
ATOM 3242 C CA . HIS A 1 429 ? 18.834 4.460 -20.466 1.00 94.19 429 HIS A CA 1
ATOM 3243 C C . HIS A 1 429 ? 18.577 5.951 -20.707 1.00 94.19 429 HIS A C 1
ATOM 3245 O O . HIS A 1 429 ? 18.916 6.803 -19.882 1.00 94.19 429 HIS A O 1
ATOM 3251 N N . ALA A 1 430 ? 17.991 6.271 -21.859 1.00 92.38 430 ALA A N 1
ATOM 3252 C CA . ALA A 1 430 ? 17.693 7.644 -22.253 1.00 92.38 430 ALA A CA 1
ATOM 3253 C C . ALA A 1 430 ? 16.439 8.205 -21.536 1.00 92.38 430 ALA A C 1
ATOM 3255 O O . ALA A 1 430 ? 15.459 7.479 -21.350 1.00 92.38 430 ALA A O 1
ATOM 3256 N N . PRO A 1 431 ? 16.418 9.491 -21.128 1.00 89.94 431 PRO A N 1
ATOM 3257 C CA . PRO A 1 431 ? 15.207 10.147 -20.621 1.00 89.94 431 PRO A CA 1
ATOM 3258 C C . PRO A 1 431 ? 14.061 10.157 -21.659 1.00 89.94 431 PRO A C 1
ATOM 3260 O O . PRO A 1 431 ? 14.340 10.142 -22.858 1.00 89.94 431 PRO A O 1
ATOM 3263 N N . PRO A 1 432 ? 12.781 10.281 -21.245 1.00 85.56 432 PRO A N 1
ATOM 3264 C CA . PRO A 1 432 ? 12.314 10.564 -19.882 1.00 85.56 432 PRO A CA 1
ATOM 3265 C C . PRO A 1 432 ? 12.091 9.322 -19.007 1.00 85.56 432 PRO A C 1
ATOM 3267 O O . PRO A 1 432 ? 12.097 9.447 -17.788 1.00 85.56 432 PRO A O 1
ATOM 3270 N N . ALA A 1 433 ? 11.927 8.135 -19.598 1.00 86.50 433 ALA A N 1
ATOM 3271 C CA . ALA A 1 433 ? 11.685 6.893 -18.857 1.00 86.50 433 ALA A CA 1
ATOM 3272 C C . ALA A 1 433 ? 12.972 6.133 -18.494 1.00 86.50 433 ALA A C 1
ATOM 3274 O O . ALA A 1 433 ? 12.911 5.078 -17.860 1.00 86.50 433 ALA A O 1
ATOM 3275 N N . PHE A 1 434 ? 14.138 6.658 -18.880 1.00 91.69 434 PHE A N 1
ATOM 3276 C CA . PHE A 1 434 ? 15.446 6.031 -18.671 1.00 91.69 434 PHE A CA 1
ATOM 3277 C C . PHE A 1 434 ? 15.493 4.611 -19.245 1.00 91.69 434 PHE A C 1
ATOM 3279 O O . PHE A 1 434 ? 15.947 3.666 -18.605 1.00 91.69 434 PHE A O 1
ATOM 3286 N N . THR A 1 435 ? 14.989 4.490 -20.466 1.00 90.94 435 THR A N 1
ATOM 3287 C CA . THR A 1 435 ? 14.990 3.311 -21.333 1.00 90.94 435 THR A CA 1
ATOM 3288 C C . THR A 1 435 ? 14.916 3.807 -22.772 1.00 90.94 435 THR A C 1
ATOM 3290 O O . THR A 1 435 ? 14.406 4.898 -23.028 1.00 90.94 435 THR A O 1
ATOM 3293 N N . ASP A 1 436 ? 15.438 3.029 -23.707 1.00 91.31 436 ASP A N 1
ATOM 3294 C CA . ASP A 1 436 ? 15.289 3.259 -25.138 1.00 91.31 436 ASP A CA 1
ATOM 3295 C C . ASP A 1 436 ? 14.352 2.252 -25.825 1.00 91.31 436 ASP A C 1
ATOM 3297 O O . ASP A 1 436 ? 14.177 2.327 -27.040 1.00 91.31 436 ASP A O 1
ATOM 3301 N N . GLY A 1 437 ? 13.758 1.322 -25.065 1.00 87.44 437 GLY A N 1
ATOM 3302 C CA . GLY A 1 437 ? 12.843 0.293 -25.569 1.00 87.44 437 GLY A CA 1
ATOM 3303 C C . GLY A 1 437 ? 13.476 -0.682 -26.569 1.00 87.44 437 GLY A C 1
ATOM 3304 O O . GLY A 1 437 ? 12.764 -1.328 -27.343 1.00 87.44 437 GLY A O 1
ATOM 3305 N N . VAL A 1 438 ? 14.812 -0.753 -26.634 1.00 90.19 438 VAL A N 1
ATOM 3306 C CA . VAL A 1 438 ? 15.509 -1.619 -27.589 1.00 90.19 438 VAL A CA 1
ATOM 3307 C C . VAL A 1 438 ? 15.759 -2.991 -26.970 1.00 90.19 438 VAL A C 1
ATOM 3309 O O . VAL A 1 438 ? 16.411 -3.136 -25.934 1.00 90.19 438 VAL A O 1
ATOM 3312 N N . MET A 1 439 ? 15.295 -4.020 -27.681 1.00 88.06 439 MET A N 1
ATOM 3313 C CA . MET A 1 439 ? 15.591 -5.417 -27.384 1.00 88.06 439 MET A CA 1
ATOM 3314 C C . MET A 1 439 ? 17.066 -5.718 -27.651 1.00 88.06 439 MET A C 1
ATOM 3316 O O . MET A 1 439 ? 17.549 -5.558 -28.770 1.00 88.06 439 MET A O 1
ATOM 3320 N N . ARG A 1 440 ? 17.766 -6.205 -26.630 1.00 86.50 440 ARG A N 1
ATOM 3321 C CA . ARG A 1 440 ? 19.193 -6.532 -26.671 1.00 86.50 440 ARG A CA 1
ATOM 3322 C C . ARG A 1 440 ? 19.435 -7.977 -26.303 1.00 86.50 440 ARG A C 1
ATOM 3324 O O . ARG A 1 440 ? 18.835 -8.512 -25.377 1.00 86.50 440 ARG A O 1
ATOM 3331 N N . THR A 1 441 ? 20.346 -8.623 -27.000 1.00 83.00 441 THR A N 1
ATOM 3332 C CA . THR A 1 441 ? 20.846 -9.939 -26.619 1.00 83.00 441 THR A CA 1
ATOM 3333 C C . THR A 1 441 ? 21.560 -9.865 -25.275 1.00 83.00 441 THR A C 1
ATOM 3335 O O . THR A 1 441 ? 22.160 -8.855 -24.906 1.00 83.00 441 THR A O 1
ATOM 3338 N N . ARG A 1 442 ? 21.563 -10.975 -24.537 1.00 71.38 442 ARG A N 1
ATOM 3339 C CA . ARG A 1 442 ? 22.388 -11.066 -23.332 1.00 71.38 442 ARG A CA 1
ATOM 3340 C C . ARG A 1 442 ? 23.880 -10.912 -23.640 1.00 71.38 442 ARG A C 1
ATOM 3342 O O . ARG A 1 442 ? 24.588 -10.374 -22.801 1.00 71.38 442 ARG A O 1
ATOM 3349 N N . ALA A 1 443 ? 24.344 -11.295 -24.830 1.00 71.94 443 ALA A N 1
ATOM 3350 C CA . ALA A 1 443 ? 25.715 -11.030 -25.268 1.00 71.94 443 ALA A CA 1
ATOM 3351 C C . ALA A 1 443 ? 26.056 -9.526 -25.263 1.00 71.94 443 ALA A C 1
ATOM 3353 O O . ALA A 1 443 ? 27.089 -9.138 -24.730 1.00 71.94 443 ALA A O 1
ATOM 3354 N N . GLU A 1 444 ? 25.152 -8.667 -25.746 1.00 76.44 444 GLU A N 1
ATOM 3355 C CA . GLU A 1 444 ? 25.329 -7.204 -25.713 1.00 76.44 444 GLU A CA 1
ATOM 3356 C C . GLU A 1 444 ? 25.350 -6.623 -24.288 1.00 76.44 444 GLU A C 1
ATOM 3358 O O . GLU A 1 444 ? 25.875 -5.529 -24.080 1.00 76.44 444 GLU A O 1
ATOM 3363 N N . LEU A 1 445 ? 24.792 -7.339 -23.306 1.00 75.81 445 LEU A N 1
ATOM 3364 C CA . LEU A 1 445 ? 24.717 -6.900 -21.909 1.00 75.81 445 LEU A CA 1
ATOM 3365 C C . LEU A 1 445 ? 25.850 -7.483 -21.037 1.00 75.81 445 LEU A C 1
ATOM 3367 O O . LEU A 1 445 ? 26.402 -6.780 -20.185 1.00 75.81 445 LEU A O 1
ATOM 3371 N N . GLU A 1 446 ? 26.172 -8.768 -21.215 1.00 67.38 446 GLU A N 1
ATOM 3372 C CA . GLU A 1 446 ? 26.936 -9.605 -20.271 1.00 67.38 446 GLU A CA 1
ATOM 3373 C C . GLU A 1 446 ? 27.726 -10.765 -20.919 1.00 67.38 446 GLU A C 1
ATOM 3375 O O . GLU A 1 446 ? 28.271 -11.594 -20.196 1.00 67.38 446 GLU A O 1
ATOM 3380 N N . ASP A 1 447 ? 27.825 -10.820 -22.251 1.00 56.78 447 ASP A N 1
ATOM 3381 C CA . ASP A 1 447 ? 28.685 -11.759 -22.997 1.00 56.78 447 ASP A CA 1
ATOM 3382 C C . ASP A 1 447 ? 28.295 -13.264 -22.974 1.00 56.78 447 ASP A C 1
ATOM 3384 O O . ASP A 1 447 ? 29.138 -14.120 -23.224 1.00 56.78 447 ASP A O 1
ATOM 3388 N N . GLU A 1 448 ? 27.017 -13.634 -22.756 1.00 51.88 448 GLU A N 1
ATOM 3389 C CA . GLU A 1 448 ? 26.537 -15.026 -22.945 1.00 51.88 448 GLU A CA 1
ATOM 3390 C C . GLU A 1 448 ? 25.065 -15.136 -23.413 1.00 51.88 448 GLU A C 1
ATOM 3392 O O . GLU A 1 448 ? 24.147 -14.743 -22.702 1.00 51.88 448 GLU A O 1
ATOM 3397 N N . GLY A 1 449 ? 24.804 -15.790 -24.556 1.00 61.03 449 GLY A N 1
ATOM 3398 C CA . GLY A 1 449 ? 23.473 -16.296 -24.953 1.00 61.03 449 GLY A CA 1
ATOM 3399 C C . GLY A 1 449 ? 22.585 -15.375 -25.816 1.00 61.03 449 GLY A C 1
ATOM 3400 O O . GLY A 1 449 ? 22.728 -14.156 -25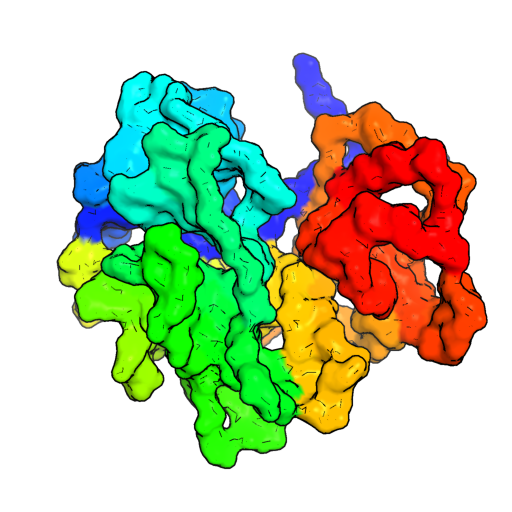.834 1.00 61.03 449 GLY A O 1
ATOM 3401 N N . ALA A 1 450 ? 21.633 -15.988 -26.537 1.00 63.41 450 ALA A N 1
ATOM 3402 C CA . ALA A 1 450 ? 20.809 -15.349 -27.578 1.00 63.41 450 ALA A CA 1
ATOM 3403 C C . ALA A 1 450 ? 19.437 -14.816 -27.107 1.00 63.41 450 ALA A C 1
ATOM 3405 O O . ALA A 1 450 ? 18.620 -14.412 -27.931 1.00 63.41 450 ALA A O 1
ATOM 3406 N N . VAL A 1 451 ? 19.143 -14.837 -25.802 1.00 74.62 451 VAL A N 1
ATOM 3407 C CA . VAL A 1 451 ? 17.848 -14.345 -25.301 1.00 74.62 451 VAL A CA 1
ATOM 3408 C C . VAL A 1 451 ? 17.826 -12.823 -25.402 1.00 74.62 451 VAL A C 1
ATOM 3410 O O . VAL A 1 451 ? 18.649 -12.157 -24.770 1.00 74.62 451 VAL A O 1
ATOM 3413 N N . LEU A 1 452 ? 16.889 -12.297 -26.191 1.00 80.56 452 LEU A N 1
ATOM 3414 C CA . LEU A 1 452 ? 16.613 -10.869 -26.283 1.00 80.56 452 LEU A CA 1
ATOM 3415 C C . LEU A 1 452 ? 15.924 -10.391 -25.003 1.00 80.56 452 LEU A C 1
ATOM 3417 O O . LEU A 1 452 ? 15.003 -11.039 -24.504 1.00 80.56 452 LEU A O 1
ATOM 3421 N N . ARG A 1 453 ? 16.384 -9.262 -24.472 1.00 82.88 453 ARG A N 1
ATOM 3422 C CA . ARG A 1 453 ? 15.821 -8.583 -23.315 1.00 82.88 453 ARG A CA 1
ATOM 3423 C C . ARG A 1 453 ? 15.655 -7.101 -23.598 1.00 82.88 453 ARG A C 1
ATOM 3425 O O . ARG A 1 453 ? 16.575 -6.475 -24.115 1.00 82.88 453 ARG A O 1
ATOM 3432 N N . ASP A 1 454 ? 14.508 -6.555 -23.232 1.00 86.81 454 ASP A N 1
ATOM 3433 C CA . ASP A 1 454 ? 14.288 -5.113 -23.238 1.00 86.81 454 ASP A CA 1
ATOM 3434 C C . ASP A 1 454 ? 15.250 -4.420 -22.257 1.00 86.81 454 ASP A C 1
ATOM 3436 O O . ASP A 1 454 ? 15.656 -4.998 -21.237 1.00 86.81 454 ASP A O 1
ATOM 3440 N N . THR A 1 455 ? 15.621 -3.177 -22.556 1.00 89.38 455 THR A N 1
ATOM 3441 C CA . THR A 1 455 ? 16.293 -2.315 -21.589 1.00 89.38 455 THR A CA 1
ATOM 3442 C C . THR A 1 455 ? 15.259 -1.734 -20.632 1.00 89.38 455 THR A C 1
ATOM 3444 O O . THR A 1 455 ? 14.483 -0.867 -21.016 1.00 89.38 455 THR A O 1
ATOM 3447 N N . PRO A 1 456 ? 15.239 -2.158 -19.357 1.00 88.06 456 PRO A N 1
ATOM 3448 C CA . PRO A 1 456 ? 14.180 -1.745 -18.454 1.00 88.06 456 PRO A CA 1
ATOM 3449 C C . PRO A 1 456 ? 14.278 -0.250 -18.144 1.00 88.06 456 PRO A C 1
ATOM 3451 O O . PRO A 1 456 ? 15.371 0.292 -17.969 1.00 88.06 456 PRO A O 1
ATOM 3454 N N . SER A 1 457 ? 13.123 0.396 -17.975 1.00 88.75 457 SER A N 1
ATOM 3455 C CA . SER A 1 457 ? 13.049 1.731 -17.377 1.00 88.75 457 SER A CA 1
ATOM 3456 C C . SER A 1 457 ? 13.746 1.748 -16.013 1.00 88.75 457 SER A C 1
ATOM 3458 O O . SER A 1 457 ? 13.582 0.814 -15.214 1.00 88.75 457 SER A O 1
ATOM 3460 N N . LEU A 1 458 ? 14.493 2.819 -15.729 1.00 90.94 458 LEU A N 1
ATOM 3461 C CA . LEU A 1 458 ? 15.092 3.069 -14.411 1.00 90.94 458 LEU A CA 1
ATOM 3462 C C . LEU A 1 458 ? 14.208 3.930 -13.501 1.00 90.94 458 LEU A C 1
ATOM 3464 O O . LEU A 1 458 ? 14.621 4.232 -12.392 1.00 90.94 458 LEU A O 1
ATOM 3468 N N . VAL A 1 459 ? 13.011 4.326 -13.938 1.00 86.00 459 VAL A N 1
ATOM 3469 C CA . VAL A 1 459 ? 12.117 5.138 -13.102 1.00 86.00 459 VAL A CA 1
ATOM 3470 C C . VAL A 1 459 ? 11.549 4.302 -11.958 1.00 86.00 459 VAL A C 1
ATOM 3472 O O . VAL A 1 459 ? 11.148 3.144 -12.153 1.00 86.00 459 VAL A O 1
ATOM 3475 N N . GLY A 1 460 ? 11.527 4.888 -10.763 1.00 81.94 460 GLY A N 1
ATOM 3476 C CA . GLY A 1 460 ? 11.127 4.230 -9.530 1.00 81.94 460 GLY A CA 1
ATOM 3477 C C . GLY A 1 460 ? 12.017 3.040 -9.178 1.00 81.94 460 GLY A C 1
ATOM 3478 O O . GLY A 1 460 ? 11.519 1.983 -8.780 1.00 81.94 460 GLY A O 1
ATOM 3479 N N . LEU A 1 461 ? 13.331 3.147 -9.415 1.00 86.94 461 LEU A N 1
ATOM 3480 C CA . LEU A 1 461 ? 14.269 2.054 -9.132 1.00 86.94 461 LEU A CA 1
ATOM 3481 C C . LEU A 1 461 ? 14.372 1.798 -7.625 1.00 86.94 461 LEU A C 1
ATOM 3483 O O . LEU A 1 461 ? 14.509 0.648 -7.207 1.00 86.94 461 LEU A O 1
ATOM 3487 N N . ARG A 1 462 ? 14.265 2.860 -6.816 1.00 84.62 462 ARG A N 1
ATOM 3488 C CA . ARG A 1 462 ? 14.331 2.814 -5.348 1.00 84.62 462 ARG A CA 1
ATOM 3489 C C . ARG A 1 462 ? 13.242 1.942 -4.729 1.00 84.62 462 ARG A C 1
ATOM 3491 O O . ARG A 1 462 ? 13.472 1.330 -3.690 1.00 84.62 462 ARG A O 1
ATOM 3498 N N . GLU A 1 463 ? 12.059 1.879 -5.337 1.00 77.12 463 GLU A N 1
ATOM 3499 C CA . GLU A 1 463 ? 10.934 1.122 -4.778 1.00 77.12 463 GLU A CA 1
ATOM 3500 C C . GLU A 1 463 ? 10.966 -0.368 -5.129 1.00 77.12 463 GLU A C 1
ATOM 3502 O O . GLU A 1 463 ? 10.127 -1.129 -4.638 1.00 77.12 463 GLU A O 1
ATOM 3507 N N . ARG A 1 464 ? 11.909 -0.794 -5.971 1.00 81.44 464 ARG A N 1
ATOM 3508 C CA . ARG A 1 464 ? 12.037 -2.186 -6.398 1.00 81.44 464 ARG A CA 1
ATOM 3509 C C . ARG A 1 464 ? 12.793 -2.979 -5.342 1.00 81.44 464 ARG A C 1
ATOM 3511 O O . ARG A 1 464 ? 13.891 -2.614 -4.942 1.00 81.44 464 ARG A O 1
ATOM 3518 N N . SER A 1 465 ? 12.206 -4.095 -4.928 1.00 74.62 465 SER A N 1
ATOM 3519 C CA . SER A 1 465 ? 12.794 -5.015 -3.947 1.00 74.62 465 SER A CA 1
ATOM 3520 C C . SER A 1 465 ? 13.896 -5.905 -4.522 1.00 74.62 465 SER A C 1
ATOM 3522 O O . SER A 1 465 ? 14.679 -6.471 -3.768 1.00 74.62 465 SER A O 1
ATOM 3524 N N . GLU A 1 466 ? 13.932 -6.059 -5.846 1.00 83.25 466 GLU A N 1
ATOM 3525 C CA . GLU A 1 466 ? 14.892 -6.888 -6.569 1.00 83.25 466 GLU A CA 1
ATOM 3526 C C . GLU A 1 466 ? 15.255 -6.194 -7.889 1.00 83.25 466 GLU A C 1
ATOM 3528 O O . GLU A 1 466 ? 14.379 -5.753 -8.643 1.00 83.25 466 GLU A O 1
ATOM 3533 N N . LEU A 1 467 ? 16.554 -6.097 -8.160 1.00 86.69 467 LEU A N 1
ATOM 3534 C CA . LEU A 1 467 ? 17.165 -5.411 -9.288 1.00 86.69 467 LEU A CA 1
ATOM 3535 C C . LEU A 1 467 ? 18.043 -6.366 -10.096 1.00 86.69 467 LEU A C 1
ATOM 3537 O O . LEU A 1 467 ? 18.537 -7.383 -9.604 1.00 86.69 467 LEU A O 1
ATOM 3541 N N . GLY A 1 468 ? 18.278 -5.981 -11.347 1.00 84.88 468 GLY A N 1
ATOM 3542 C CA . GLY A 1 468 ? 19.061 -6.761 -12.291 1.00 84.88 468 GLY A CA 1
ATOM 3543 C C . GLY A 1 468 ? 18.239 -7.813 -13.030 1.00 84.88 468 GLY A C 1
ATOM 3544 O O . GLY A 1 468 ? 17.082 -8.114 -12.728 1.00 84.88 468 GLY A O 1
ATOM 3545 N N . HIS A 1 469 ? 18.863 -8.369 -14.059 1.00 77.69 469 HIS A N 1
ATOM 3546 C CA . HIS A 1 469 ? 18.247 -9.335 -14.957 1.00 77.69 469 HIS A CA 1
ATOM 3547 C C . HIS A 1 469 ? 18.051 -10.711 -14.274 1.00 77.69 469 HIS A C 1
ATOM 3549 O O . HIS A 1 469 ? 17.209 -11.502 -14.714 1.00 77.69 469 HIS A O 1
ATOM 3555 N N . ASP A 1 470 ? 18.826 -10.978 -13.217 1.00 77.62 470 ASP A N 1
ATOM 3556 C CA . ASP A 1 470 ? 18.839 -12.177 -12.376 1.00 77.62 470 ASP A CA 1
ATOM 3557 C C . ASP A 1 470 ? 18.107 -11.992 -11.036 1.00 77.62 470 ASP A C 1
ATOM 3559 O O . ASP A 1 470 ? 18.009 -12.951 -10.272 1.00 77.62 470 ASP A O 1
ATOM 3563 N N . LEU A 1 471 ? 17.592 -10.782 -10.770 1.00 80.38 471 LEU A N 1
ATOM 3564 C CA . LEU A 1 471 ? 16.859 -10.418 -9.554 1.00 80.38 471 LEU A CA 1
ATOM 3565 C C . LEU A 1 471 ? 17.654 -10.629 -8.253 1.00 80.38 471 LEU A C 1
ATOM 3567 O O . LEU A 1 471 ? 17.068 -10.823 -7.192 1.00 80.38 471 LEU A O 1
ATOM 3571 N N . ARG A 1 472 ? 18.993 -10.626 -8.307 1.00 83.81 472 ARG A N 1
ATOM 3572 C CA . ARG A 1 472 ? 19.809 -10.935 -7.121 1.00 83.81 472 ARG A CA 1
ATOM 3573 C C . ARG A 1 472 ? 20.087 -9.737 -6.230 1.00 83.81 472 ARG A C 1
ATOM 3575 O O . ARG A 1 472 ? 20.403 -9.941 -5.064 1.00 83.81 472 ARG A O 1
ATOM 3582 N N . ALA A 1 473 ? 20.063 -8.519 -6.763 1.00 88.12 473 ALA A N 1
ATOM 3583 C CA . ALA A 1 473 ? 20.350 -7.317 -5.985 1.00 88.12 473 ALA A CA 1
ATOM 3584 C C . ALA A 1 473 ? 19.086 -6.811 -5.283 1.00 88.12 473 ALA A C 1
ATOM 3586 O O . ALA A 1 473 ? 18.112 -6.514 -5.959 1.00 88.12 473 ALA A O 1
ATOM 3587 N N . SER A 1 474 ? 19.101 -6.679 -3.960 1.00 84.94 474 SER A N 1
ATOM 3588 C CA . SER A 1 474 ? 17.946 -6.226 -3.179 1.00 84.94 474 SER A CA 1
ATOM 3589 C C . SER A 1 474 ? 17.758 -4.708 -3.169 1.00 84.94 474 SER A C 1
ATOM 3591 O O . SER A 1 474 ? 16.729 -4.217 -2.721 1.00 84.94 474 SER A O 1
ATOM 3593 N N . ASP A 1 475 ? 18.774 -3.954 -3.600 1.00 87.88 475 ASP A N 1
ATOM 3594 C CA . ASP A 1 475 ? 18.762 -2.493 -3.649 1.00 87.88 475 ASP A CA 1
ATOM 3595 C C . ASP A 1 475 ? 19.785 -1.930 -4.660 1.00 87.88 475 ASP A C 1
ATOM 3597 O O . ASP A 1 475 ? 20.622 -2.652 -5.219 1.00 87.88 475 ASP A O 1
ATOM 3601 N N . VAL A 1 476 ? 19.717 -0.615 -4.912 1.00 92.56 476 VAL A N 1
ATOM 3602 C CA . VAL A 1 476 ? 20.628 0.104 -5.823 1.00 92.56 476 VAL A CA 1
ATOM 3603 C C . VAL A 1 476 ? 22.100 -0.011 -5.389 1.00 92.56 476 VAL A C 1
ATOM 3605 O O . VAL A 1 476 ? 22.945 -0.306 -6.242 1.00 92.56 476 VAL A O 1
ATOM 3608 N N . PRO A 1 477 ? 22.466 0.176 -4.102 1.00 93.75 477 PRO A N 1
ATOM 3609 C CA . PRO A 1 477 ? 23.830 -0.068 -3.637 1.00 93.75 477 PRO A CA 1
ATOM 3610 C C . PRO A 1 477 ? 24.373 -1.459 -3.981 1.00 93.75 477 PRO A C 1
ATOM 3612 O O . PRO A 1 477 ? 25.518 -1.577 -4.422 1.00 93.75 477 PRO A O 1
ATOM 3615 N N . GLU A 1 478 ? 23.597 -2.515 -3.754 1.00 93.19 478 GLU A N 1
ATOM 3616 C CA . GLU A 1 478 ? 23.984 -3.892 -4.034 1.00 93.19 478 GLU A CA 1
ATOM 3617 C C . GLU A 1 478 ? 24.096 -4.148 -5.532 1.00 93.19 478 GLU A C 1
ATOM 3619 O O . GLU A 1 478 ? 25.084 -4.748 -5.967 1.00 93.19 478 GLU A O 1
ATOM 3624 N N . PHE A 1 479 ? 23.160 -3.618 -6.321 1.00 94.12 479 PHE A N 1
ATOM 3625 C CA . PHE A 1 479 ? 23.229 -3.660 -7.777 1.00 94.12 479 PHE A CA 1
ATOM 3626 C C . PHE A 1 479 ? 24.540 -3.045 -8.283 1.00 94.12 479 PHE A C 1
ATOM 3628 O O . PHE A 1 479 ? 25.301 -3.715 -8.976 1.00 94.12 479 PHE A O 1
ATOM 3635 N N . LEU A 1 480 ? 24.885 -1.826 -7.853 1.00 94.75 480 LEU A N 1
ATOM 3636 C CA . LEU A 1 480 ? 26.124 -1.144 -8.255 1.00 94.75 480 LEU A CA 1
ATOM 3637 C C . LEU A 1 480 ? 27.401 -1.862 -7.784 1.00 94.75 480 LEU A C 1
ATOM 3639 O O . LEU A 1 480 ? 28.442 -1.771 -8.444 1.00 94.75 480 LEU A O 1
ATOM 3643 N N . ARG A 1 481 ? 27.354 -2.576 -6.649 1.00 93.88 481 ARG A N 1
ATOM 3644 C CA . ARG A 1 481 ? 28.472 -3.420 -6.186 1.00 93.88 481 ARG A CA 1
ATOM 3645 C C . ARG A 1 481 ? 28.670 -4.640 -7.083 1.00 93.88 481 ARG A C 1
ATOM 3647 O O . ARG A 1 481 ? 29.819 -4.985 -7.354 1.00 93.88 481 ARG A O 1
ATOM 3654 N N . ARG A 1 482 ? 27.575 -5.268 -7.523 1.00 91.31 482 ARG A N 1
ATOM 3655 C CA . ARG A 1 482 ? 27.565 -6.459 -8.390 1.00 91.31 482 ARG A CA 1
ATOM 3656 C C . ARG A 1 482 ? 27.672 -6.142 -9.881 1.00 91.31 482 ARG A C 1
ATOM 3658 O O . ARG A 1 482 ? 27.863 -7.058 -10.676 1.00 91.31 482 ARG A O 1
ATOM 3665 N N . ALA A 1 483 ? 27.549 -4.872 -10.251 1.00 89.19 483 ALA A N 1
ATOM 3666 C CA . ALA A 1 483 ? 27.497 -4.444 -11.635 1.00 89.19 483 ALA A CA 1
ATOM 3667 C C . ALA A 1 483 ? 28.733 -4.910 -12.425 1.00 89.19 483 ALA A C 1
ATOM 3669 O O . ALA A 1 483 ? 29.884 -4.704 -12.024 1.00 89.19 483 ALA A O 1
ATOM 3670 N N . SER A 1 484 ? 28.477 -5.561 -13.556 1.00 88.62 484 SER A N 1
ATOM 3671 C CA . SER A 1 484 ? 29.473 -6.175 -14.435 1.00 88.62 484 SER A CA 1
ATOM 3672 C C . SER A 1 484 ? 29.087 -5.954 -15.904 1.00 88.62 484 SER A C 1
ATOM 3674 O O . SER A 1 484 ? 28.044 -5.356 -16.174 1.00 88.62 484 SER A O 1
ATOM 3676 N N . GLY A 1 485 ? 29.942 -6.364 -16.849 1.00 87.56 485 GLY A N 1
ATOM 3677 C CA . GLY A 1 485 ? 29.688 -6.172 -18.283 1.00 87.56 485 GLY A CA 1
ATOM 3678 C C . GLY A 1 485 ? 29.397 -4.711 -18.639 1.00 87.56 485 GLY A C 1
ATOM 3679 O O . GLY A 1 485 ? 30.115 -3.811 -18.191 1.00 87.56 485 GLY A O 1
ATOM 3680 N N . ALA A 1 486 ? 28.308 -4.485 -19.379 1.00 85.31 486 ALA A N 1
ATOM 3681 C CA . ALA A 1 486 ? 27.826 -3.156 -19.769 1.00 85.31 486 ALA A CA 1
ATOM 3682 C C . ALA A 1 486 ? 27.420 -2.261 -18.578 1.00 85.31 486 ALA A C 1
ATOM 3684 O O . ALA A 1 486 ? 27.374 -1.042 -18.715 1.00 85.31 486 ALA A O 1
ATOM 3685 N N . HIS A 1 487 ? 27.168 -2.842 -17.399 1.00 90.50 487 HIS A N 1
ATOM 3686 C CA . HIS A 1 487 ? 26.831 -2.104 -16.179 1.00 90.50 487 HIS A CA 1
ATOM 3687 C C . HIS A 1 487 ? 28.054 -1.781 -15.304 1.00 90.50 487 HIS A C 1
ATOM 3689 O O . HIS A 1 487 ? 27.906 -1.182 -14.238 1.00 90.50 487 HIS A O 1
ATOM 3695 N N . ARG A 1 488 ? 29.274 -2.182 -15.692 1.00 92.50 488 ARG A N 1
ATOM 3696 C CA . ARG A 1 488 ? 30.476 -1.892 -14.898 1.00 92.50 488 ARG A CA 1
ATOM 3697 C C . ARG A 1 488 ? 30.718 -0.380 -14.840 1.00 92.50 488 ARG A C 1
ATOM 3699 O O . ARG A 1 488 ? 31.056 0.230 -15.845 1.00 92.50 488 ARG A O 1
ATOM 3706 N N . VAL A 1 489 ? 30.666 0.177 -13.633 1.00 94.06 489 VAL A N 1
ATOM 3707 C CA . VAL A 1 489 ? 30.964 1.591 -13.356 1.00 94.06 489 VAL A CA 1
ATOM 3708 C C . VAL A 1 489 ? 32.183 1.742 -12.453 1.00 94.06 489 VAL A C 1
ATOM 3710 O O . VAL A 1 489 ? 32.506 0.846 -11.662 1.00 94.06 489 VAL A O 1
ATOM 3713 N N . ARG A 1 490 ? 32.863 2.889 -12.529 1.00 96.06 490 ARG A N 1
ATOM 3714 C CA . ARG A 1 490 ? 34.008 3.180 -11.647 1.00 96.06 490 ARG A CA 1
ATOM 3715 C C . ARG A 1 490 ? 33.565 3.235 -10.180 1.00 96.06 490 ARG A C 1
ATOM 3717 O O . ARG A 1 490 ? 32.526 3.803 -9.852 1.00 96.06 490 ARG A O 1
ATOM 3724 N N . SER A 1 491 ? 34.384 2.718 -9.259 1.00 95.25 491 SER A N 1
ATOM 3725 C CA . SER A 1 491 ? 34.057 2.721 -7.820 1.00 95.25 491 SER A CA 1
ATOM 3726 C C . SER A 1 491 ? 33.790 4.126 -7.266 1.00 95.25 491 SER A C 1
ATOM 3728 O O . SER A 1 491 ? 32.888 4.288 -6.447 1.00 95.25 491 SER A O 1
ATOM 3730 N N . ALA A 1 492 ? 34.527 5.135 -7.747 1.00 96.62 492 ALA A N 1
ATOM 3731 C CA . ALA A 1 492 ? 34.352 6.538 -7.362 1.00 96.62 492 ALA A CA 1
ATOM 3732 C C . ALA A 1 492 ? 33.007 7.136 -7.827 1.00 96.62 492 ALA A C 1
ATOM 3734 O O . ALA A 1 492 ? 32.487 8.040 -7.182 1.00 96.62 492 ALA A O 1
ATOM 3735 N N . SER A 1 493 ? 32.421 6.596 -8.899 1.00 96.94 493 SER A N 1
ATOM 3736 C CA . SER A 1 493 ? 31.150 7.039 -9.490 1.00 96.94 493 SER A CA 1
ATOM 3737 C C . SER A 1 493 ? 29.927 6.518 -8.725 1.00 96.94 493 SER A C 1
ATOM 3739 O O . SER A 1 493 ? 28.857 7.127 -8.757 1.00 96.94 493 SER A O 1
ATOM 3741 N N . ARG A 1 494 ? 30.069 5.400 -7.996 1.00 96.19 494 ARG A N 1
ATOM 3742 C CA . ARG A 1 494 ? 28.950 4.693 -7.345 1.00 96.19 494 ARG A CA 1
ATOM 3743 C C . ARG A 1 494 ? 28.120 5.556 -6.384 1.00 96.19 494 ARG A C 1
ATOM 3745 O O . ARG A 1 494 ? 26.901 5.448 -6.455 1.00 96.19 494 ARG A O 1
ATOM 3752 N N . PRO A 1 495 ? 28.692 6.402 -5.502 1.00 95.62 495 PRO A N 1
ATOM 3753 C CA . PRO A 1 495 ? 27.881 7.197 -4.578 1.00 95.62 495 PRO A CA 1
ATOM 3754 C C . PRO A 1 495 ? 26.988 8.225 -5.283 1.00 95.62 495 PRO A C 1
ATOM 3756 O O . PRO A 1 495 ? 25.842 8.409 -4.881 1.00 95.62 495 PRO A O 1
ATOM 3759 N N . ALA A 1 496 ? 27.497 8.880 -6.330 1.00 95.62 496 ALA A N 1
ATOM 3760 C CA . ALA A 1 496 ? 26.737 9.856 -7.108 1.00 95.62 496 ALA A CA 1
ATOM 3761 C C . ALA A 1 496 ? 25.659 9.170 -7.963 1.00 95.62 496 ALA A C 1
ATOM 3763 O O . ALA A 1 496 ? 24.505 9.591 -7.937 1.00 95.62 496 ALA A O 1
ATOM 3764 N N . LEU A 1 497 ? 26.012 8.063 -8.630 1.00 95.75 497 LEU A N 1
ATOM 3765 C CA . LEU A 1 497 ? 25.056 7.240 -9.377 1.00 95.75 497 LEU A CA 1
ATOM 3766 C C . LEU A 1 497 ? 23.940 6.708 -8.492 1.00 95.75 497 LEU A C 1
ATOM 3768 O O . LEU A 1 497 ? 22.785 6.790 -8.876 1.00 95.75 497 LEU A O 1
ATOM 3772 N N . ARG A 1 498 ? 24.273 6.190 -7.306 1.00 95.00 498 ARG A N 1
ATOM 3773 C CA . ARG A 1 498 ? 23.283 5.702 -6.346 1.00 95.00 498 ARG A CA 1
ATOM 3774 C C . ARG A 1 498 ? 22.231 6.772 -6.067 1.00 95.00 498 ARG A C 1
ATOM 3776 O O . ARG A 1 498 ? 21.055 6.493 -6.235 1.00 95.00 498 ARG A O 1
ATOM 3783 N N . ARG A 1 499 ? 22.657 7.976 -5.668 1.00 91.75 499 ARG A N 1
ATOM 3784 C CA . ARG A 1 499 ? 21.731 9.071 -5.342 1.00 91.75 499 ARG A CA 1
ATOM 3785 C C . ARG A 1 499 ? 20.852 9.447 -6.529 1.00 91.75 499 ARG A C 1
ATOM 3787 O O . ARG A 1 499 ? 19.663 9.644 -6.347 1.00 91.75 499 ARG A O 1
ATOM 3794 N N . PHE A 1 500 ? 21.428 9.509 -7.729 1.00 94.06 500 PHE A N 1
ATOM 3795 C CA . PHE A 1 500 ? 20.663 9.789 -8.941 1.00 94.06 500 PHE A CA 1
ATOM 3796 C C . PHE A 1 500 ? 19.640 8.695 -9.245 1.00 94.06 500 PHE A C 1
ATOM 3798 O O . PHE A 1 500 ? 18.472 8.997 -9.423 1.00 94.06 500 PHE A O 1
ATOM 3805 N N . LEU A 1 501 ? 20.055 7.430 -9.241 1.00 93.19 501 LEU A N 1
ATOM 3806 C CA . LEU A 1 501 ? 19.177 6.288 -9.495 1.00 93.19 501 LEU A CA 1
ATOM 3807 C C . LEU A 1 501 ? 18.087 6.118 -8.426 1.00 93.19 501 LEU A C 1
ATOM 3809 O O . LEU A 1 501 ? 17.011 5.634 -8.742 1.00 93.19 501 LEU A O 1
ATOM 3813 N N . GLU A 1 502 ? 18.363 6.483 -7.173 1.00 89.69 502 GLU A N 1
ATOM 3814 C CA . GLU A 1 502 ? 17.373 6.491 -6.088 1.00 89.69 502 GLU A CA 1
ATOM 3815 C C . GLU A 1 502 ? 16.406 7.689 -6.173 1.00 89.69 502 GLU A C 1
ATOM 3817 O O . GLU A 1 502 ? 15.360 7.657 -5.528 1.00 89.69 502 GLU A O 1
ATOM 3822 N N . ALA A 1 503 ? 16.760 8.731 -6.931 1.00 88.56 503 ALA A N 1
ATOM 3823 C CA . ALA A 1 503 ? 15.928 9.906 -7.192 1.00 88.56 503 ALA A CA 1
ATOM 3824 C C . ALA A 1 503 ? 15.007 9.730 -8.415 1.00 88.56 503 ALA A C 1
ATOM 3826 O O . ALA A 1 503 ? 14.007 10.443 -8.526 1.00 88.56 503 ALA A O 1
ATOM 3827 N N . LEU A 1 504 ? 15.344 8.805 -9.327 1.00 87.06 504 LEU A N 1
ATOM 3828 C CA . LEU A 1 504 ? 14.503 8.385 -10.456 1.00 87.06 504 LEU A CA 1
ATOM 3829 C C . LEU A 1 504 ? 13.343 7.509 -9.990 1.00 87.06 504 LEU A C 1
ATOM 3831 O O . LEU A 1 504 ? 12.227 7.731 -10.508 1.00 87.06 504 LEU A O 1
#